Protein AF-A0A6G0IAD9-F1 (afdb_monomer)

pLDDT: mean 78.71, std 19.85, range [28.53, 98.25]

Structure (mmCIF, N/CA/C/O backbone):
data_AF-A0A6G0IAD9-F1
#
_entry.id   AF-A0A6G0IAD9-F1
#
loop_
_atom_site.group_PDB
_atom_site.id
_atom_site.type_symbol
_atom_site.label_atom_id
_atom_site.label_alt_id
_atom_site.label_comp_id
_atom_site.label_asym_id
_atom_site.label_entity_id
_atom_site.label_seq_id
_atom_site.pdbx_PDB_ins_code
_atom_site.Cartn_x
_atom_site.Cartn_y
_atom_site.Cartn_z
_atom_site.occupancy
_atom_site.B_iso_or_equiv
_atom_site.auth_seq_id
_atom_site.auth_comp_id
_atom_site.auth_asym_id
_atom_site.auth_atom_id
_atom_site.pdbx_PDB_model_num
ATOM 1 N N . MET A 1 1 ? 9.715 -29.253 -10.402 1.00 75.00 1 MET A N 1
ATOM 2 C CA . MET A 1 1 ? 9.259 -28.582 -11.630 1.00 75.00 1 MET A CA 1
ATOM 3 C C . MET A 1 1 ? 7.808 -28.174 -11.427 1.00 75.00 1 MET A C 1
ATOM 5 O O . MET A 1 1 ? 7.119 -28.834 -10.648 1.00 75.00 1 MET A O 1
ATOM 9 N N . ALA A 1 2 ? 7.332 -27.096 -12.030 1.00 83.69 2 ALA A N 1
ATOM 10 C CA . ALA A 1 2 ? 5.965 -26.631 -11.843 1.00 83.69 2 ALA A CA 1
ATOM 11 C C . ALA A 1 2 ? 4.946 -27.656 -12.359 1.00 83.69 2 ALA A C 1
ATOM 13 O O . ALA A 1 2 ? 3.952 -27.892 -11.682 1.00 83.69 2 ALA A O 1
ATOM 14 N N . GLU A 1 3 ? 5.252 -28.378 -13.442 1.00 87.31 3 GLU A N 1
ATOM 15 C CA . GLU A 1 3 ? 4.410 -29.477 -13.948 1.00 87.31 3 GLU A CA 1
ATOM 16 C C . GLU A 1 3 ? 4.157 -30.579 -12.911 1.00 87.31 3 GLU A C 1
ATOM 18 O O . GLU A 1 3 ? 3.021 -31.009 -12.718 1.00 87.31 3 GLU A O 1
ATOM 23 N N . SER A 1 4 ? 5.195 -31.013 -12.184 1.00 91.38 4 SER A N 1
ATOM 24 C CA . SER A 1 4 ? 5.028 -32.038 -11.143 1.00 91.38 4 SER A CA 1
ATOM 25 C C . SER A 1 4 ? 4.154 -31.541 -9.991 1.00 91.38 4 SER A C 1
ATOM 27 O O . SER A 1 4 ? 3.413 -32.317 -9.397 1.00 91.38 4 SER A O 1
ATOM 29 N N . PHE A 1 5 ? 4.230 -30.243 -9.683 1.00 92.06 5 PHE A N 1
ATOM 30 C CA . PHE A 1 5 ? 3.425 -29.636 -8.628 1.00 92.06 5 PHE A CA 1
ATOM 31 C C . PHE A 1 5 ? 1.963 -29.475 -9.055 1.00 92.06 5 PHE A C 1
ATOM 33 O O . PHE A 1 5 ? 1.067 -29.857 -8.310 1.00 92.06 5 PHE A O 1
ATOM 40 N N . ILE A 1 6 ? 1.720 -28.987 -10.274 1.00 92.88 6 ILE A N 1
ATOM 41 C CA . ILE A 1 6 ? 0.378 -28.850 -10.849 1.00 92.88 6 ILE A CA 1
ATOM 42 C C . ILE A 1 6 ? -0.303 -30.221 -10.917 1.00 92.88 6 ILE A C 1
ATOM 44 O O . ILE A 1 6 ? -1.428 -30.363 -10.444 1.00 92.88 6 ILE A O 1
ATOM 48 N N . ARG A 1 7 ? 0.392 -31.253 -11.415 1.00 93.50 7 ARG A N 1
ATOM 49 C CA . ARG A 1 7 ? -0.138 -32.623 -11.478 1.00 93.50 7 ARG A CA 1
ATOM 50 C C . ARG A 1 7 ? -0.539 -33.159 -10.102 1.00 93.50 7 ARG A C 1
ATOM 52 O O . ARG A 1 7 ? -1.635 -33.690 -9.967 1.00 93.50 7 ARG A O 1
ATOM 59 N N . ALA A 1 8 ? 0.306 -32.966 -9.089 1.00 93.31 8 ALA A N 1
ATOM 60 C CA . ALA A 1 8 ? 0.004 -33.393 -7.725 1.00 93.31 8 ALA A CA 1
ATOM 61 C C . ALA A 1 8 ? -1.232 -32.683 -7.146 1.00 93.31 8 ALA A C 1
ATOM 63 O O . ALA A 1 8 ? -2.009 -33.298 -6.422 1.00 93.31 8 ALA A O 1
ATOM 64 N N . LEU A 1 9 ? -1.450 -31.402 -7.472 1.00 92.81 9 LEU A N 1
ATOM 65 C CA . LEU A 1 9 ? -2.657 -30.685 -7.050 1.00 92.81 9 LEU A CA 1
ATOM 66 C C . LEU A 1 9 ? -3.922 -31.254 -7.702 1.00 92.81 9 LEU A C 1
ATOM 68 O O . LEU A 1 9 ? -4.931 -31.407 -7.015 1.00 92.81 9 LEU A O 1
ATOM 72 N N . TYR A 1 10 ? -3.866 -31.603 -8.989 1.00 92.69 10 TYR A N 1
ATOM 73 C CA . TYR A 1 10 ? -4.989 -32.252 -9.667 1.00 92.69 10 TYR A CA 1
ATOM 74 C C . TYR A 1 10 ? -5.289 -33.630 -9.072 1.00 92.69 10 TYR A C 1
ATOM 76 O O . TYR A 1 10 ? -6.438 -33.892 -8.732 1.00 92.69 10 TYR A O 1
ATOM 84 N N . GLU A 1 11 ? -4.272 -34.457 -8.845 1.00 92.56 11 GLU A N 1
ATOM 85 C CA . GLU A 1 11 ? -4.423 -35.796 -8.258 1.00 92.56 11 GLU A CA 1
ATOM 86 C C . GLU A 1 11 ? -4.992 -35.748 -6.829 1.00 92.56 11 GLU A C 1
ATOM 88 O O . GLU A 1 11 ? -5.915 -36.484 -6.489 1.00 92.56 11 GLU A O 1
ATOM 93 N N . LEU A 1 12 ? -4.529 -34.806 -5.998 1.00 89.56 12 LEU A N 1
ATOM 94 C CA . LEU A 1 12 ? -5.099 -34.586 -4.663 1.00 89.56 12 LEU A CA 1
ATOM 95 C C . LEU A 1 12 ? -6.558 -34.117 -4.727 1.00 89.56 12 LEU A C 1
ATOM 97 O O . LEU A 1 12 ? -7.362 -34.488 -3.877 1.00 89.56 12 LEU A O 1
ATOM 101 N N . SER A 1 13 ? -6.908 -33.323 -5.740 1.00 90.38 13 SER A N 1
ATOM 102 C CA . SER A 1 13 ? -8.265 -32.802 -5.916 1.00 90.38 13 SER A CA 1
ATOM 103 C C . SER A 1 13 ? -9.271 -33.823 -6.462 1.00 90.38 13 SER A C 1
ATOM 105 O O . SER A 1 13 ? -10.469 -33.551 -6.444 1.00 90.38 13 SER A O 1
ATOM 107 N N . GLU A 1 14 ? -8.825 -34.969 -6.987 1.00 86.94 14 GLU A N 1
ATOM 108 C CA . GLU A 1 14 ? -9.716 -36.051 -7.441 1.00 86.94 14 GLU A CA 1
ATOM 109 C C . GLU A 1 14 ? -10.391 -36.777 -6.276 1.00 86.94 14 GLU A C 1
ATOM 111 O O . GLU A 1 14 ? -11.515 -37.245 -6.419 1.00 86.94 14 GLU A O 1
ATOM 116 N N . ASN A 1 15 ? -9.749 -36.792 -5.107 1.00 84.50 15 ASN A N 1
ATOM 117 C CA . ASN A 1 15 ? -10.247 -37.469 -3.910 1.00 84.50 15 ASN A CA 1
ATOM 118 C C . ASN A 1 15 ? -11.021 -36.536 -2.962 1.00 84.50 15 ASN A C 1
ATOM 120 O O . ASN A 1 15 ? -11.319 -36.912 -1.828 1.00 84.50 15 ASN A O 1
ATOM 124 N N . CYS A 1 16 ? -11.319 -35.308 -3.394 1.00 87.00 16 CYS A N 1
ATOM 125 C CA . CYS A 1 16 ? -11.971 -34.287 -2.581 1.00 87.00 16 CYS A CA 1
ATOM 126 C C . CYS A 1 16 ? -13.280 -33.807 -3.220 1.00 87.00 16 CYS A C 1
ATOM 128 O O . CYS A 1 16 ? -13.340 -33.554 -4.423 1.00 87.00 16 CYS A O 1
ATOM 130 N N . ASP A 1 17 ? -14.313 -33.621 -2.395 1.00 84.75 17 ASP A N 1
ATOM 131 C CA . ASP A 1 17 ? -15.650 -33.213 -2.836 1.00 84.75 17 ASP A CA 1
ATOM 132 C C . ASP A 1 17 ? -15.778 -31.678 -2.928 1.00 84.75 17 ASP A C 1
ATOM 134 O O . ASP A 1 17 ? -16.351 -31.018 -2.064 1.00 84.75 17 ASP A O 1
ATOM 138 N N . PHE A 1 18 ? -15.152 -31.086 -3.952 1.00 83.62 18 PHE A N 1
ATOM 139 C CA . PHE A 1 18 ? -15.120 -29.626 -4.162 1.00 83.62 18 PHE A CA 1
ATOM 140 C C . PHE A 1 18 ? -16.255 -29.080 -5.054 1.00 83.62 18 PHE A C 1
ATOM 142 O O . PHE A 1 18 ? -16.368 -27.861 -5.235 1.00 83.62 18 PHE A O 1
ATOM 149 N N . GLY A 1 19 ? -17.084 -29.955 -5.634 1.00 85.88 19 GLY A N 1
ATOM 150 C CA . GLY A 1 19 ? -18.165 -29.573 -6.550 1.00 85.88 19 GLY A CA 1
ATOM 151 C C . GLY A 1 19 ? -17.698 -28.671 -7.706 1.00 85.88 19 GLY A C 1
ATOM 152 O O . GLY A 1 19 ? -16.619 -28.861 -8.270 1.00 85.88 19 GLY A O 1
ATOM 153 N N . GLU A 1 20 ? -18.497 -27.654 -8.042 1.00 85.81 20 GLU A N 1
ATOM 154 C CA . GLU A 1 20 ? -18.210 -26.696 -9.128 1.00 85.81 20 GLU A CA 1
ATOM 155 C C . GLU A 1 20 ? -17.027 -25.754 -8.824 1.00 85.81 20 GLU A C 1
ATOM 157 O O . GLU A 1 20 ? -16.428 -25.188 -9.736 1.00 85.81 20 GLU A O 1
ATOM 162 N N . THR A 1 21 ? -16.621 -25.632 -7.555 1.00 90.31 21 THR A N 1
ATOM 163 C CA . THR A 1 21 ? -15.525 -24.739 -7.120 1.00 90.31 21 THR A CA 1
ATOM 164 C C . THR A 1 21 ? -14.150 -25.411 -7.106 1.00 90.31 21 THR A C 1
ATOM 166 O O . THR A 1 21 ? -13.164 -24.820 -6.655 1.00 90.31 21 THR A O 1
ATOM 169 N N . LYS A 1 22 ? -14.040 -26.641 -7.630 1.00 90.19 22 LYS A N 1
ATOM 170 C CA . LYS A 1 22 ? -12.777 -27.393 -7.726 1.00 90.19 22 LYS A CA 1
ATOM 171 C C . LYS A 1 22 ? -11.659 -26.570 -8.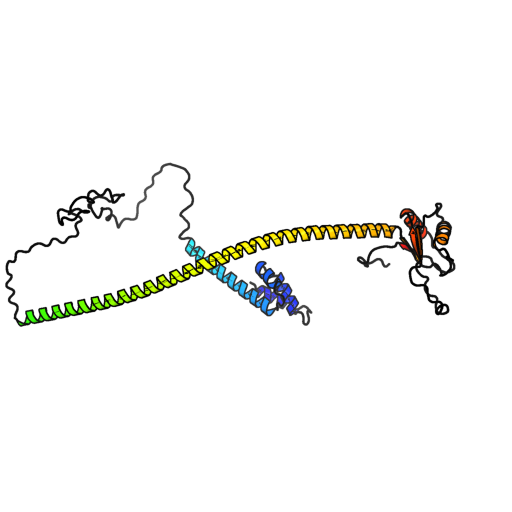370 1.00 90.19 22 LYS A C 1
ATOM 173 O O . LYS A 1 22 ? -10.540 -26.533 -7.858 1.00 90.19 22 LYS A O 1
ATOM 178 N N . SER A 1 23 ? -11.970 -25.866 -9.454 1.00 90.81 23 SER A N 1
ATOM 179 C CA . SER A 1 23 ? -10.989 -25.057 -10.180 1.00 90.81 23 SER A CA 1
ATOM 180 C C . SER A 1 23 ? -10.473 -23.868 -9.361 1.00 90.81 23 SER A C 1
ATOM 182 O O . SER A 1 23 ? -9.296 -23.521 -9.452 1.00 90.81 23 SER A O 1
ATOM 184 N N . GLU A 1 24 ? -11.317 -23.272 -8.518 1.00 91.62 24 GLU A N 1
ATOM 185 C CA . GLU A 1 24 ? -10.944 -22.150 -7.648 1.00 91.62 24 GLU A CA 1
ATOM 186 C C . GLU A 1 24 ? -10.017 -22.612 -6.519 1.00 91.62 24 GLU A C 1
ATOM 188 O O . GLU A 1 24 ? -8.978 -22.002 -6.279 1.00 91.62 24 GLU A O 1
ATOM 193 N N . HIS A 1 25 ? -10.316 -23.760 -5.905 1.00 91.69 25 HIS A N 1
ATOM 194 C CA . HIS A 1 25 ? -9.489 -24.331 -4.840 1.00 91.69 25 HIS A CA 1
ATOM 195 C C . HIS A 1 25 ? -8.100 -24.743 -5.344 1.00 91.69 25 HIS A C 1
ATOM 197 O O . HIS A 1 25 ? -7.087 -24.479 -4.688 1.00 91.69 25 HIS A O 1
ATOM 203 N N . ILE A 1 26 ? -8.030 -25.356 -6.533 1.00 93.75 26 ILE A N 1
ATOM 204 C CA . ILE A 1 26 ? -6.751 -25.703 -7.170 1.00 93.75 26 ILE A CA 1
ATOM 205 C C . ILE A 1 26 ? -5.975 -24.427 -7.513 1.00 93.75 26 ILE A C 1
ATOM 207 O O . ILE A 1 26 ? -4.771 -24.368 -7.255 1.00 93.75 26 ILE A O 1
ATOM 211 N N . ARG A 1 27 ? -6.645 -23.392 -8.039 1.00 94.38 27 ARG A N 1
ATOM 212 C CA . ARG A 1 27 ? -6.027 -22.095 -8.355 1.00 94.38 27 ARG A CA 1
ATOM 213 C C . ARG A 1 27 ? -5.427 -21.459 -7.106 1.00 94.38 27 ARG A C 1
ATOM 215 O O . ARG A 1 27 ? -4.254 -21.097 -7.120 1.00 94.38 27 ARG A O 1
ATOM 222 N N . ASP A 1 28 ? -6.188 -21.354 -6.026 1.00 93.56 28 ASP A N 1
ATOM 223 C CA . ASP A 1 28 ? -5.742 -20.676 -4.807 1.00 93.56 28 ASP A CA 1
ATOM 224 C C . ASP A 1 28 ? -4.579 -21.437 -4.157 1.00 93.56 28 ASP A C 1
ATOM 226 O O . ASP A 1 28 ? -3.576 -20.844 -3.737 1.00 93.56 28 ASP A O 1
ATOM 230 N N . ARG A 1 29 ? -4.647 -22.777 -4.165 1.00 93.94 29 ARG A N 1
ATOM 231 C CA . ARG A 1 29 ? -3.556 -23.618 -3.668 1.00 93.94 29 ARG A CA 1
ATOM 232 C C . ARG A 1 29 ? -2.304 -23.526 -4.536 1.00 93.94 29 ARG A C 1
ATOM 234 O O . ARG A 1 29 ? -1.199 -23.509 -3.989 1.00 93.94 29 ARG A O 1
ATOM 241 N N . LEU A 1 30 ? -2.465 -23.431 -5.855 1.00 94.00 30 LEU A N 1
ATOM 242 C CA . LEU A 1 30 ? -1.375 -23.207 -6.800 1.00 94.00 30 LEU A CA 1
ATOM 243 C C . LEU A 1 30 ? -0.705 -21.855 -6.527 1.00 94.00 30 LEU A C 1
ATOM 245 O O . LEU A 1 30 ? 0.500 -21.816 -6.294 1.00 94.00 30 LEU A O 1
ATOM 249 N N . VAL A 1 31 ? -1.476 -20.766 -6.470 1.00 93.44 31 VAL A N 1
ATOM 250 C CA . VAL A 1 31 ? -0.966 -19.396 -6.293 1.00 93.44 31 VAL A CA 1
ATOM 251 C C . VAL A 1 31 ? -0.169 -19.240 -4.994 1.00 93.44 31 VAL A C 1
ATOM 253 O O . VAL A 1 31 ? 0.915 -18.652 -5.003 1.00 93.44 31 VAL A O 1
ATOM 256 N N . VAL A 1 32 ? -0.658 -19.796 -3.882 1.00 91.94 32 VAL A N 1
ATOM 257 C CA . VAL A 1 32 ? 0.043 -19.755 -2.583 1.00 91.94 32 VAL A CA 1
ATOM 258 C C . VAL A 1 32 ? 1.233 -20.724 -2.543 1.00 91.94 32 VAL A C 1
ATOM 260 O O . VAL A 1 32 ? 2.252 -20.445 -1.903 1.00 91.94 32 VAL A O 1
ATOM 263 N N . GLY A 1 33 ? 1.114 -21.865 -3.227 1.00 89.50 33 GLY A N 1
ATOM 264 C CA . GLY A 1 33 ? 2.094 -22.950 -3.222 1.00 89.50 33 GLY A CA 1
ATOM 265 C C . GLY A 1 33 ? 3.327 -22.723 -4.101 1.00 89.50 33 GLY A C 1
ATOM 266 O O . GLY A 1 33 ? 4.328 -23.421 -3.928 1.00 89.50 33 GLY A O 1
ATOM 267 N N . ILE A 1 34 ? 3.301 -21.743 -5.010 1.00 91.75 34 ILE A N 1
ATOM 268 C CA . ILE A 1 34 ? 4.455 -21.400 -5.850 1.00 91.75 34 ILE A CA 1
ATOM 269 C C . ILE A 1 34 ? 5.636 -20.919 -4.987 1.00 91.75 34 ILE A C 1
ATOM 271 O O . ILE A 1 34 ? 5.507 -20.132 -4.038 1.00 91.75 34 ILE A O 1
ATOM 275 N N . ARG A 1 35 ? 6.832 -21.407 -5.341 1.00 90.06 35 ARG A N 1
ATOM 276 C CA . ARG A 1 35 ? 8.089 -21.052 -4.670 1.00 90.06 35 ARG A CA 1
ATOM 277 C C . ARG A 1 35 ? 8.515 -19.613 -4.966 1.00 90.06 35 ARG A C 1
ATOM 279 O O . ARG A 1 35 ? 8.958 -18.924 -4.053 1.00 90.06 35 ARG A O 1
ATOM 286 N N . ASP A 1 36 ? 8.355 -19.168 -6.211 1.00 91.19 36 ASP A N 1
ATOM 287 C CA . ASP A 1 36 ? 8.596 -17.783 -6.617 1.00 91.19 36 ASP A CA 1
ATOM 288 C C . ASP A 1 36 ? 7.549 -16.842 -5.993 1.00 91.19 36 ASP A C 1
ATOM 290 O O . ASP A 1 36 ? 6.385 -16.782 -6.402 1.00 91.19 36 ASP A O 1
ATOM 294 N N . LYS A 1 37 ? 7.983 -16.088 -4.979 1.00 92.25 37 LYS A N 1
ATOM 295 C CA . LYS A 1 37 ? 7.134 -15.136 -4.254 1.00 92.25 37 LYS A CA 1
ATOM 296 C C . LYS A 1 37 ? 6.804 -13.885 -5.065 1.00 92.25 37 LYS A C 1
ATOM 298 O O . LYS A 1 37 ? 5.778 -13.262 -4.797 1.00 92.25 37 LYS A O 1
ATOM 303 N N . GLY A 1 38 ? 7.614 -13.542 -6.066 1.00 92.56 38 GLY A N 1
ATOM 304 C CA . GLY A 1 38 ? 7.324 -12.452 -6.993 1.00 92.56 38 GLY A CA 1
ATOM 305 C C . GLY A 1 38 ? 6.179 -12.816 -7.934 1.00 92.56 38 GLY A C 1
ATOM 306 O O . GLY A 1 38 ? 5.216 -12.060 -8.063 1.00 92.56 38 GLY A O 1
ATOM 307 N N . LEU A 1 39 ? 6.233 -14.005 -8.541 1.00 92.31 39 LEU A N 1
ATOM 308 C CA . LEU A 1 39 ? 5.135 -14.522 -9.362 1.00 92.31 39 LEU A CA 1
ATOM 309 C C . LEU A 1 39 ? 3.852 -14.727 -8.546 1.00 92.31 39 LEU A C 1
ATOM 311 O O . LEU A 1 39 ? 2.790 -14.293 -8.982 1.00 92.31 39 LEU A O 1
ATOM 315 N N . SER A 1 40 ? 3.953 -15.316 -7.349 1.00 93.62 40 SER A N 1
ATOM 316 C CA . SER A 1 40 ? 2.810 -15.507 -6.443 1.00 93.62 40 SER A CA 1
ATOM 317 C C . SER A 1 40 ? 2.104 -14.180 -6.133 1.00 93.62 40 SER A C 1
ATOM 319 O O . SER A 1 40 ? 0.891 -14.076 -6.301 1.00 93.62 40 SER A O 1
ATOM 321 N N . ARG A 1 41 ? 2.864 -13.124 -5.797 1.00 93.75 41 ARG A N 1
ATOM 322 C CA . ARG A 1 41 ? 2.312 -11.782 -5.555 1.00 93.75 41 ARG A CA 1
ATOM 323 C C . ARG A 1 41 ? 1.622 -11.203 -6.792 1.00 93.75 41 ARG A C 1
ATOM 325 O O . ARG A 1 41 ? 0.546 -10.635 -6.662 1.00 93.75 41 ARG A O 1
ATOM 332 N N . ARG A 1 42 ? 2.209 -11.350 -7.986 1.00 93.56 42 ARG A N 1
ATOM 333 C CA . ARG A 1 42 ? 1.593 -10.865 -9.237 1.00 93.56 42 ARG A CA 1
ATOM 334 C C . ARG A 1 42 ? 0.272 -11.565 -9.540 1.00 93.56 42 ARG A C 1
ATOM 336 O O . ARG A 1 42 ? -0.681 -10.895 -9.912 1.00 93.56 42 ARG A O 1
ATOM 343 N N . LEU A 1 43 ? 0.209 -12.880 -9.345 1.00 93.00 43 LEU A N 1
ATOM 344 C CA . LEU A 1 43 ? -1.019 -13.653 -9.542 1.00 93.00 43 LEU A CA 1
ATOM 345 C C . LEU A 1 43 ? -2.117 -13.237 -8.550 1.00 93.00 43 LEU A C 1
ATOM 347 O O . LEU A 1 43 ? -3.267 -13.108 -8.946 1.00 93.00 43 LEU A O 1
ATOM 351 N N . GLN A 1 44 ? -1.765 -12.945 -7.293 1.00 92.75 44 GLN A N 1
ATOM 352 C CA . GLN A 1 44 ? -2.718 -12.468 -6.275 1.00 92.75 44 GLN A CA 1
ATOM 353 C C . GLN A 1 44 ? -3.289 -11.070 -6.555 1.00 92.75 44 GLN A C 1
ATOM 355 O O . GLN A 1 44 ? -4.326 -10.719 -6.002 1.00 92.75 44 GLN A O 1
ATOM 360 N N . LEU A 1 45 ? -2.623 -10.265 -7.387 1.00 92.88 45 LEU A N 1
ATOM 361 C CA . LEU A 1 45 ? -3.079 -8.921 -7.756 1.00 92.88 45 LEU A CA 1
ATOM 362 C C . LEU A 1 45 ? -4.045 -8.916 -8.951 1.00 92.88 45 LEU A C 1
ATOM 364 O O . LEU A 1 45 ? -4.624 -7.875 -9.255 1.00 92.88 45 LEU A O 1
ATOM 368 N N . MET A 1 46 ? -4.219 -10.043 -9.645 1.00 89.19 46 MET A N 1
ATOM 369 C CA . MET A 1 46 ? -5.150 -10.145 -10.770 1.00 89.19 46 MET A CA 1
ATOM 370 C C . MET A 1 46 ? -6.574 -10.379 -10.249 1.00 89.19 46 MET A C 1
ATOM 372 O O . MET A 1 46 ? -6.835 -11.406 -9.628 1.00 89.19 46 MET A O 1
ATOM 376 N N . SER A 1 47 ? -7.493 -9.445 -10.520 1.00 82.38 47 SER A N 1
ATOM 377 C CA . SER A 1 47 ? -8.879 -9.481 -10.018 1.00 82.38 47 SER A CA 1
ATOM 378 C C . SER A 1 47 ? -9.687 -10.680 -10.525 1.00 82.38 47 SER A C 1
ATOM 380 O O . SER A 1 47 ? -10.421 -11.282 -9.751 1.00 82.38 47 SER A O 1
ATOM 382 N N . ASP A 1 48 ? -9.498 -11.072 -11.790 1.00 87.19 48 ASP A N 1
ATOM 383 C CA . ASP A 1 48 ? -10.254 -12.150 -12.447 1.00 87.19 48 ASP A CA 1
ATOM 384 C C . ASP A 1 48 ? -9.344 -13.315 -12.864 1.00 87.19 48 ASP A C 1
ATOM 386 O O . ASP A 1 48 ? -9.309 -13.745 -14.022 1.00 87.19 48 ASP A O 1
ATOM 390 N N . LEU A 1 49 ? -8.539 -13.820 -11.925 1.00 91.19 49 LEU A N 1
ATOM 391 C CA . LEU A 1 49 ? -7.624 -14.922 -12.211 1.00 91.19 49 LEU A CA 1
ATOM 392 C C . LEU A 1 49 ? -8.377 -16.255 -12.346 1.00 91.19 49 LEU A C 1
ATOM 394 O O . LEU A 1 49 ? -8.966 -16.749 -11.385 1.00 91.19 49 LEU A O 1
ATOM 398 N N . LYS A 1 50 ? -8.294 -16.887 -13.520 1.00 94.44 50 LYS A N 1
ATOM 399 C CA . LYS A 1 50 ? -8.784 -18.255 -13.767 1.00 94.44 50 LYS A CA 1
ATOM 400 C C . LYS A 1 50 ? -7.667 -19.291 -13.613 1.00 94.44 50 LYS A C 1
ATOM 402 O O . LYS A 1 50 ? -6.486 -18.958 -13.740 1.00 94.44 50 LYS A O 1
ATOM 407 N N . LEU A 1 51 ? -8.038 -20.546 -13.347 1.00 93.06 51 LEU A N 1
ATOM 408 C CA . LEU A 1 51 ? -7.084 -21.644 -13.154 1.00 93.06 51 LEU A CA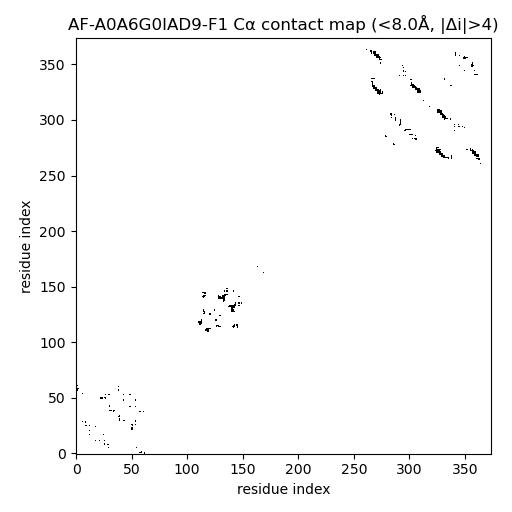 1
ATOM 409 C C . LEU A 1 51 ? -6.203 -21.859 -14.391 1.00 93.06 51 LEU A C 1
ATOM 411 O O . LEU A 1 51 ? -4.992 -22.023 -14.256 1.00 93.06 51 LEU A O 1
ATOM 415 N N . GLU A 1 52 ? -6.781 -21.800 -15.591 1.00 93.62 52 GLU A N 1
ATOM 416 C CA . GLU A 1 52 ? -6.053 -21.987 -16.848 1.00 93.62 52 GLU A CA 1
ATOM 417 C C . GLU A 1 52 ? -4.974 -20.912 -17.024 1.00 93.62 52 GLU A C 1
ATOM 419 O O . GLU A 1 52 ? -3.817 -21.222 -17.314 1.00 93.62 52 GLU A O 1
ATOM 424 N N . THR A 1 53 ? -5.333 -19.652 -16.765 1.00 91.94 53 THR A N 1
ATOM 425 C CA . THR A 1 53 ? -4.415 -18.511 -16.841 1.00 91.94 53 THR A CA 1
ATOM 426 C C . THR A 1 53 ? -3.293 -18.633 -15.810 1.00 91.94 53 THR A C 1
ATOM 428 O O . THR A 1 53 ? -2.128 -18.414 -16.139 1.00 91.94 53 THR A O 1
ATOM 431 N N . ALA A 1 54 ? -3.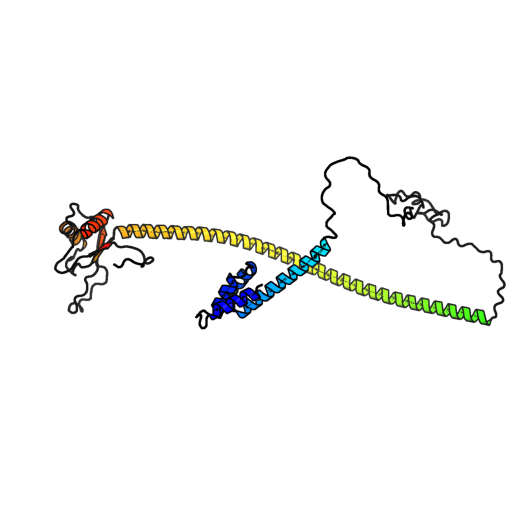614 -19.039 -14.576 1.00 93.00 54 ALA A N 1
ATOM 432 C CA . ALA A 1 54 ? -2.617 -19.256 -13.530 1.00 93.00 54 ALA A CA 1
ATOM 433 C C . ALA A 1 54 ? -1.615 -20.356 -13.922 1.00 93.00 54 ALA A C 1
ATOM 435 O O . ALA A 1 54 ? -0.406 -20.159 -13.802 1.00 93.00 54 ALA A O 1
ATOM 436 N N . VAL A 1 55 ? -2.099 -21.485 -14.451 1.00 94.88 55 VAL A N 1
ATOM 437 C CA . VAL A 1 55 ? -1.255 -22.585 -14.945 1.00 94.88 55 VAL A CA 1
ATOM 438 C C . VAL A 1 55 ? -0.357 -22.120 -16.093 1.00 94.88 55 VAL A C 1
ATOM 440 O O . VAL A 1 55 ? 0.843 -22.397 -16.083 1.00 94.88 55 VAL A O 1
ATOM 443 N N . GLN A 1 56 ? -0.900 -21.375 -17.059 1.00 94.19 56 GLN A N 1
ATOM 444 C CA . GLN A 1 56 ? -0.131 -20.866 -18.194 1.00 94.19 56 GLN A CA 1
ATOM 445 C C . GLN A 1 56 ? 0.990 -19.916 -17.753 1.00 94.19 56 GLN A C 1
ATOM 447 O O . GLN A 1 56 ? 2.128 -20.063 -18.197 1.00 94.19 56 GLN A O 1
ATOM 452 N N . MET A 1 57 ? 0.699 -18.978 -16.851 1.00 92.56 57 MET A N 1
ATOM 453 C CA . MET A 1 57 ? 1.698 -18.033 -16.342 1.00 92.56 57 MET A CA 1
ATOM 454 C C . MET A 1 57 ? 2.801 -18.730 -15.542 1.00 92.56 57 MET A C 1
ATOM 456 O O . MET A 1 57 ? 3.967 -18.348 -15.633 1.00 92.56 57 MET A O 1
ATOM 460 N N . VAL A 1 58 ? 2.451 -19.767 -14.778 1.00 94.06 58 VAL A N 1
ATOM 461 C CA . VAL A 1 58 ? 3.420 -20.577 -14.031 1.00 94.06 58 VAL A CA 1
ATOM 462 C C . VAL A 1 58 ? 4.354 -21.341 -14.969 1.00 94.06 58 VAL A C 1
ATOM 464 O O . VAL A 1 58 ? 5.563 -21.328 -14.746 1.00 94.06 58 VAL A O 1
ATOM 467 N N . ARG A 1 59 ? 3.821 -21.946 -16.038 1.00 93.81 59 ARG A N 1
ATOM 468 C CA . ARG A 1 59 ? 4.622 -22.625 -17.073 1.00 93.81 59 ARG A CA 1
ATOM 469 C C . ARG A 1 59 ? 5.596 -21.667 -17.749 1.00 93.81 59 ARG A C 1
ATOM 471 O O . ARG A 1 59 ? 6.795 -21.915 -17.753 1.00 93.81 59 ARG A O 1
ATOM 478 N N . GLN A 1 60 ? 5.091 -20.527 -18.220 1.00 92.69 60 GLN A N 1
ATOM 479 C CA . GLN A 1 60 ? 5.912 -19.505 -18.874 1.00 92.69 60 GLN A CA 1
ATOM 480 C C . GLN A 1 60 ? 7.026 -18.986 -17.958 1.00 92.69 60 GLN A C 1
ATOM 482 O O . GLN A 1 60 ? 8.151 -18.783 -18.405 1.00 92.69 60 GLN A O 1
ATOM 487 N N . ALA A 1 61 ? 6.739 -18.786 -16.670 1.00 92.81 61 ALA A N 1
ATOM 488 C CA . ALA A 1 61 ? 7.750 -18.353 -15.714 1.00 92.81 61 ALA A CA 1
ATOM 489 C C . ALA A 1 61 ? 8.840 -19.414 -15.488 1.00 92.81 61 ALA A C 1
ATOM 491 O O . ALA A 1 61 ? 10.011 -19.061 -15.347 1.00 92.81 61 ALA A O 1
ATOM 492 N N . GLU A 1 62 ? 8.482 -20.701 -15.468 1.00 91.44 62 GLU A N 1
ATOM 493 C CA . GLU A 1 62 ? 9.456 -21.789 -15.357 1.00 91.44 62 GLU A CA 1
ATOM 494 C C . GLU A 1 62 ? 10.325 -21.909 -16.616 1.00 91.44 62 GLU A C 1
ATOM 496 O O . GLU A 1 62 ? 11.542 -22.048 -16.490 1.00 91.44 62 GLU A O 1
ATOM 501 N N . ASP A 1 63 ? 9.738 -21.767 -17.807 1.00 89.62 63 ASP A N 1
ATOM 502 C CA . ASP A 1 63 ? 10.472 -21.766 -19.078 1.00 89.62 63 ASP A CA 1
ATOM 503 C C . ASP A 1 63 ? 11.484 -20.615 -19.135 1.00 89.62 63 ASP A C 1
ATOM 505 O O . ASP A 1 63 ? 12.657 -20.823 -19.455 1.00 89.62 63 ASP A O 1
ATOM 509 N N . VAL A 1 64 ? 11.066 -19.405 -18.749 1.00 90.62 64 VAL A N 1
ATOM 510 C CA . VAL A 1 64 ? 11.951 -18.232 -18.675 1.00 90.62 64 VAL A CA 1
ATOM 511 C C . VAL A 1 64 ? 13.074 -18.461 -17.664 1.00 90.62 64 VAL A C 1
ATOM 513 O O . VAL A 1 64 ? 14.235 -18.193 -17.966 1.00 90.62 64 VAL A O 1
ATOM 516 N N . ALA A 1 65 ? 12.771 -19.004 -16.482 1.00 88.56 65 ALA A N 1
ATOM 517 C CA . ALA A 1 65 ? 13.791 -19.305 -15.479 1.00 88.56 65 ALA A CA 1
ATOM 518 C C . ALA A 1 65 ? 14.812 -20.347 -15.980 1.00 88.56 65 ALA A C 1
ATOM 520 O O . ALA A 1 65 ? 16.011 -20.218 -15.718 1.00 88.56 65 ALA A O 1
ATOM 521 N N . GLN A 1 66 ? 14.364 -21.357 -16.733 1.00 87.06 66 GLN A N 1
ATOM 522 C CA . GLN A 1 66 ? 15.253 -22.336 -17.359 1.00 87.06 66 GLN A CA 1
ATOM 523 C C . GLN A 1 66 ? 16.125 -21.704 -18.448 1.00 87.06 66 GLN A C 1
ATOM 525 O O . GLN A 1 66 ? 17.330 -21.958 -18.467 1.00 87.06 66 GLN A O 1
ATOM 530 N N . GLN A 1 67 ? 15.552 -20.864 -19.314 1.00 87.56 67 GLN A N 1
ATOM 531 C CA . GLN A 1 67 ? 16.291 -20.151 -20.361 1.00 87.56 67 GLN A CA 1
ATOM 532 C C . GLN A 1 67 ? 17.357 -19.226 -19.770 1.00 87.56 67 GLN A C 1
ATOM 534 O O . GLN A 1 67 ? 18.509 -19.280 -20.197 1.00 87.56 67 GLN A O 1
ATOM 539 N N . ILE A 1 68 ? 17.011 -18.448 -18.738 1.00 87.00 68 ILE A N 1
ATOM 540 C CA . ILE A 1 68 ? 17.961 -17.581 -18.029 1.00 87.00 68 ILE A CA 1
ATOM 541 C C . ILE A 1 68 ? 19.090 -18.419 -17.425 1.00 87.00 68 ILE A C 1
ATOM 543 O O . ILE A 1 68 ? 20.257 -18.108 -17.641 1.00 87.00 68 ILE A O 1
ATOM 547 N N . SER A 1 69 ? 18.780 -19.528 -16.745 1.00 86.75 69 SER A N 1
ATOM 548 C CA . SER A 1 69 ? 19.814 -20.386 -16.153 1.00 86.75 69 SER A CA 1
ATOM 549 C C . SER A 1 69 ? 20.740 -21.017 -17.205 1.00 86.75 69 SER A C 1
ATOM 551 O O . SER A 1 69 ? 21.943 -21.158 -16.976 1.00 86.75 69 SER A O 1
ATOM 553 N N . GLN A 1 70 ? 20.214 -21.384 -18.378 1.00 82.50 70 GLN A N 1
ATOM 554 C CA . GLN A 1 70 ? 21.019 -21.879 -19.501 1.00 82.50 70 GLN A CA 1
ATOM 555 C C . GLN A 1 70 ? 21.900 -20.775 -20.101 1.00 82.50 70 GLN A C 1
ATOM 557 O O . GLN A 1 70 ? 23.076 -21.016 -20.384 1.00 82.50 70 GLN A O 1
ATOM 562 N N . GLN A 1 71 ? 21.364 -19.562 -20.233 1.00 77.12 71 GLN A N 1
ATOM 563 C CA . GLN A 1 71 ? 22.097 -18.399 -20.719 1.00 77.12 71 GLN A CA 1
ATOM 564 C C . GLN A 1 71 ? 23.211 -17.988 -19.746 1.00 77.12 71 GLN A C 1
ATOM 566 O O . GLN A 1 71 ? 24.326 -17.734 -20.188 1.00 77.12 71 GLN A O 1
ATOM 571 N N . GLU A 1 72 ? 22.957 -18.001 -18.435 1.00 75.44 72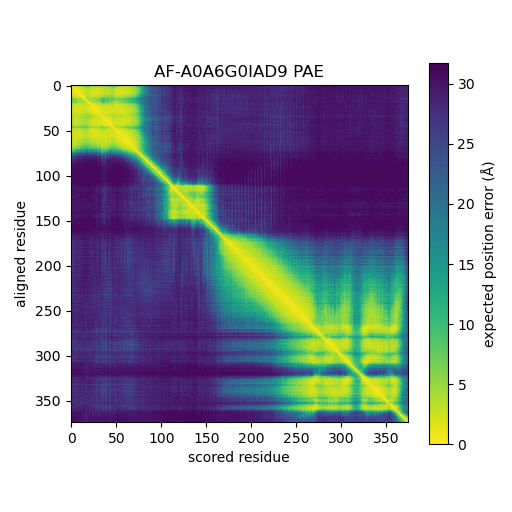 GLU A N 1
ATOM 572 C CA . GLU A 1 72 ? 23.953 -17.752 -17.381 1.00 75.44 72 GLU A CA 1
ATOM 573 C C . GLU A 1 72 ? 25.082 -18.791 -17.384 1.00 75.44 72 GLU A C 1
ATOM 575 O O . GLU A 1 72 ? 26.254 -18.465 -17.180 1.00 75.44 72 GLU A O 1
ATOM 580 N N . ARG A 1 73 ? 24.768 -20.059 -17.669 1.00 66.12 73 ARG A N 1
ATOM 581 C CA . ARG A 1 73 ? 25.787 -21.104 -17.859 1.00 66.12 73 ARG A CA 1
ATOM 582 C C . ARG A 1 73 ? 26.634 -20.875 -19.115 1.00 66.12 73 ARG A C 1
ATOM 584 O O . ARG A 1 73 ? 27.823 -21.171 -19.095 1.00 66.12 73 ARG A O 1
ATOM 591 N N . GLN A 1 74 ? 26.068 -20.318 -20.186 1.00 60.88 74 GLN A N 1
ATOM 592 C CA . GLN A 1 74 ? 26.832 -19.935 -21.382 1.00 60.88 74 GLN A CA 1
ATOM 593 C C . GLN A 1 74 ? 27.669 -18.665 -21.171 1.00 60.88 74 GLN A C 1
ATOM 595 O O . GLN A 1 74 ? 28.812 -18.607 -21.621 1.00 60.88 74 GLN A O 1
ATOM 600 N N . THR A 1 75 ? 27.163 -17.659 -20.454 1.00 55.34 75 THR A N 1
ATOM 601 C CA . THR A 1 75 ? 27.941 -16.451 -20.139 1.00 55.34 75 THR A CA 1
ATOM 602 C C . THR A 1 75 ? 29.037 -16.711 -19.110 1.00 55.34 75 THR A C 1
ATOM 604 O O . THR A 1 75 ? 30.119 -16.152 -19.254 1.00 55.34 75 THR A O 1
ATOM 607 N N . THR A 1 76 ? 28.851 -17.598 -18.130 1.00 53.50 76 THR A N 1
ATOM 608 C CA . THR A 1 76 ? 29.924 -17.956 -17.174 1.00 53.50 76 THR A CA 1
ATOM 609 C C . THR A 1 76 ? 31.086 -18.721 -17.818 1.00 53.50 76 THR A C 1
ATOM 611 O O . THR A 1 76 ? 32.225 -18.557 -17.380 1.00 53.50 76 THR A O 1
ATOM 614 N N . LEU A 1 77 ? 30.851 -19.466 -18.905 1.00 51.34 77 LEU A N 1
ATOM 615 C CA . LEU A 1 77 ? 31.921 -20.062 -19.718 1.00 51.34 77 LEU A CA 1
ATOM 616 C C . LEU A 1 77 ? 32.685 -19.011 -20.547 1.00 51.34 77 LEU A C 1
ATOM 618 O O . LEU A 1 77 ? 33.895 -19.133 -20.708 1.00 51.34 77 LEU A O 1
ATOM 622 N N . ASN A 1 78 ? 32.016 -17.941 -20.989 1.00 49.12 78 ASN A N 1
ATOM 623 C CA . ASN A 1 78 ? 32.637 -16.854 -21.760 1.00 49.12 78 ASN A CA 1
ATOM 624 C C . ASN A 1 78 ? 33.305 -15.772 -20.884 1.00 49.12 78 ASN A C 1
ATOM 626 O O . ASN A 1 78 ? 34.179 -15.046 -21.352 1.00 49.12 78 ASN A O 1
ATOM 630 N N . VAL A 1 79 ? 32.927 -15.649 -19.607 1.00 47.75 79 VAL A N 1
ATOM 631 C CA . VAL A 1 79 ? 33.481 -14.645 -18.674 1.00 47.75 79 VAL A CA 1
ATOM 632 C C . VAL A 1 79 ? 34.700 -15.171 -17.899 1.00 47.75 79 VAL A C 1
ATOM 634 O O . VAL A 1 79 ? 35.495 -14.374 -17.395 1.00 47.75 79 VAL A O 1
ATOM 637 N N . HIS A 1 80 ? 34.952 -16.487 -17.876 1.00 41.16 80 HIS A N 1
ATOM 638 C CA . HIS A 1 80 ? 36.180 -17.021 -17.270 1.00 41.16 80 HIS A CA 1
ATOM 639 C C . HIS A 1 80 ? 37.466 -16.723 -18.071 1.00 41.16 80 HIS A C 1
ATOM 641 O O . HIS A 1 80 ? 38.559 -16.879 -17.527 1.00 41.16 80 HIS A O 1
ATOM 647 N N . GLU A 1 81 ? 37.364 -16.198 -19.300 1.00 43.00 81 GLU A N 1
ATOM 648 C CA . GLU A 1 81 ? 38.515 -15.717 -20.087 1.00 43.00 81 GLU A CA 1
ATOM 649 C C . GLU A 1 81 ? 38.933 -14.267 -19.741 1.00 43.00 81 GLU A C 1
ATOM 651 O O . GLU A 1 81 ? 40.021 -13.814 -20.094 1.00 43.00 81 GLU A O 1
ATOM 656 N N . VAL A 1 82 ? 38.126 -13.533 -18.966 1.00 48.47 82 VAL A N 1
ATOM 657 C CA . VAL A 1 82 ? 38.387 -12.125 -18.603 1.00 48.47 82 VAL A CA 1
ATOM 658 C C . VAL A 1 82 ? 38.177 -11.866 -17.111 1.00 48.47 82 VAL A C 1
ATOM 660 O O . VAL A 1 82 ? 37.626 -10.853 -16.700 1.00 48.47 82 VAL A O 1
ATOM 663 N N . SER A 1 83 ? 38.676 -12.758 -16.255 1.00 40.34 83 SER A N 1
ATOM 664 C CA . SER A 1 83 ? 38.708 -12.503 -14.808 1.00 40.34 83 SER A CA 1
ATOM 665 C C . SER A 1 83 ? 40.026 -12.916 -14.155 1.00 40.34 83 SER A C 1
ATOM 667 O O . SER A 1 83 ? 40.047 -13.634 -13.165 1.00 40.34 83 SER A O 1
ATOM 669 N N . HIS A 1 84 ? 41.146 -12.418 -14.684 1.00 40.50 84 HIS A N 1
ATOM 670 C CA . HIS A 1 84 ? 42.406 -12.324 -13.930 1.00 40.50 84 HIS A CA 1
ATOM 671 C C . HIS A 1 84 ? 43.213 -11.072 -14.298 1.00 40.50 84 HIS A C 1
ATOM 673 O O . HIS A 1 84 ? 44.427 -11.125 -14.481 1.00 40.50 84 HIS A O 1
ATOM 679 N N . ARG A 1 85 ? 42.575 -9.902 -14.391 1.00 41.19 85 ARG A N 1
ATOM 680 C CA . ARG A 1 85 ? 43.294 -8.621 -14.317 1.00 41.19 85 ARG A CA 1
ATOM 681 C C . ARG A 1 85 ? 42.452 -7.644 -13.510 1.00 41.19 85 ARG A C 1
ATOM 683 O O . ARG A 1 85 ? 41.295 -7.453 -13.834 1.00 41.19 85 ARG A O 1
ATOM 690 N N . HIS A 1 86 ? 43.064 -7.041 -12.491 1.00 41.16 86 HIS A N 1
ATOM 691 C CA . HIS A 1 86 ? 42.510 -6.033 -11.570 1.00 41.16 86 HIS A CA 1
ATOM 692 C C . HIS A 1 86 ? 42.005 -6.520 -10.202 1.00 41.16 86 HIS A C 1
ATOM 694 O O . HIS A 1 86 ? 40.966 -6.092 -9.724 1.00 41.16 86 HIS A O 1
ATOM 700 N N . ALA A 1 87 ? 42.827 -7.285 -9.482 1.00 41.41 87 ALA A N 1
ATOM 701 C CA . ALA A 1 87 ? 42.926 -7.117 -8.031 1.00 41.41 87 ALA A CA 1
ATOM 702 C C . ALA A 1 87 ? 44.343 -7.479 -7.558 1.00 41.41 87 ALA A C 1
ATOM 704 O O . ALA A 1 87 ? 44.955 -8.398 -8.086 1.00 41.41 87 ALA A O 1
ATOM 705 N N . ALA A 1 88 ? 44.841 -6.742 -6.564 1.00 37.88 88 ALA A N 1
ATOM 706 C CA . ALA A 1 88 ? 46.130 -6.888 -5.876 1.00 37.88 88 ALA A CA 1
ATOM 707 C C . ALA A 1 88 ? 47.388 -6.302 -6.559 1.00 37.88 88 ALA A C 1
ATOM 709 O O . ALA A 1 88 ? 48.229 -7.002 -7.118 1.00 37.88 88 ALA A O 1
ATOM 710 N N . ARG A 1 89 ? 47.611 -4.995 -6.349 1.00 35.97 89 ARG A N 1
ATOM 711 C CA . ARG A 1 89 ? 48.959 -4.464 -6.072 1.00 35.97 89 ARG A CA 1
ATOM 712 C C . ARG A 1 89 ? 48.920 -3.457 -4.918 1.00 35.97 89 ARG A C 1
ATOM 714 O O . ARG A 1 89 ? 48.783 -2.257 -5.127 1.00 35.97 89 ARG A O 1
ATOM 721 N N . ARG A 1 90 ? 49.113 -3.964 -3.698 1.00 33.97 90 ARG A N 1
ATOM 722 C CA . ARG A 1 90 ? 49.780 -3.253 -2.598 1.00 33.97 90 ARG A CA 1
ATOM 723 C C . ARG A 1 90 ? 50.809 -4.200 -1.975 1.00 33.97 90 ARG A C 1
ATOM 725 O O . ARG A 1 90 ? 50.440 -5.270 -1.517 1.00 33.97 90 ARG A O 1
ATOM 732 N N . GLY A 1 91 ? 52.063 -3.746 -1.943 1.00 30.47 91 GLY A N 1
ATOM 733 C CA . GLY A 1 91 ? 53.107 -4.213 -1.025 1.00 30.47 91 GLY A CA 1
ATOM 734 C C . GLY A 1 91 ? 54.000 -5.366 -1.495 1.00 30.47 91 GLY A C 1
ATOM 735 O O . GLY A 1 91 ? 53.517 -6.408 -1.910 1.00 30.47 91 GLY A O 1
ATOM 736 N N . GLY A 1 92 ? 55.317 -5.186 -1.330 1.00 31.84 92 GLY A N 1
ATOM 737 C CA . GLY A 1 92 ? 56.243 -6.296 -1.069 1.00 31.84 92 GLY A CA 1
ATOM 738 C C . GLY A 1 92 ? 57.281 -6.608 -2.148 1.00 31.84 92 GLY A C 1
ATOM 739 O O . GLY A 1 92 ? 57.033 -7.378 -3.065 1.00 31.84 92 GLY A O 1
ATOM 740 N N . ARG A 1 93 ? 58.490 -6.058 -1.985 1.00 33.50 93 ARG A N 1
ATOM 741 C CA . ARG A 1 93 ? 59.735 -6.547 -2.604 1.00 33.50 93 ARG A CA 1
ATOM 742 C C . ARG A 1 93 ? 60.059 -7.960 -2.086 1.00 33.50 93 ARG A C 1
ATOM 744 O O . ARG A 1 93 ? 59.944 -8.165 -0.885 1.00 33.50 93 ARG A O 1
ATOM 751 N N . GLN A 1 94 ? 60.610 -8.837 -2.931 1.00 31.20 94 GLN A N 1
ATOM 752 C CA . GLN A 1 94 ? 61.980 -9.398 -2.846 1.00 31.20 94 GLN A CA 1
ATOM 753 C C . GLN A 1 94 ? 62.134 -10.686 -3.688 1.00 31.20 94 GLN A C 1
ATOM 755 O O . GLN A 1 94 ? 61.225 -11.495 -3.795 1.00 31.20 94 GLN A O 1
ATOM 760 N N . HIS A 1 95 ? 63.314 -10.783 -4.312 1.00 32.78 95 HIS A N 1
ATOM 761 C CA . HIS A 1 95 ? 64.026 -11.923 -4.911 1.00 32.78 95 HIS A CA 1
ATOM 762 C C . HIS A 1 95 ? 63.366 -13.315 -4.965 1.00 32.78 95 HIS A C 1
ATOM 764 O O . HIS A 1 95 ? 63.053 -13.887 -3.933 1.00 32.78 95 HIS A O 1
ATOM 770 N N . ALA A 1 96 ? 63.421 -13.965 -6.136 1.00 30.56 96 ALA A N 1
ATOM 771 C CA . ALA A 1 96 ? 64.319 -15.108 -6.374 1.00 30.56 96 ALA A CA 1
ATOM 772 C C . ALA A 1 96 ? 64.147 -15.694 -7.786 1.00 30.56 96 ALA A C 1
ATOM 774 O O . ALA A 1 96 ? 63.077 -15.691 -8.384 1.00 30.56 96 ALA A O 1
ATOM 775 N N . ARG A 1 97 ? 65.271 -16.187 -8.302 1.00 36.62 97 ARG A N 1
ATOM 776 C CA . ARG A 1 97 ? 65.473 -16.877 -9.578 1.00 36.62 97 ARG A CA 1
ATOM 777 C C . ARG A 1 97 ? 64.660 -18.176 -9.658 1.00 36.62 97 ARG A C 1
ATOM 779 O O . ARG A 1 97 ? 64.744 -18.972 -8.730 1.00 36.62 97 ARG A O 1
ATOM 786 N N . LYS A 1 98 ? 64.106 -18.493 -10.833 1.00 33.25 98 LYS A N 1
ATOM 787 C CA . LYS A 1 98 ? 64.339 -19.804 -11.466 1.00 33.25 98 LYS A CA 1
ATOM 788 C C . LYS A 1 98 ? 64.014 -19.773 -12.960 1.00 33.25 98 LYS A C 1
ATOM 790 O O . LYS A 1 98 ? 62.965 -19.297 -13.375 1.00 33.25 98 LYS A O 1
ATOM 795 N N . ARG A 1 99 ? 64.990 -20.251 -13.727 1.00 34.62 99 ARG A N 1
ATOM 796 C CA . ARG A 1 99 ? 64.926 -20.607 -15.144 1.00 34.62 99 ARG A CA 1
ATOM 797 C C . ARG A 1 99 ? 64.254 -21.972 -15.285 1.00 34.62 99 ARG A C 1
ATOM 799 O O . ARG A 1 99 ? 64.525 -22.819 -14.440 1.00 34.62 99 ARG A O 1
ATOM 806 N N . THR A 1 100 ? 63.505 -22.141 -16.369 1.00 31.27 100 THR A N 1
ATOM 807 C CA . THR A 1 100 ? 63.389 -23.335 -17.239 1.00 31.27 100 THR A CA 1
ATOM 808 C C . THR A 1 100 ? 62.651 -22.832 -18.489 1.00 31.27 100 THR A C 1
ATOM 810 O O . THR A 1 100 ? 61.517 -22.379 -18.376 1.00 31.27 100 THR A O 1
ATOM 813 N N . ASP A 1 101 ? 63.348 -22.497 -19.572 1.00 29.34 101 ASP A N 1
ATOM 814 C CA . ASP A 1 101 ? 63.769 -23.396 -20.660 1.00 29.34 101 ASP A CA 1
ATOM 815 C C . ASP A 1 101 ? 62.568 -24.066 -21.356 1.00 29.34 101 ASP A C 1
ATOM 817 O O . ASP A 1 101 ? 61.901 -24.911 -20.766 1.00 29.34 101 ASP A O 1
ATOM 821 N N . GLY A 1 102 ? 62.331 -23.684 -22.622 1.00 28.53 102 GLY A N 1
ATOM 822 C CA . GLY A 1 102 ? 61.532 -24.468 -23.572 1.00 28.53 102 GLY A CA 1
ATOM 823 C C . GLY A 1 102 ? 60.374 -23.749 -24.274 1.00 28.53 102 GLY A C 1
ATOM 824 O O . GLY A 1 102 ? 59.228 -24.097 -24.028 1.00 28.53 102 GLY A O 1
ATOM 825 N N . ALA A 1 103 ? 60.663 -22.795 -25.168 1.00 30.70 103 ALA A N 1
ATOM 826 C CA . ALA A 1 103 ? 59.886 -22.552 -26.398 1.00 30.70 103 ALA A CA 1
ATOM 827 C C . ALA A 1 103 ? 60.632 -21.529 -27.264 1.00 30.70 103 ALA A C 1
ATOM 829 O O . ALA A 1 103 ? 60.427 -20.316 -27.201 1.00 30.70 103 ALA A O 1
ATOM 830 N N . GLU A 1 104 ? 61.581 -22.061 -28.016 1.00 29.12 104 GLU A N 1
ATOM 831 C CA . GLU A 1 104 ? 62.267 -21.400 -29.109 1.00 29.12 104 GLU A CA 1
ATOM 832 C C . GLU A 1 104 ? 61.295 -21.057 -30.248 1.00 29.12 104 GLU A C 1
ATOM 834 O O . GLU A 1 104 ? 60.361 -21.801 -30.529 1.00 29.12 104 GLU A O 1
ATOM 839 N N . GLN A 1 105 ? 61.641 -19.966 -30.938 1.00 38.78 105 GLN A N 1
ATOM 840 C CA . GLN A 1 105 ? 61.314 -19.614 -32.324 1.00 38.78 105 GLN A CA 1
ATOM 841 C C . GLN A 1 105 ? 60.119 -18.677 -32.595 1.00 38.78 105 GLN A C 1
ATOM 843 O O . GLN A 1 105 ? 58.950 -18.980 -32.391 1.00 38.78 105 GLN A O 1
ATOM 848 N N . ALA A 1 106 ? 60.515 -17.556 -33.217 1.00 35.56 106 ALA A N 1
ATOM 849 C CA . ALA A 1 106 ? 59.771 -16.571 -34.003 1.00 35.56 106 ALA A CA 1
ATOM 850 C C . ALA A 1 106 ? 59.420 -15.228 -33.325 1.00 35.56 106 ALA A C 1
ATOM 852 O O . ALA A 1 106 ? 58.516 -15.119 -32.504 1.00 35.56 106 ALA A O 1
ATOM 853 N N . ARG A 1 107 ? 60.068 -14.176 -33.865 1.00 37.50 107 ARG A N 1
ATOM 854 C CA . ARG A 1 107 ? 59.758 -12.726 -33.817 1.00 37.50 107 ARG A CA 1
ATOM 855 C C . ARG A 1 107 ? 60.553 -11.861 -32.833 1.00 37.50 107 ARG A C 1
ATOM 857 O O . ARG A 1 107 ? 60.007 -11.186 -31.970 1.00 37.50 107 ARG A O 1
ATOM 864 N N . SER A 1 108 ? 61.851 -11.750 -33.104 1.00 49.25 108 SER A N 1
ATOM 865 C CA . SER A 1 108 ? 62.667 -10.587 -32.738 1.00 49.25 108 SER A CA 1
ATOM 866 C C . SER A 1 108 ? 63.173 -9.928 -34.021 1.00 49.25 108 SER A C 1
ATOM 868 O O . SER A 1 108 ? 64.256 -10.279 -34.473 1.00 49.25 108 SER A O 1
ATOM 870 N N . GLU A 1 109 ? 62.420 -8.990 -34.617 1.00 47.03 109 GLU A N 1
ATOM 871 C CA . GLU A 1 109 ? 63.015 -8.129 -35.660 1.00 47.03 109 GLU A CA 1
ATOM 872 C C . GLU A 1 109 ? 62.362 -6.764 -35.969 1.00 47.03 109 GLU A C 1
ATOM 874 O O . GLU A 1 109 ? 62.928 -6.028 -36.771 1.00 47.03 109 GLU A O 1
ATOM 879 N N . ASP A 1 110 ? 61.276 -6.320 -35.312 1.00 55.12 110 ASP A N 1
ATOM 880 C CA . ASP A 1 110 ? 60.684 -4.990 -35.612 1.00 55.12 110 ASP A CA 1
ATOM 881 C C . ASP A 1 110 ? 60.713 -3.996 -34.436 1.00 55.12 110 ASP A C 1
ATOM 883 O O . ASP A 1 110 ? 59.703 -3.437 -34.012 1.00 55.12 110 ASP A O 1
ATOM 887 N N . SER A 1 111 ? 61.912 -3.755 -33.897 1.00 62.97 111 SER A N 1
ATOM 888 C CA . SER A 1 111 ? 62.161 -2.733 -32.860 1.00 62.97 111 SER A CA 1
ATOM 889 C C . SER A 1 111 ? 63.042 -1.580 -33.357 1.00 62.97 111 SER A C 1
ATOM 891 O O . SER A 1 111 ? 63.738 -0.940 -32.566 1.00 62.97 111 SER A O 1
ATOM 893 N N . ARG A 1 112 ? 63.039 -1.286 -34.666 1.00 80.75 112 ARG A N 1
ATOM 894 C CA . ARG A 1 112 ? 63.790 -0.153 -35.240 1.00 80.75 112 ARG A CA 1
ATOM 895 C C . ARG A 1 112 ? 62.848 0.976 -35.660 1.00 80.75 112 ARG A C 1
ATOM 897 O O . ARG A 1 112 ? 61.807 0.763 -36.270 1.00 80.75 112 ARG A O 1
ATOM 904 N N . CYS A 1 113 ? 63.211 2.209 -35.330 1.00 81.38 113 CYS A N 1
ATOM 905 C CA . CYS A 1 113 ? 62.466 3.411 -35.672 1.00 81.38 113 CYS A CA 1
ATOM 906 C C . CYS A 1 113 ? 62.358 3.570 -37.197 1.00 81.38 113 CYS A C 1
ATOM 908 O O . CYS A 1 113 ? 63.363 3.582 -37.909 1.00 81.38 113 CYS A O 1
ATOM 910 N N . ARG A 1 114 ? 61.134 3.767 -37.698 1.00 77.88 114 ARG A N 1
ATOM 911 C CA . ARG A 1 114 ? 60.847 3.892 -39.138 1.00 77.88 114 ARG A CA 1
ATOM 912 C C . ARG A 1 114 ? 61.383 5.177 -39.786 1.00 77.88 114 ARG A C 1
ATOM 914 O O . ARG A 1 114 ? 61.448 5.234 -41.003 1.00 77.88 114 ARG A O 1
ATOM 921 N N . LYS A 1 115 ? 61.787 6.182 -38.998 1.00 80.44 115 LYS A N 1
ATOM 922 C CA . LYS A 1 115 ? 62.311 7.470 -39.495 1.00 80.44 115 LYS A CA 1
ATOM 923 C C . LYS A 1 115 ? 63.843 7.510 -39.552 1.00 80.44 115 LYS A C 1
ATOM 925 O O . LYS A 1 115 ? 64.413 7.843 -40.585 1.00 80.44 115 LYS A O 1
ATOM 930 N N . CYS A 1 116 ? 64.520 7.140 -38.462 1.00 83.31 116 CYS A N 1
ATOM 931 C CA . CYS A 1 116 ? 65.988 7.188 -38.367 1.00 83.31 116 CYS A CA 1
ATOM 932 C C . CYS A 1 116 ? 66.675 5.818 -38.523 1.00 83.31 116 CYS A C 1
ATOM 934 O O . CYS A 1 116 ? 67.888 5.747 -38.687 1.00 83.31 116 CYS A O 1
ATOM 936 N N . GLY A 1 117 ? 65.938 4.708 -38.430 1.00 76.88 117 GLY A N 1
ATOM 937 C CA . GLY A 1 117 ? 66.491 3.354 -38.524 1.00 76.88 117 GLY A CA 1
ATOM 938 C C . GLY A 1 117 ? 67.282 2.860 -37.307 1.00 76.88 117 GLY A C 1
ATOM 939 O O . GLY A 1 117 ? 67.731 1.715 -37.334 1.00 76.88 117 GLY A O 1
ATOM 940 N N . LYS A 1 118 ? 67.428 3.678 -36.252 1.00 80.81 118 LYS A N 1
ATOM 941 C CA . LYS A 1 118 ? 67.989 3.288 -34.941 1.00 80.81 118 LYS A CA 1
ATOM 942 C C . LYS A 1 118 ? 66.949 2.545 -34.092 1.00 80.81 118 LYS A C 1
ATOM 944 O O . LYS A 1 118 ? 65.812 2.378 -34.521 1.00 80.81 118 LYS A O 1
ATOM 949 N N . GLU A 1 119 ? 67.323 2.098 -32.898 1.00 81.50 119 GLU A N 1
ATOM 950 C CA . GLU A 1 119 ? 66.408 1.459 -31.939 1.00 81.50 119 GLU A CA 1
ATOM 951 C C . GLU A 1 119 ? 65.156 2.307 -31.654 1.00 81.50 119 GLU A C 1
ATOM 953 O O . GLU A 1 119 ? 65.172 3.536 -31.746 1.00 81.50 119 GLU A O 1
ATOM 958 N N . ARG A 1 120 ? 64.037 1.650 -31.335 1.00 78.69 120 ARG A N 1
ATOM 959 C CA . ARG A 1 120 ? 62.735 2.292 -31.116 1.00 78.69 120 ARG A CA 1
ATOM 960 C C . ARG A 1 120 ? 62.794 3.297 -29.959 1.00 78.69 120 ARG A C 1
ATOM 962 O O . ARG A 1 120 ? 63.001 2.939 -28.804 1.00 78.69 120 ARG A O 1
ATOM 969 N N . HIS A 1 121 ? 62.551 4.569 -30.263 1.00 78.00 121 HIS A N 1
ATOM 970 C CA . HIS A 1 121 ? 62.490 5.630 -29.259 1.00 78.00 121 HIS A CA 1
ATOM 971 C C . HIS A 1 121 ? 61.092 5.701 -28.626 1.00 78.00 121 HIS A C 1
ATOM 973 O O . HIS A 1 121 ? 60.089 5.626 -29.335 1.00 78.00 121 HIS A O 1
ATOM 979 N N . LYS A 1 122 ? 61.018 5.885 -27.298 1.00 72.75 122 LYS A N 1
ATOM 980 C CA . LYS A 1 122 ? 59.742 6.007 -26.558 1.00 72.75 122 LYS A CA 1
ATOM 981 C C . LYS A 1 122 ? 58.956 7.279 -26.904 1.00 72.75 122 LYS A C 1
ATOM 983 O O . LYS A 1 122 ? 57.744 7.300 -26.742 1.00 72.75 122 LYS A O 1
ATOM 988 N N . ILE A 1 123 ? 59.642 8.325 -27.370 1.00 75.06 123 ILE A N 1
ATOM 989 C CA . ILE A 1 123 ? 59.055 9.625 -27.711 1.00 75.06 123 ILE A CA 1
ATOM 990 C C . ILE A 1 123 ? 59.390 9.932 -29.179 1.00 75.06 123 ILE A C 1
ATOM 992 O O . ILE A 1 123 ? 60.562 10.175 -29.482 1.00 75.06 123 ILE A O 1
ATOM 996 N N . PRO A 1 124 ? 58.399 9.945 -30.092 1.00 68.19 124 PRO A N 1
ATOM 997 C CA . PRO A 1 124 ? 58.624 10.182 -31.521 1.00 68.19 124 PRO A CA 1
ATOM 998 C C . PRO A 1 124 ? 59.266 11.541 -31.841 1.00 68.19 124 PRO A C 1
ATOM 1000 O O . PRO A 1 124 ? 60.052 11.634 -32.781 1.00 68.19 124 PRO A O 1
ATOM 1003 N N . ALA A 1 125 ? 58.989 12.566 -31.029 1.00 73.81 125 ALA A N 1
ATOM 1004 C CA . ALA A 1 125 ? 59.507 13.926 -31.200 1.00 73.81 125 ALA A CA 1
ATOM 1005 C C . ALA A 1 125 ? 61.021 14.066 -30.937 1.00 73.81 125 ALA A C 1
ATOM 1007 O O . ALA A 1 125 ? 61.638 15.013 -31.399 1.00 73.81 125 ALA A O 1
ATOM 1008 N N . LYS A 1 126 ? 61.647 13.113 -30.229 1.00 78.06 126 LYS A N 1
ATOM 1009 C CA . LYS A 1 126 ? 63.105 13.100 -29.994 1.00 78.06 126 LYS A CA 1
ATOM 1010 C C . LYS A 1 126 ? 63.873 12.331 -31.070 1.00 78.06 126 LYS A C 1
ATOM 1012 O O . LYS A 1 126 ? 65.047 12.012 -30.888 1.00 78.06 126 LYS A O 1
ATOM 1017 N N . CYS A 1 127 ? 63.209 11.956 -32.163 1.00 80.94 127 CYS A N 1
ATOM 1018 C CA . CYS A 1 127 ? 63.862 11.248 -33.249 1.00 80.94 127 CYS A CA 1
ATOM 1019 C C . CYS A 1 127 ? 64.886 12.178 -33.924 1.00 80.94 127 CYS A C 1
ATOM 1021 O O . CYS A 1 127 ? 64.488 13.214 -34.449 1.00 80.94 127 CYS A O 1
ATOM 1023 N N . PRO A 1 128 ? 66.174 11.798 -34.009 1.00 79.19 128 PRO A N 1
ATOM 1024 C CA . PRO A 1 128 ? 67.192 12.632 -34.657 1.00 79.19 128 PRO A CA 1
ATOM 1025 C C . PRO A 1 128 ? 66.910 12.904 -36.145 1.00 79.19 128 PRO A C 1
ATOM 1027 O O . PRO A 1 128 ? 67.430 13.854 -36.725 1.00 79.19 128 PRO A O 1
ATOM 1030 N N . ALA A 1 129 ? 66.087 12.057 -36.771 1.00 82.81 129 ALA A N 1
ATOM 1031 C CA . ALA A 1 129 ? 65.677 12.205 -38.160 1.00 82.81 129 ALA A CA 1
ATOM 1032 C C . ALA A 1 129 ? 64.495 13.169 -38.359 1.00 82.81 129 ALA A C 1
ATOM 1034 O O . ALA A 1 129 ? 64.137 13.423 -39.500 1.00 82.81 129 ALA A O 1
ATOM 1035 N N . LEU A 1 130 ? 63.864 13.678 -37.290 1.00 81.56 130 LEU A N 1
ATOM 1036 C CA . LEU A 1 130 ? 62.641 14.483 -37.391 1.00 81.56 130 LEU A CA 1
ATOM 1037 C C . LEU A 1 130 ? 62.877 15.820 -38.112 1.00 81.56 130 LEU A C 1
ATOM 1039 O O . LEU A 1 130 ? 62.112 16.154 -39.012 1.00 81.56 130 LEU A O 1
ATOM 1043 N N . ASP A 1 131 ? 63.957 16.522 -37.764 1.00 79.31 131 ASP A N 1
ATOM 1044 C CA . ASP A 1 131 ? 64.281 17.845 -38.318 1.00 79.31 131 ASP A CA 1
ATOM 1045 C C . ASP A 1 131 ? 65.377 17.829 -39.386 1.00 79.31 131 ASP A C 1
ATOM 1047 O O . ASP A 1 131 ? 65.613 18.855 -40.024 1.00 79.31 131 ASP A O 1
ATOM 1051 N N . SER A 1 132 ? 66.021 16.679 -39.609 1.00 80.75 132 SER A N 1
ATOM 1052 C CA . SER A 1 132 ? 67.079 16.535 -40.610 1.00 80.75 132 SER A CA 1
ATOM 1053 C C . SER A 1 132 ? 66.535 16.153 -41.986 1.00 80.75 132 SER A C 1
ATOM 1055 O O . SER A 1 132 ? 65.533 15.444 -42.119 1.00 80.75 132 SER A O 1
ATOM 1057 N N . GLU A 1 133 ? 67.215 16.650 -43.016 1.00 84.00 133 GLU A N 1
ATOM 1058 C CA . GLU A 1 133 ? 66.897 16.398 -44.419 1.00 84.00 133 GLU A CA 1
ATOM 1059 C C . GLU A 1 133 ? 67.497 15.075 -44.893 1.00 84.00 133 GLU A C 1
ATOM 1061 O O . GLU A 1 133 ? 68.650 14.729 -44.614 1.00 84.00 133 GLU A O 1
ATOM 1066 N N . CYS A 1 134 ? 66.691 14.308 -45.622 1.00 85.62 134 CYS A N 1
ATOM 1067 C CA . CYS A 1 134 ? 67.129 13.063 -46.219 1.00 85.62 134 CYS A CA 1
ATOM 1068 C C . CYS A 1 134 ? 68.070 13.339 -47.395 1.00 85.62 134 CYS A C 1
ATOM 1070 O O . CYS A 1 134 ? 67.647 13.889 -48.408 1.00 85.62 134 CYS A O 1
ATOM 1072 N N . ARG A 1 135 ? 69.311 12.848 -47.325 1.00 81.00 135 ARG A N 1
ATOM 1073 C CA . ARG A 1 135 ? 70.308 13.004 -48.403 1.00 81.00 135 ARG A CA 1
ATOM 1074 C C . ARG A 1 135 ? 69.914 12.360 -49.740 1.00 81.00 135 ARG A C 1
ATOM 1076 O O . ARG A 1 135 ? 70.488 12.711 -50.757 1.00 81.00 135 ARG A O 1
ATOM 1083 N N . LYS A 1 136 ? 68.925 11.455 -49.745 1.00 78.12 136 LYS A N 1
ATOM 1084 C CA . LYS A 1 136 ? 68.444 10.762 -50.952 1.00 78.12 136 LYS A CA 1
ATOM 1085 C C . LYS A 1 136 ? 67.267 11.452 -51.651 1.00 78.12 136 LYS A C 1
ATOM 1087 O O . LYS A 1 136 ? 67.116 11.308 -52.855 1.00 78.12 136 LYS A O 1
ATOM 1092 N N . CYS A 1 137 ? 66.394 12.152 -50.919 1.00 82.06 137 CYS A N 1
ATOM 1093 C CA . CYS A 1 137 ? 65.182 12.758 -51.502 1.00 82.06 137 CYS A CA 1
ATOM 1094 C C . CYS A 1 137 ? 64.945 14.224 -51.117 1.00 82.06 137 CYS A C 1
ATOM 1096 O O . CYS A 1 137 ? 63.916 14.783 -51.484 1.00 82.06 137 CYS A O 1
ATOM 1098 N N . GLY A 1 138 ? 65.828 14.821 -50.314 1.00 77.69 138 GLY A N 1
ATOM 1099 C CA . GLY A 1 138 ? 65.731 16.203 -49.836 1.00 77.69 138 GLY A CA 1
ATOM 1100 C C . GLY A 1 138 ? 64.607 16.477 -48.828 1.00 77.69 138 GLY A C 1
ATOM 1101 O O . GLY A 1 138 ? 64.545 17.561 -48.263 1.00 77.69 138 GLY A O 1
ATOM 1102 N N . LYS A 1 139 ? 63.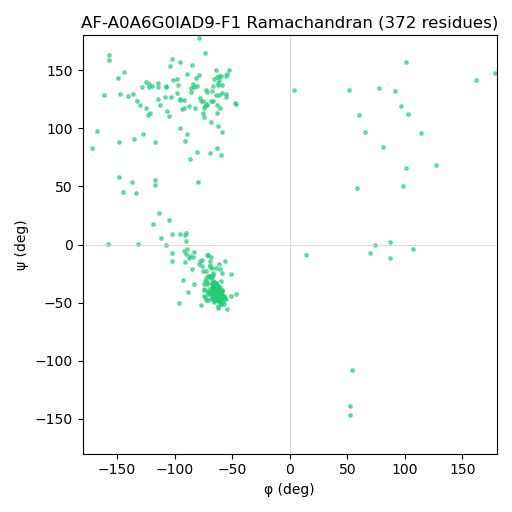707 15.521 -48.552 1.00 80.44 139 LYS A N 1
ATOM 1103 C CA . LYS A 1 139 ? 62.577 15.732 -47.627 1.00 80.44 139 LYS A CA 1
ATOM 1104 C C . LYS A 1 139 ? 63.001 15.566 -46.162 1.00 80.44 139 LYS A C 1
ATOM 1106 O O . LYS A 1 139 ? 63.784 14.675 -45.829 1.00 80.44 139 LYS A O 1
ATOM 1111 N N . ARG A 1 140 ? 62.433 16.393 -45.277 1.00 78.81 140 ARG A N 1
ATOM 1112 C CA . ARG A 1 140 ? 62.647 16.355 -43.816 1.00 78.81 140 ARG A CA 1
ATOM 1113 C C . ARG A 1 140 ? 61.928 15.154 -43.178 1.00 78.81 140 ARG A C 1
ATOM 1115 O O . ARG A 1 140 ? 61.038 14.558 -43.787 1.00 78.81 140 ARG A O 1
ATOM 1122 N N . SER A 1 141 ? 62.273 14.800 -41.939 1.00 81.62 141 SER A N 1
ATOM 1123 C CA . SER A 1 141 ? 61.604 13.769 -41.114 1.00 81.62 141 SER A CA 1
ATOM 1124 C C . SER A 1 141 ? 62.065 12.308 -41.266 1.00 81.62 141 SER A C 1
ATOM 1126 O O . SER A 1 141 ? 61.504 11.426 -40.601 1.00 81.62 141 SER A O 1
ATOM 1128 N N . HIS A 1 142 ? 63.074 12.015 -42.094 1.00 88.44 142 HIS A N 1
ATOM 1129 C CA . HIS A 1 142 ? 63.678 10.678 -42.193 1.00 88.44 142 HIS A CA 1
ATOM 1130 C C . HIS A 1 142 ? 65.113 10.716 -42.745 1.00 88.44 142 HIS A C 1
ATOM 1132 O O . HIS A 1 142 ? 65.530 11.690 -43.363 1.00 88.44 142 HIS A O 1
ATOM 1138 N N . TRP A 1 143 ? 65.867 9.631 -42.551 1.00 88.06 143 TRP A N 1
ATOM 1139 C CA . TRP A 1 143 ? 67.214 9.473 -43.116 1.00 88.06 143 TRP A CA 1
ATOM 1140 C C . TRP A 1 143 ? 67.239 8.564 -44.342 1.00 88.06 143 TRP A C 1
ATOM 1142 O O . TRP A 1 143 ? 66.372 7.710 -44.513 1.00 88.06 143 TRP A O 1
ATOM 1152 N N . GLU A 1 144 ? 68.299 8.693 -45.142 1.00 80.81 144 GLU A N 1
ATOM 1153 C CA . GLU A 1 144 ? 68.549 7.934 -46.376 1.00 80.81 144 GLU A CA 1
ATOM 1154 C C . GLU A 1 144 ? 68.315 6.422 -46.228 1.00 80.81 144 GLU A C 1
ATOM 1156 O O . GLU A 1 144 ? 67.636 5.815 -47.051 1.00 80.81 144 GLU A O 1
ATOM 1161 N N . ARG A 1 145 ? 68.761 5.820 -45.117 1.00 80.44 145 ARG A N 1
ATOM 1162 C CA . ARG A 1 145 ? 68.601 4.375 -44.844 1.00 80.44 145 ARG A CA 1
ATOM 1163 C C . ARG A 1 145 ? 67.146 3.916 -44.690 1.00 80.44 145 ARG A C 1
ATOM 1165 O O . ARG A 1 145 ? 66.879 2.720 -44.759 1.00 80.44 145 ARG A O 1
ATOM 1172 N N . LYS A 1 146 ? 66.223 4.834 -44.399 1.00 83.69 146 LYS A N 1
ATOM 1173 C CA . LYS A 1 146 ? 64.776 4.586 -44.272 1.00 83.69 146 LYS A CA 1
ATOM 1174 C C . LYS A 1 146 ? 63.974 5.392 -45.295 1.00 83.69 146 LYS A C 1
ATOM 1176 O O . LYS A 1 146 ? 62.774 5.588 -45.131 1.00 83.69 146 LYS A O 1
ATOM 1181 N N . CYS A 1 147 ? 64.642 5.871 -46.340 1.00 82.06 147 CYS A N 1
ATOM 1182 C CA . CYS A 1 147 ? 64.009 6.589 -47.424 1.00 82.06 147 CYS A CA 1
ATOM 1183 C C . CYS A 1 147 ? 63.294 5.610 -48.354 1.00 82.06 147 CYS A C 1
ATOM 1185 O O . CYS A 1 147 ? 63.905 4.686 -48.886 1.00 82.06 147 CYS A O 1
ATOM 1187 N N . PHE A 1 148 ? 61.997 5.832 -48.551 1.00 73.56 148 PHE A N 1
ATOM 1188 C CA . PHE A 1 148 ? 61.160 5.022 -49.436 1.00 73.56 148 PHE A CA 1
ATOM 1189 C C . PHE A 1 148 ? 61.130 5.552 -50.876 1.00 73.56 148 PHE A C 1
ATOM 1191 O O . PHE A 1 148 ? 60.420 4.993 -51.709 1.00 73.56 148 PHE A O 1
ATOM 1198 N N . SER A 1 149 ? 61.882 6.615 -51.199 1.00 73.44 149 SER A N 1
ATOM 1199 C CA . SER A 1 149 ? 62.007 7.039 -52.592 1.00 73.44 149 SER A CA 1
ATOM 1200 C C . SER A 1 149 ? 62.795 5.983 -53.370 1.00 73.44 149 SER A C 1
ATOM 1202 O O . SER A 1 149 ? 63.922 5.606 -53.011 1.00 73.44 149 SER A O 1
ATOM 1204 N N . LYS A 1 150 ? 62.181 5.472 -54.442 1.00 65.19 150 LYS A N 1
ATOM 1205 C CA . LYS A 1 150 ? 62.888 4.677 -55.446 1.00 65.19 150 LYS A CA 1
ATOM 1206 C C . LYS A 1 150 ? 64.011 5.552 -56.008 1.00 65.19 150 LYS A C 1
ATOM 1208 O O . LYS A 1 150 ? 63.772 6.711 -56.334 1.00 65.19 150 LYS A O 1
ATOM 1213 N N . SER A 1 151 ? 65.234 5.020 -56.059 1.00 50.16 151 SER A N 1
ATOM 1214 C CA . SER A 1 151 ? 66.264 5.632 -56.904 1.00 50.16 151 SER A CA 1
ATOM 1215 C C . SER A 1 151 ? 65.760 5.507 -58.328 1.00 50.16 151 SER A C 1
ATOM 1217 O O . SER A 1 151 ? 65.648 4.388 -58.819 1.00 50.16 151 SER A O 1
ATOM 1219 N N . VAL A 1 152 ? 65.438 6.625 -58.964 1.00 52.84 152 VAL A N 1
ATOM 1220 C CA . VAL A 1 152 ? 65.494 6.670 -60.418 1.00 52.84 152 VAL A CA 1
ATOM 1221 C C . VAL A 1 152 ? 66.985 6.722 -60.720 1.00 52.84 152 VAL A C 1
ATOM 1223 O O . VAL A 1 152 ? 67.664 7.664 -60.319 1.00 52.84 152 VAL A O 1
ATOM 1226 N N . ARG A 1 153 ? 67.526 5.635 -61.269 1.00 41.53 153 ARG A N 1
ATOM 1227 C CA . ARG A 1 153 ? 68.772 5.732 -62.020 1.00 41.53 153 ARG A CA 1
ATOM 1228 C C . ARG A 1 153 ? 68.367 6.431 -63.312 1.00 41.53 153 ARG A C 1
ATOM 1230 O O . ARG A 1 153 ? 67.450 5.953 -63.971 1.00 41.53 153 ARG A O 1
ATOM 1237 N N . GLU A 1 154 ? 68.961 7.580 -63.603 1.00 47.50 154 GLU A N 1
ATOM 1238 C CA . GLU A 1 154 ? 69.044 8.028 -64.990 1.00 47.50 154 GLU A CA 1
ATOM 1239 C C . GLU A 1 154 ? 69.874 6.951 -65.689 1.00 47.50 154 GLU A C 1
ATOM 1241 O O . GLU A 1 154 ? 71.063 6.790 -65.413 1.00 47.50 154 GLU A O 1
ATOM 1246 N N . GLU A 1 155 ? 69.190 6.080 -66.424 1.00 37.69 155 GLU A N 1
ATOM 1247 C CA . GLU A 1 155 ? 69.839 5.169 -67.350 1.00 37.69 155 GLU A CA 1
ATOM 1248 C C . GLU A 1 155 ? 70.246 6.014 -68.551 1.00 37.69 155 GLU A C 1
ATOM 1250 O O . GLU A 1 155 ? 69.414 6.713 -69.132 1.00 37.69 155 GLU A O 1
ATOM 1255 N N . ASP A 1 156 ? 71.542 5.991 -68.859 1.00 33.53 156 ASP A N 1
ATOM 1256 C CA . ASP A 1 156 ? 72.085 6.514 -70.103 1.00 33.53 156 ASP A CA 1
ATOM 1257 C C . ASP A 1 156 ? 71.244 5.979 -71.270 1.00 33.53 156 ASP A C 1
ATOM 1259 O O . ASP A 1 156 ? 71.132 4.764 -71.459 1.00 33.53 156 ASP A O 1
ATOM 1263 N N . GLU A 1 157 ? 70.669 6.884 -72.065 1.00 41.84 157 GLU A N 1
ATOM 1264 C CA . GLU A 1 157 ? 70.166 6.575 -73.402 1.00 41.84 157 GLU A CA 1
ATOM 1265 C C . GLU A 1 157 ? 71.356 6.151 -74.273 1.00 41.84 157 GLU A C 1
ATOM 1267 O O . GLU A 1 157 ? 71.944 6.933 -75.018 1.00 41.84 157 GLU A O 1
ATOM 1272 N N . GLN A 1 158 ? 71.741 4.884 -74.166 1.00 38.06 158 GLN A N 1
ATOM 1273 C CA . GLN A 1 158 ? 72.487 4.202 -75.208 1.00 38.06 158 GLN A CA 1
ATOM 1274 C C . GLN A 1 158 ? 71.523 3.259 -75.905 1.00 38.06 158 GLN A C 1
ATOM 1276 O O . GLN A 1 158 ? 71.030 2.290 -75.327 1.00 38.06 158 GLN A O 1
ATOM 1281 N N . GLY A 1 159 ? 71.222 3.636 -77.148 1.00 49.03 159 GLY A N 1
ATOM 1282 C CA . GLY A 1 159 ? 70.265 2.989 -78.022 1.00 49.03 159 GLY A CA 1
ATOM 1283 C C . GLY A 1 159 ? 70.430 1.478 -78.043 1.00 49.03 159 GLY A C 1
ATOM 1284 O O . GLY A 1 159 ? 71.465 0.946 -78.443 1.00 49.03 159 GLY A O 1
ATOM 1285 N N . VAL A 1 160 ? 69.357 0.800 -77.656 1.00 43.38 160 VAL A N 1
ATOM 1286 C CA . VAL A 1 160 ? 69.085 -0.550 -78.120 1.00 43.38 160 VAL A CA 1
ATOM 1287 C C . VAL A 1 160 ? 68.143 -0.370 -79.298 1.00 43.38 160 VAL A C 1
ATOM 1289 O O . VAL A 1 160 ? 66.957 -0.099 -79.115 1.00 43.38 160 VAL A O 1
ATOM 1292 N N . ASP A 1 161 ? 68.706 -0.442 -80.503 1.00 42.50 161 ASP A N 1
ATOM 1293 C CA . ASP A 1 161 ? 67.948 -0.542 -81.745 1.00 42.50 161 ASP A CA 1
ATOM 1294 C C . ASP A 1 161 ? 67.088 -1.807 -81.650 1.00 42.50 161 ASP A C 1
ATOM 1296 O O . ASP A 1 161 ? 67.555 -2.934 -81.834 1.00 42.50 161 ASP A O 1
ATOM 1300 N N . ASN A 1 162 ? 65.830 -1.623 -81.257 1.00 49.34 162 ASN A N 1
ATOM 1301 C CA . ASN A 1 162 ? 64.842 -2.678 -81.265 1.00 49.34 162 ASN A CA 1
ATOM 1302 C C . ASN A 1 162 ? 64.183 -2.639 -82.638 1.00 49.34 162 ASN A C 1
ATOM 1304 O O . ASN A 1 162 ? 63.271 -1.853 -82.895 1.00 49.34 162 ASN A O 1
ATOM 1308 N N . MET A 1 163 ? 64.700 -3.469 -83.537 1.00 49.56 163 MET A N 1
ATOM 1309 C CA . MET A 1 163 ? 64.079 -3.747 -84.819 1.00 49.56 163 MET A CA 1
ATOM 1310 C C . MET A 1 163 ? 62.790 -4.549 -84.565 1.00 49.56 163 MET A C 1
ATOM 1312 O O . MET A 1 163 ? 62.779 -5.770 -84.682 1.00 49.56 163 MET A O 1
ATOM 1316 N N . LEU A 1 164 ? 61.715 -3.861 -84.167 1.00 48.06 164 LEU A N 1
ATOM 1317 C CA . LEU A 1 164 ? 60.361 -4.412 -84.147 1.00 48.06 164 LEU A CA 1
ATOM 1318 C C . LEU A 1 164 ? 59.637 -3.972 -85.413 1.00 48.06 164 LEU A C 1
ATOM 1320 O O . LEU A 1 164 ? 59.631 -2.796 -85.784 1.00 48.06 164 LEU A O 1
ATOM 1324 N N . SER A 1 165 ? 59.032 -4.944 -86.078 1.00 57.97 165 SER A N 1
ATOM 1325 C CA . SER A 1 165 ? 58.222 -4.749 -87.275 1.00 57.97 165 SER A CA 1
ATOM 1326 C C . SER A 1 165 ? 57.098 -3.737 -87.000 1.00 57.97 165 SER A C 1
ATOM 1328 O O . SER A 1 165 ? 56.537 -3.712 -85.903 1.00 57.97 165 SER A O 1
ATOM 1330 N N . GLN A 1 166 ? 56.733 -2.919 -87.997 1.00 57.72 166 GLN A N 1
ATOM 1331 C CA . GLN A 1 166 ? 55.653 -1.914 -87.900 1.00 57.72 166 GLN A CA 1
ATOM 1332 C C . GLN A 1 166 ? 54.323 -2.487 -87.371 1.00 57.72 166 GLN A C 1
ATOM 1334 O O . GLN A 1 166 ? 53.543 -1.762 -86.752 1.00 57.72 166 GLN A O 1
ATOM 1339 N N . ASP A 1 167 ? 54.108 -3.790 -87.545 1.00 57.94 167 ASP A N 1
ATOM 1340 C CA . ASP A 1 167 ? 52.923 -4.508 -87.079 1.00 57.94 167 ASP A CA 1
ATOM 1341 C C . ASP A 1 167 ? 52.889 -4.707 -85.547 1.00 57.94 167 ASP A C 1
ATOM 1343 O O . ASP A 1 167 ? 51.815 -4.726 -84.949 1.00 57.94 167 ASP A O 1
ATOM 1347 N N . GLU A 1 168 ? 54.036 -4.789 -84.863 1.00 58.25 168 GLU A N 1
ATOM 1348 C CA . GLU A 1 168 ? 54.098 -5.013 -83.407 1.00 58.25 168 GLU A CA 1
ATOM 1349 C C . GLU A 1 168 ? 53.928 -3.713 -82.603 1.00 58.25 168 GLU A C 1
ATOM 1351 O O . GLU A 1 168 ? 53.286 -3.710 -81.551 1.00 58.25 168 GLU A O 1
ATOM 1356 N N . ALA A 1 169 ? 54.422 -2.583 -83.121 1.00 60.97 169 ALA A N 1
ATOM 1357 C CA . ALA A 1 169 ? 54.253 -1.268 -82.495 1.00 60.97 169 ALA A CA 1
ATOM 1358 C C . ALA A 1 169 ? 52.786 -0.787 -82.504 1.00 60.97 169 ALA A C 1
ATOM 1360 O O . ALA A 1 169 ? 52.338 -0.147 -81.548 1.00 60.97 169 ALA A O 1
ATOM 1361 N N . SER A 1 170 ? 52.026 -1.141 -83.548 1.00 68.25 170 SER A N 1
ATOM 1362 C CA . SER A 1 170 ? 50.587 -0.850 -83.646 1.00 68.25 170 SER A CA 1
ATOM 1363 C C . SER A 1 170 ? 49.784 -1.620 -82.593 1.00 68.25 170 SER A C 1
ATOM 1365 O O . SER A 1 170 ? 49.006 -1.023 -81.848 1.00 68.25 170 SER A O 1
ATOM 1367 N N . ASN A 1 171 ? 50.066 -2.917 -82.433 1.00 76.31 171 ASN A N 1
ATOM 1368 C CA . ASN A 1 171 ? 49.399 -3.764 -81.441 1.00 76.31 171 ASN A CA 1
ATOM 1369 C C . ASN A 1 171 ? 49.666 -3.298 -79.998 1.00 76.31 171 ASN A C 1
ATOM 1371 O O . ASN A 1 171 ? 48.763 -3.290 -79.161 1.00 76.31 171 ASN A O 1
ATOM 1375 N N . VAL A 1 172 ? 50.894 -2.865 -79.688 1.00 79.88 172 VAL A N 1
ATOM 1376 C CA . VAL A 1 172 ? 51.236 -2.341 -78.353 1.00 79.88 172 VAL A CA 1
ATOM 1377 C C . VAL A 1 172 ? 50.521 -1.016 -78.068 1.00 79.88 172 VAL A C 1
ATOM 1379 O O . VAL A 1 172 ? 50.038 -0.810 -76.953 1.00 79.88 172 VAL A O 1
ATOM 1382 N N . SER A 1 173 ? 50.407 -0.127 -79.060 1.00 79.38 173 SER A N 1
ATOM 1383 C CA . SER A 1 173 ? 49.675 1.139 -78.917 1.00 79.38 173 SER A CA 1
ATOM 1384 C C . SER A 1 173 ? 48.179 0.913 -78.671 1.00 79.38 173 SER A C 1
ATOM 1386 O O . SER A 1 173 ? 47.588 1.548 -77.792 1.00 79.38 173 SER A O 1
ATOM 1388 N N . GLU A 1 174 ? 47.584 -0.051 -79.374 1.00 82.56 174 GLU A N 1
ATOM 1389 C CA . GLU A 1 174 ? 46.178 -0.414 -79.217 1.00 82.56 174 GLU A CA 1
ATOM 1390 C C . GLU A 1 174 ? 45.899 -1.002 -77.820 1.00 82.56 174 GLU A C 1
ATOM 1392 O O . GLU A 1 174 ? 44.969 -0.561 -77.137 1.00 82.56 174 GLU A O 1
ATOM 1397 N N . ILE A 1 175 ? 46.776 -1.880 -77.316 1.00 85.94 175 ILE A N 1
ATOM 1398 C CA . ILE A 1 175 ? 46.704 -2.419 -75.945 1.00 85.94 175 ILE A CA 1
ATOM 1399 C C . ILE A 1 175 ? 46.834 -1.308 -74.893 1.00 85.94 175 ILE A C 1
ATOM 1401 O O . ILE A 1 175 ? 46.071 -1.282 -73.925 1.00 85.94 175 ILE A O 1
ATOM 1405 N N . LEU A 1 176 ? 47.772 -0.371 -75.067 1.00 86.12 176 LEU A N 1
ATOM 1406 C CA . LEU A 1 176 ? 47.939 0.754 -74.141 1.00 86.12 176 LEU A CA 1
ATOM 1407 C C . LEU A 1 176 ? 46.689 1.638 -74.097 1.00 86.12 176 LEU A C 1
ATOM 1409 O O . LEU A 1 176 ? 46.260 2.022 -73.008 1.00 86.12 176 LEU A O 1
ATOM 1413 N N . SER A 1 177 ? 46.064 1.897 -75.249 1.00 85.75 177 SER A N 1
ATOM 1414 C CA . SER A 1 177 ? 44.815 2.663 -75.323 1.00 85.75 177 SER A CA 1
ATOM 1415 C C . SER A 1 177 ? 43.656 1.954 -74.607 1.00 85.75 177 SER A C 1
ATOM 1417 O O . SER A 1 177 ? 42.915 2.588 -73.851 1.00 85.75 177 SER A O 1
ATOM 1419 N N . ALA A 1 178 ? 43.557 0.626 -74.746 1.00 87.62 178 ALA A N 1
ATOM 1420 C CA . ALA A 1 178 ? 42.551 -0.188 -74.073 1.00 87.62 178 ALA A CA 1
ATOM 1421 C C . ALA A 1 178 ? 42.749 -0.197 -72.548 1.00 87.62 178 ALA A C 1
ATOM 1423 O O . ALA A 1 178 ? 41.786 -0.041 -71.796 1.00 87.62 178 ALA A O 1
ATOM 1424 N N . ILE A 1 179 ? 43.998 -0.296 -72.074 1.00 89.31 179 ILE A N 1
ATOM 1425 C CA . ILE A 1 179 ? 44.335 -0.200 -70.644 1.00 89.31 179 ILE A CA 1
ATOM 1426 C C . ILE A 1 179 ? 43.987 1.189 -70.096 1.00 89.31 179 ILE A C 1
ATOM 1428 O O . ILE A 1 179 ? 43.448 1.300 -68.993 1.00 89.31 179 ILE A O 1
ATOM 1432 N N . GLN A 1 180 ? 44.260 2.253 -70.853 1.00 90.06 180 GLN A N 1
ATOM 1433 C CA . GLN A 1 180 ? 43.918 3.620 -70.455 1.00 90.06 180 GLN A CA 1
ATOM 1434 C C . GLN A 1 180 ? 42.404 3.837 -70.386 1.00 90.06 180 GLN A C 1
ATOM 1436 O O . GLN A 1 180 ? 41.926 4.459 -69.435 1.00 90.06 180 GLN A O 1
ATOM 1441 N N . SER A 1 181 ? 41.647 3.285 -71.339 1.00 89.88 181 SER A N 1
ATOM 1442 C CA . SER A 1 181 ? 40.182 3.303 -71.315 1.00 89.88 181 SER A CA 1
ATOM 1443 C C . SER A 1 181 ? 39.638 2.550 -70.103 1.00 89.88 181 SER A C 1
ATOM 1445 O O . SER A 1 181 ? 38.853 3.106 -69.340 1.00 89.88 181 SER A O 1
ATOM 1447 N N . LEU A 1 182 ? 40.122 1.330 -69.853 1.00 92.75 182 LEU A N 1
ATOM 1448 C CA . LEU A 1 182 ? 39.698 0.527 -68.705 1.00 92.75 182 LEU A CA 1
ATOM 1449 C C . LEU A 1 182 ? 40.042 1.209 -67.374 1.00 92.75 182 LEU A C 1
ATOM 1451 O O . LEU A 1 182 ? 39.248 1.196 -66.438 1.00 92.75 182 LEU A O 1
ATOM 1455 N N . SER A 1 183 ? 41.215 1.841 -67.283 1.00 93.50 183 SER A N 1
ATOM 1456 C CA . SER A 1 183 ? 41.605 2.617 -66.105 1.00 93.50 183 SER A CA 1
ATOM 1457 C C . SER A 1 183 ? 40.681 3.816 -65.884 1.00 93.50 183 SER A C 1
ATOM 1459 O O . SER A 1 183 ? 40.330 4.122 -64.743 1.00 93.50 183 SER A O 1
ATOM 1461 N N . LYS A 1 184 ? 40.258 4.487 -66.959 1.00 92.56 184 LYS A N 1
ATOM 1462 C CA . LYS A 1 184 ? 39.302 5.594 -66.889 1.00 92.56 184 LYS A CA 1
ATOM 1463 C C . LYS A 1 184 ? 37.929 5.114 -66.408 1.00 92.56 184 LYS A C 1
ATOM 1465 O O . LYS A 1 184 ? 37.379 5.735 -65.501 1.00 92.56 184 LYS A O 1
ATOM 1470 N N . ASP A 1 185 ? 37.437 3.997 -66.936 1.00 93.75 185 ASP A N 1
ATOM 1471 C CA . ASP A 1 185 ? 36.146 3.416 -66.549 1.00 93.75 185 ASP A CA 1
ATOM 1472 C C . ASP A 1 185 ? 36.152 2.918 -65.098 1.00 93.75 185 ASP A C 1
ATOM 1474 O O . ASP A 1 185 ? 35.235 3.218 -64.336 1.00 93.75 185 ASP A O 1
ATOM 1478 N N . LEU A 1 186 ? 37.223 2.244 -64.663 1.00 93.38 186 LEU A N 1
ATOM 1479 C CA . LEU A 1 186 ? 37.380 1.812 -63.269 1.00 93.38 186 LEU A CA 1
ATOM 1480 C C . LEU A 1 186 ? 37.412 2.995 -62.300 1.00 93.38 186 LEU A C 1
ATOM 1482 O O . LEU A 1 186 ? 36.803 2.932 -61.235 1.00 93.38 186 LEU A O 1
ATOM 1486 N N . ASN A 1 187 ? 38.101 4.082 -62.657 1.00 93.00 187 ASN A N 1
ATOM 1487 C CA . ASN A 1 187 ? 38.125 5.292 -61.838 1.00 93.00 187 ASN A CA 1
ATOM 1488 C C . ASN A 1 187 ? 36.759 5.994 -61.801 1.00 93.00 187 ASN A C 1
ATOM 1490 O O . ASN A 1 187 ? 36.404 6.555 -60.763 1.00 93.00 187 ASN A O 1
ATOM 1494 N N . ALA A 1 188 ? 35.989 5.950 -62.893 1.00 92.50 188 ALA A N 1
ATOM 1495 C CA . ALA A 1 188 ? 34.624 6.466 -62.927 1.00 92.50 188 ALA A CA 1
ATOM 1496 C C . ALA A 1 188 ? 33.700 5.653 -62.004 1.00 92.50 188 ALA A C 1
ATOM 1498 O O . ALA A 1 188 ? 33.075 6.234 -61.118 1.00 92.50 188 ALA A O 1
ATOM 1499 N N . GLN A 1 189 ? 33.718 4.320 -62.114 1.00 94.12 189 GLN A N 1
ATOM 1500 C CA . GLN A 1 189 ? 32.943 3.421 -61.246 1.00 94.12 189 GLN A CA 1
ATOM 1501 C C . GLN A 1 189 ? 33.339 3.553 -59.767 1.00 94.12 189 GLN A C 1
ATOM 1503 O O . GLN A 1 189 ? 32.478 3.625 -58.892 1.00 94.12 189 GLN A O 1
ATOM 1508 N N . LEU A 1 190 ? 34.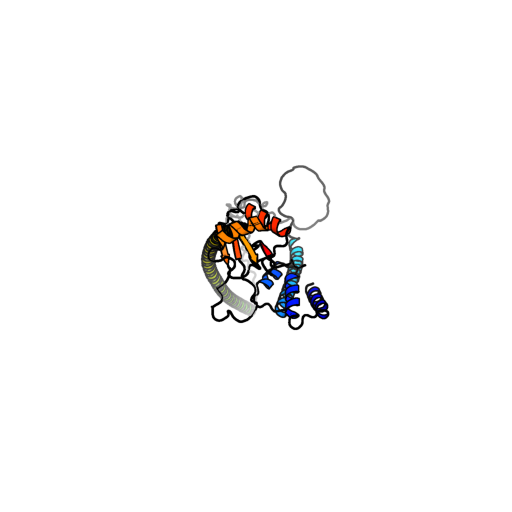639 3.649 -59.460 1.00 95.25 190 LEU A N 1
ATOM 1509 C CA . LEU A 1 190 ? 35.117 3.930 -58.098 1.00 95.25 190 LEU A CA 1
ATOM 1510 C C . LEU A 1 190 ? 34.617 5.283 -57.581 1.00 95.25 190 LEU A C 1
ATOM 1512 O O . LEU A 1 190 ? 34.320 5.417 -56.394 1.00 95.25 190 LEU A O 1
ATOM 1516 N N . GLY A 1 191 ? 34.538 6.285 -58.457 1.00 94.88 191 GLY A N 1
ATOM 1517 C CA . GLY A 1 191 ? 33.969 7.591 -58.147 1.00 94.88 191 GLY A CA 1
ATOM 1518 C C . GLY A 1 191 ? 32.485 7.507 -57.795 1.00 94.88 191 GLY A C 1
ATOM 1519 O O . GLY A 1 191 ? 32.082 8.082 -56.784 1.00 94.88 191 GLY A O 1
ATOM 1520 N N . GLU A 1 192 ? 31.703 6.766 -58.580 1.00 94.56 192 GLU A N 1
ATOM 1521 C CA . GLU A 1 192 ? 30.271 6.536 -58.352 1.00 94.56 192 GLU A CA 1
ATOM 1522 C C . GLU A 1 192 ? 30.025 5.811 -57.028 1.00 94.56 192 GLU A C 1
ATOM 1524 O O . GLU A 1 192 ? 29.364 6.369 -56.153 1.00 94.56 192 GLU A O 1
ATOM 1529 N N . VAL A 1 193 ? 30.662 4.656 -56.808 1.00 95.75 193 VAL A N 1
ATOM 1530 C CA . VAL A 1 193 ? 30.525 3.884 -55.558 1.00 95.75 193 VAL A CA 1
ATOM 1531 C C . VAL A 1 193 ? 30.945 4.710 -54.341 1.00 95.75 193 VAL A C 1
ATOM 1533 O O . VAL A 1 193 ? 30.298 4.667 -53.295 1.00 95.75 193 VAL A O 1
ATOM 1536 N N . ARG A 1 194 ? 32.021 5.501 -54.450 1.00 96.44 194 ARG A N 1
ATOM 1537 C CA . ARG A 1 194 ? 32.450 6.395 -53.366 1.00 96.44 194 ARG A CA 1
ATOM 1538 C C . ARG A 1 194 ? 31.394 7.457 -53.066 1.00 96.44 194 ARG A C 1
ATOM 1540 O O . ARG A 1 194 ? 31.170 7.761 -51.896 1.00 96.44 194 ARG A O 1
ATOM 1547 N N . ASN A 1 195 ? 30.790 8.047 -54.094 1.00 94.56 195 ASN A N 1
ATOM 1548 C CA . ASN A 1 195 ? 29.767 9.071 -53.917 1.00 94.56 195 ASN A CA 1
ATOM 1549 C C . ASN A 1 195 ? 28.499 8.464 -53.299 1.00 94.56 195 ASN A C 1
ATOM 1551 O O . ASN A 1 195 ? 27.999 9.013 -52.321 1.00 94.56 195 ASN A O 1
ATOM 1555 N N . GLU A 1 196 ? 28.051 7.301 -53.779 1.00 96.00 196 GLU A N 1
ATOM 1556 C CA . GLU A 1 196 ? 26.926 6.555 -53.200 1.00 96.00 196 GLU A CA 1
ATOM 1557 C C . GLU A 1 196 ? 27.173 6.217 -51.727 1.00 96.00 196 GLU A C 1
ATOM 1559 O O . GLU A 1 196 ? 26.360 6.542 -50.859 1.00 96.00 196 GLU A O 1
ATOM 1564 N N . PHE A 1 197 ? 28.339 5.653 -51.408 1.00 96.31 197 PHE A N 1
ATOM 1565 C CA . PHE A 1 197 ? 28.703 5.348 -50.027 1.00 96.31 197 PHE A CA 1
ATOM 1566 C C . PHE A 1 197 ? 28.762 6.611 -49.157 1.00 96.31 197 PHE A C 1
ATOM 1568 O O . PHE A 1 197 ? 28.313 6.601 -48.012 1.00 96.31 197 PHE A O 1
ATOM 1575 N N . SER A 1 198 ? 29.262 7.727 -49.698 1.00 96.50 198 SER A N 1
ATOM 1576 C CA . SER A 1 198 ? 29.279 9.009 -48.990 1.00 96.50 198 SER A CA 1
ATOM 1577 C C . SER A 1 198 ? 27.871 9.546 -48.721 1.00 96.50 198 SER A C 1
ATOM 1579 O O . SER A 1 198 ? 27.658 10.129 -47.658 1.00 96.50 198 SER A O 1
ATOM 1581 N N . THR A 1 199 ? 26.919 9.356 -49.642 1.00 95.75 199 THR A N 1
ATOM 1582 C CA . THR A 1 199 ? 25.513 9.740 -49.426 1.00 95.75 199 THR A CA 1
ATOM 1583 C C . THR A 1 199 ? 24.854 8.873 -48.358 1.00 95.75 199 THR A C 1
ATOM 1585 O O . THR A 1 199 ? 24.323 9.413 -47.395 1.00 95.75 199 THR A O 1
ATOM 1588 N N . GLN A 1 200 ? 25.018 7.547 -48.424 1.00 96.88 200 GLN A N 1
ATOM 1589 C CA . GLN A 1 200 ? 24.483 6.633 -47.410 1.00 96.88 200 GLN A CA 1
ATOM 1590 C C . GLN A 1 200 ? 25.059 6.911 -46.016 1.00 96.88 200 GLN A C 1
ATOM 1592 O O . GLN A 1 200 ? 24.336 6.890 -45.022 1.00 96.88 200 GLN A O 1
ATOM 1597 N N . LEU A 1 201 ? 26.361 7.206 -45.921 1.00 97.06 201 LEU A N 1
ATOM 1598 C CA . LEU A 1 201 ? 26.971 7.611 -44.655 1.00 97.06 201 LEU A CA 1
ATOM 1599 C C . LEU A 1 201 ? 26.385 8.921 -44.128 1.00 97.06 201 LEU A C 1
ATOM 1601 O O . LEU A 1 201 ? 26.196 9.051 -42.920 1.00 97.06 201 LEU A O 1
ATOM 1605 N N . HIS A 1 202 ? 26.108 9.887 -45.005 1.00 96.56 202 HIS A N 1
ATOM 1606 C CA . HIS A 1 202 ? 25.492 11.143 -44.600 1.00 96.56 202 HIS A CA 1
ATOM 1607 C C . HIS A 1 202 ? 24.074 10.923 -44.061 1.00 96.56 202 HIS A C 1
ATOM 1609 O O . HIS A 1 202 ? 23.764 11.429 -42.983 1.00 96.56 202 HIS A O 1
ATOM 1615 N N . ASP A 1 203 ? 23.273 10.093 -44.731 1.00 96.62 203 ASP A N 1
ATOM 1616 C CA . ASP A 1 203 ? 21.917 9.743 -44.295 1.00 96.62 203 ASP A CA 1
ATOM 1617 C C . ASP A 1 203 ? 21.929 9.075 -42.913 1.00 96.62 203 ASP A C 1
ATOM 1619 O O . ASP A 1 203 ? 21.168 9.456 -42.024 1.00 96.62 203 ASP A O 1
ATOM 1623 N N . VAL A 1 204 ? 22.860 8.140 -42.683 1.00 97.50 204 VAL A N 1
ATOM 1624 C CA . VAL A 1 204 ? 23.041 7.481 -41.377 1.00 97.50 204 VAL A CA 1
ATOM 1625 C C . VAL A 1 204 ? 23.494 8.467 -40.298 1.00 97.50 204 VAL A C 1
ATOM 1627 O O . VAL A 1 204 ? 23.072 8.371 -39.145 1.00 97.50 204 VAL A O 1
ATOM 1630 N N . ILE A 1 205 ? 24.375 9.415 -40.621 1.00 96.75 205 ILE A N 1
ATOM 1631 C CA . ILE A 1 205 ? 24.785 10.454 -39.665 1.00 96.75 205 ILE A CA 1
ATOM 1632 C C . ILE A 1 205 ? 23.592 11.351 -39.323 1.00 96.75 205 ILE A C 1
ATOM 1634 O O . ILE A 1 205 ? 23.402 11.662 -38.146 1.00 96.75 205 ILE A O 1
ATOM 1638 N N . SER A 1 206 ? 22.777 11.721 -40.316 1.00 97.44 206 SER A N 1
ATOM 1639 C CA . SER A 1 206 ? 21.582 12.545 -40.105 1.00 97.44 206 SER A CA 1
ATOM 1640 C C . SER A 1 206 ? 20.563 11.825 -39.230 1.00 97.44 206 SER A C 1
ATOM 1642 O O . SER A 1 206 ? 20.136 12.371 -38.215 1.00 97.44 206 SER A O 1
ATOM 1644 N N . SER A 1 207 ? 20.259 10.557 -39.526 1.00 97.12 207 SER A N 1
ATOM 1645 C CA . SER A 1 207 ? 19.318 9.782 -38.713 1.00 97.12 207 SER A CA 1
ATOM 1646 C C . SER A 1 207 ? 19.820 9.613 -37.275 1.00 97.12 207 SER A C 1
ATOM 1648 O O . SER A 1 207 ? 19.049 9.694 -36.323 1.00 97.12 207 SER A O 1
ATOM 1650 N N . ASN A 1 208 ? 21.129 9.413 -37.081 1.00 95.94 208 ASN A N 1
ATOM 1651 C CA . ASN A 1 208 ? 21.722 9.354 -35.744 1.00 95.94 208 ASN A CA 1
ATOM 1652 C C . ASN A 1 208 ? 21.639 10.696 -35.004 1.00 95.94 208 ASN A C 1
ATOM 1654 O O . ASN A 1 208 ? 21.502 10.707 -33.779 1.00 95.94 208 ASN A O 1
ATOM 1658 N N . HIS A 1 209 ? 21.729 11.819 -35.719 1.00 96.50 209 HIS A N 1
ATOM 1659 C CA . HIS A 1 209 ? 21.546 13.141 -35.132 1.00 96.50 209 HIS A CA 1
ATOM 1660 C C . HIS A 1 209 ? 20.107 13.332 -34.640 1.00 96.50 209 HIS A C 1
ATOM 1662 O O . HIS A 1 209 ? 19.914 13.681 -33.478 1.00 96.50 209 HIS A O 1
ATOM 1668 N N . GLU A 1 210 ? 19.114 12.986 -35.461 1.00 96.94 210 GLU A N 1
ATOM 1669 C CA . GLU A 1 210 ? 17.692 13.044 -35.092 1.00 96.94 210 GLU A CA 1
ATOM 1670 C C . GLU A 1 210 ? 17.372 12.148 -33.887 1.00 96.94 210 GLU A C 1
ATOM 1672 O O . GLU A 1 210 ? 16.703 12.569 -32.942 1.00 96.94 210 GLU A O 1
ATOM 1677 N N . ILE A 1 211 ? 17.909 10.922 -33.861 1.00 97.31 211 ILE A N 1
ATOM 1678 C CA . ILE A 1 211 ? 17.761 10.012 -32.716 1.00 97.31 211 ILE A CA 1
ATOM 1679 C C . ILE A 1 211 ? 18.373 10.627 -31.455 1.00 97.31 211 ILE A C 1
ATOM 1681 O O . ILE A 1 211 ? 17.785 10.539 -30.376 1.00 97.31 211 ILE A O 1
ATOM 1685 N N . LYS A 1 212 ? 19.543 11.262 -31.567 1.00 97.50 212 LYS A N 1
ATOM 1686 C CA . LYS A 1 212 ? 20.201 11.913 -30.431 1.00 97.50 212 LYS A CA 1
ATOM 1687 C C . LYS A 1 212 ? 19.359 13.062 -29.879 1.00 97.50 212 LYS A C 1
ATOM 1689 O O . LYS A 1 212 ? 19.257 13.189 -28.659 1.00 97.50 212 LYS A O 1
ATOM 1694 N N . GLU A 1 213 ? 18.752 13.868 -30.745 1.00 97.19 213 GLU A N 1
ATOM 1695 C CA . GLU A 1 213 ? 17.836 14.932 -30.326 1.00 97.19 213 GLU A CA 1
ATOM 1696 C C . GLU A 1 213 ? 16.594 14.358 -29.640 1.00 97.19 213 GLU A C 1
ATOM 1698 O O . GLU A 1 213 ? 16.265 14.765 -28.523 1.00 97.19 213 GLU A O 1
ATOM 1703 N N . ALA A 1 214 ? 15.960 13.344 -30.237 1.00 97.06 214 ALA A N 1
ATOM 1704 C CA . ALA A 1 214 ? 14.805 12.675 -29.648 1.00 97.06 214 ALA A CA 1
ATOM 1705 C C . ALA A 1 214 ? 15.129 12.104 -28.256 1.00 97.06 214 ALA A C 1
ATOM 1707 O O . ALA A 1 214 ? 14.392 12.361 -27.303 1.00 97.06 214 ALA A O 1
ATOM 1708 N N . ILE A 1 215 ? 16.258 11.400 -28.105 1.00 97.62 215 ILE A N 1
ATOM 1709 C CA . ILE A 1 215 ? 16.734 10.873 -26.815 1.00 97.62 215 ILE A CA 1
ATOM 1710 C C . ILE A 1 215 ? 16.953 12.001 -25.801 1.00 97.62 215 ILE A C 1
ATOM 1712 O O . ILE A 1 215 ? 16.592 11.834 -24.637 1.00 97.62 215 ILE A O 1
ATOM 1716 N N . GLY A 1 216 ? 17.486 13.152 -26.224 1.00 97.38 216 GLY A N 1
ATOM 1717 C CA . GLY A 1 216 ? 17.623 14.332 -25.367 1.00 97.38 216 GLY A CA 1
ATOM 1718 C C . GLY A 1 216 ? 16.278 14.786 -24.797 1.00 97.38 216 GLY A C 1
ATOM 1719 O O . GLY A 1 216 ? 16.122 14.881 -23.580 1.00 97.38 216 GLY A O 1
ATOM 1720 N N . THR A 1 217 ? 15.270 14.954 -25.657 1.00 97.00 217 THR A N 1
ATOM 1721 C CA . THR A 1 217 ? 13.922 15.357 -25.213 1.00 97.00 217 THR A CA 1
ATOM 1722 C C . THR A 1 217 ? 13.254 14.312 -24.311 1.00 97.00 217 THR A C 1
ATOM 1724 O O . THR A 1 217 ? 12.577 14.659 -23.340 1.00 97.00 217 THR A O 1
ATOM 1727 N N . PHE A 1 218 ? 13.456 13.018 -24.585 1.00 96.94 218 PHE A N 1
ATOM 1728 C CA . PHE A 1 218 ? 12.962 11.947 -23.721 1.00 96.94 218 PHE A CA 1
ATOM 1729 C C . PHE A 1 218 ? 13.656 11.949 -22.363 1.00 96.94 218 PHE A C 1
ATOM 1731 O O . PHE A 1 218 ? 12.979 11.749 -21.358 1.00 96.94 218 PHE A O 1
ATOM 1738 N N . SER A 1 219 ? 14.962 12.215 -22.320 1.00 98.25 219 SER A N 1
ATOM 1739 C CA . SER A 1 219 ? 15.711 12.334 -21.070 1.00 98.25 219 SER A CA 1
ATOM 1740 C C . SER A 1 219 ? 15.149 13.456 -20.197 1.00 98.25 219 SER A C 1
ATOM 1742 O O . SER A 1 219 ? 14.925 13.238 -19.012 1.00 98.25 219 SER A O 1
ATOM 1744 N N . GLU A 1 220 ? 14.846 14.624 -20.770 1.00 97.06 220 GLU A N 1
ATOM 1745 C CA . GLU A 1 220 ? 14.249 15.743 -20.025 1.00 97.06 220 GLU A CA 1
ATOM 1746 C C . GLU A 1 220 ? 12.863 15.394 -19.470 1.00 97.06 220 GLU A C 1
ATOM 1748 O O . GLU A 1 220 ? 12.570 15.625 -18.293 1.00 97.06 220 GLU A O 1
ATOM 1753 N N . ARG A 1 221 ? 12.009 14.783 -20.301 1.00 97.00 221 ARG A N 1
ATOM 1754 C CA . ARG A 1 221 ? 10.677 14.327 -19.875 1.00 97.00 221 ARG A CA 1
ATOM 1755 C C . ARG A 1 221 ? 10.758 13.255 -18.792 1.00 97.00 221 ARG A C 1
ATOM 1757 O O . ARG A 1 221 ? 9.922 13.254 -17.889 1.00 97.00 221 ARG A O 1
ATOM 1764 N N . LEU A 1 222 ? 11.738 12.356 -18.878 1.00 98.06 222 LEU A N 1
ATOM 1765 C CA . LEU A 1 222 ? 11.965 11.313 -17.885 1.00 98.06 222 LEU A CA 1
ATOM 1766 C C . LEU A 1 222 ? 12.392 11.925 -16.550 1.00 98.06 222 LEU A C 1
ATOM 1768 O O . LEU A 1 222 ? 11.756 11.641 -15.543 1.00 98.06 222 LEU A O 1
ATOM 1772 N N . THR A 1 223 ? 13.354 12.849 -16.549 1.00 97.38 223 THR A N 1
ATOM 1773 C CA . THR A 1 223 ? 13.774 13.559 -15.330 1.00 97.38 223 THR A CA 1
ATOM 1774 C C . THR A 1 223 ? 12.619 14.338 -14.693 1.00 97.38 223 THR A C 1
ATOM 1776 O O . THR A 1 223 ? 12.458 14.342 -13.471 1.00 97.38 223 THR A O 1
ATOM 1779 N N . GLN A 1 224 ? 11.755 14.966 -15.497 1.00 98.00 224 GLN A N 1
ATOM 1780 C CA . GLN A 1 224 ? 10.561 15.634 -14.973 1.00 98.00 224 GLN A CA 1
ATOM 1781 C C . GLN A 1 224 ? 9.571 14.637 -14.348 1.00 98.00 224 GLN A C 1
ATOM 1783 O O . GLN A 1 224 ? 8.991 14.918 -13.295 1.00 98.00 224 GLN A O 1
ATOM 1788 N N . ALA A 1 225 ? 9.356 13.484 -14.985 1.00 96.50 225 ALA A N 1
ATOM 1789 C CA . ALA A 1 225 ? 8.500 12.433 -14.449 1.00 96.50 225 ALA A CA 1
ATOM 1790 C C . ALA A 1 225 ? 9.066 11.865 -13.139 1.00 96.50 225 ALA A C 1
ATOM 1792 O O . ALA A 1 225 ? 8.320 11.750 -12.171 1.00 96.50 225 ALA A O 1
ATOM 1793 N N . GLU A 1 226 ? 10.371 11.602 -13.075 1.00 97.81 226 GLU A N 1
ATOM 1794 C CA . GLU A 1 226 ? 11.077 11.146 -11.872 1.00 97.81 226 GLU A CA 1
ATOM 1795 C C . GLU A 1 226 ? 10.914 12.137 -10.712 1.00 97.81 226 GLU A C 1
ATOM 1797 O O . GLU A 1 226 ? 10.555 11.739 -9.606 1.00 97.81 226 GLU A O 1
ATOM 1802 N N . SER A 1 227 ? 11.072 13.440 -10.967 1.00 97.12 227 SER A N 1
ATOM 1803 C CA . SER A 1 227 ? 10.862 14.473 -9.944 1.00 97.12 227 SER A CA 1
ATOM 1804 C C . SER A 1 227 ? 9.419 14.501 -9.426 1.00 97.12 227 SER A C 1
ATOM 1806 O O . SER A 1 227 ? 9.193 14.613 -8.220 1.00 97.12 227 SER A O 1
ATOM 1808 N N . ARG A 1 228 ? 8.428 14.362 -10.317 1.00 97.25 228 ARG A N 1
ATOM 1809 C CA . ARG A 1 228 ? 7.012 14.292 -9.923 1.00 97.25 228 ARG A CA 1
ATOM 18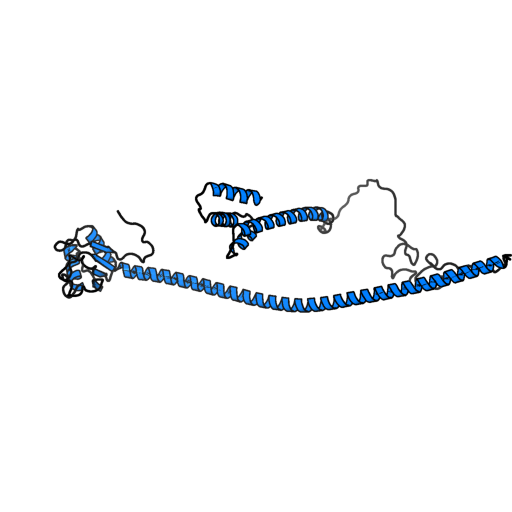10 C C . ARG A 1 228 ? 6.692 13.028 -9.129 1.00 97.25 228 ARG A C 1
ATOM 1812 O O . ARG A 1 228 ? 5.887 13.103 -8.206 1.00 97.25 228 ARG A O 1
ATOM 1819 N N . ILE A 1 229 ? 7.298 11.896 -9.490 1.00 97.62 229 ILE A N 1
ATOM 1820 C CA . ILE A 1 229 ? 7.143 10.627 -8.771 1.00 97.62 229 ILE A CA 1
ATOM 1821 C C . ILE A 1 229 ? 7.727 10.763 -7.364 1.00 97.62 229 ILE A C 1
ATOM 1823 O O . ILE A 1 229 ? 7.009 10.492 -6.410 1.00 97.62 229 ILE A O 1
ATOM 1827 N N . SER A 1 230 ? 8.941 11.302 -7.221 1.00 98.06 230 SER A N 1
ATOM 1828 C CA . SER A 1 230 ? 9.564 11.531 -5.910 1.00 98.06 230 SER A CA 1
ATOM 1829 C C . SER A 1 230 ? 8.701 12.416 -5.004 1.00 98.06 230 SER A C 1
ATOM 1831 O O . SER A 1 230 ? 8.465 12.073 -3.850 1.00 98.06 230 SER A O 1
ATOM 1833 N N . ALA A 1 231 ? 8.153 13.517 -5.529 1.00 97.44 231 ALA A N 1
ATOM 1834 C CA . ALA A 1 231 ? 7.269 14.382 -4.746 1.00 97.44 231 ALA A CA 1
ATOM 1835 C C . ALA A 1 231 ? 5.960 13.679 -4.331 1.00 97.44 231 ALA A C 1
ATOM 1837 O O . ALA A 1 231 ? 5.443 13.919 -3.240 1.00 97.44 231 ALA A O 1
ATOM 1838 N N . ALA A 1 232 ? 5.407 12.819 -5.193 1.00 96.38 232 ALA A N 1
ATOM 1839 C CA . ALA A 1 232 ? 4.218 12.035 -4.871 1.00 96.38 232 ALA A CA 1
ATOM 1840 C C . ALA A 1 232 ? 4.516 10.948 -3.825 1.00 96.38 232 ALA A C 1
ATOM 1842 O O . ALA A 1 232 ? 3.701 10.725 -2.933 1.00 96.38 232 ALA A O 1
ATOM 1843 N N . GLU A 1 233 ? 5.681 10.304 -3.901 1.00 97.50 233 GLU A N 1
ATOM 1844 C CA . GLU A 1 233 ? 6.146 9.325 -2.915 1.00 97.50 233 GLU A CA 1
ATOM 1845 C C . GLU A 1 233 ? 6.295 9.958 -1.526 1.00 97.50 233 GLU A C 1
ATOM 1847 O O . GLU A 1 233 ? 5.782 9.404 -0.551 1.00 97.50 233 GLU A O 1
ATOM 1852 N N . ASP A 1 234 ? 6.878 11.158 -1.439 1.00 97.31 234 ASP A N 1
ATOM 1853 C CA . ASP A 1 234 ? 6.988 11.912 -0.183 1.00 97.31 234 ASP A CA 1
ATOM 1854 C C . ASP A 1 234 ? 5.606 12.252 0.408 1.00 97.31 234 ASP A C 1
ATOM 1856 O O . ASP A 1 234 ? 5.372 12.116 1.614 1.00 97.31 234 ASP A O 1
ATOM 1860 N N . GLN A 1 235 ? 4.649 12.649 -0.439 1.00 97.62 235 GLN A N 1
ATOM 1861 C CA . GLN A 1 235 ? 3.270 12.902 -0.009 1.00 97.62 235 GLN A CA 1
ATOM 1862 C C . GLN A 1 235 ? 2.573 11.629 0.480 1.00 97.62 235 GLN A C 1
ATOM 1864 O O . GLN A 1 235 ? 1.883 11.665 1.501 1.00 97.62 235 GLN A O 1
ATOM 1869 N N . ILE A 1 236 ? 2.758 10.500 -0.209 1.00 97.38 236 ILE A N 1
ATOM 1870 C CA . ILE A 1 236 ? 2.202 9.204 0.201 1.00 97.38 236 ILE A CA 1
ATOM 1871 C C . ILE A 1 236 ? 2.783 8.779 1.552 1.00 97.38 236 ILE A C 1
ATOM 1873 O O . ILE A 1 236 ? 2.027 8.325 2.413 1.00 97.38 236 ILE A O 1
ATOM 1877 N N . ALA A 1 237 ? 4.086 8.961 1.774 1.00 97.31 237 ALA A N 1
ATOM 1878 C CA . ALA A 1 237 ? 4.722 8.658 3.053 1.00 97.31 237 ALA A CA 1
ATOM 1879 C C . ALA A 1 237 ? 4.112 9.491 4.194 1.00 97.31 237 ALA A C 1
ATOM 1881 O O . ALA A 1 237 ? 3.689 8.933 5.208 1.00 97.31 237 ALA A O 1
ATOM 1882 N N . SER A 1 238 ? 3.961 10.805 3.990 1.00 97.19 238 SER A N 1
ATOM 1883 C CA . SER A 1 238 ? 3.347 11.702 4.978 1.00 97.19 238 SER A CA 1
ATOM 1884 C C . SER A 1 238 ? 1.876 11.362 5.262 1.00 97.19 238 SER A C 1
ATOM 1886 O O . SER A 1 238 ? 1.452 11.325 6.420 1.00 97.19 238 SER A O 1
ATOM 1888 N N . LEU A 1 239 ? 1.086 11.057 4.226 1.00 96.00 239 LEU A N 1
ATOM 1889 C CA . LEU A 1 239 ? -0.312 10.645 4.386 1.00 96.00 239 LEU A CA 1
ATOM 1890 C C . LEU A 1 239 ? -0.443 9.293 5.095 1.00 96.00 239 LEU A C 1
ATOM 1892 O O . LEU A 1 239 ? -1.374 9.102 5.880 1.00 96.00 239 LEU A O 1
ATOM 1896 N N . THR A 1 240 ? 0.483 8.368 4.847 1.00 97.81 240 THR A N 1
ATOM 1897 C CA . THR A 1 240 ? 0.515 7.062 5.519 1.00 97.81 240 THR A CA 1
ATOM 1898 C C . THR A 1 240 ? 0.768 7.241 7.015 1.00 97.81 240 THR A C 1
ATOM 1900 O O . THR A 1 240 ? 0.009 6.714 7.825 1.00 97.81 240 THR A O 1
ATOM 1903 N N . GLU A 1 241 ? 1.734 8.081 7.395 1.00 97.44 241 GLU A N 1
ATOM 1904 C CA . GLU A 1 241 ? 2.011 8.406 8.801 1.00 97.44 241 GLU A CA 1
ATOM 1905 C C . GLU A 1 241 ? 0.807 9.082 9.489 1.00 97.44 241 GLU A C 1
ATOM 1907 O O . GLU A 1 241 ? 0.403 8.712 10.598 1.00 97.44 241 GLU A O 1
ATOM 1912 N N . ALA A 1 242 ? 0.153 10.034 8.817 1.00 97.19 242 ALA A N 1
ATOM 1913 C CA . ALA A 1 242 ? -1.072 10.652 9.326 1.00 97.19 242 ALA A CA 1
ATOM 1914 C C . ALA A 1 242 ? -2.216 9.628 9.494 1.00 97.19 242 ALA A C 1
ATOM 1916 O O . ALA A 1 242 ? -2.989 9.686 10.456 1.00 97.19 242 ALA A O 1
ATOM 1917 N N . THR A 1 243 ? -2.316 8.656 8.589 1.00 97.44 243 THR A N 1
ATOM 1918 C CA . THR A 1 243 ? -3.320 7.585 8.656 1.00 97.44 243 THR A CA 1
ATOM 1919 C C . THR A 1 243 ? -3.043 6.631 9.818 1.00 97.44 243 THR A C 1
ATOM 1921 O O . THR A 1 243 ? -3.962 6.272 10.552 1.00 97.44 243 THR A O 1
ATOM 1924 N N . ASP A 1 244 ? -1.785 6.267 10.061 1.00 96.25 244 ASP A N 1
ATOM 1925 C CA . ASP A 1 244 ? -1.425 5.409 11.191 1.00 96.25 244 ASP A CA 1
ATOM 1926 C C . ASP A 1 244 ? -1.669 6.099 12.534 1.00 96.25 244 ASP A C 1
ATOM 1928 O O . ASP A 1 244 ? -2.321 5.533 13.415 1.00 96.25 244 ASP A O 1
ATOM 1932 N N . THR A 1 245 ? -1.263 7.361 12.671 1.00 96.69 245 THR A N 1
ATOM 1933 C CA . THR A 1 245 ? -1.501 8.120 13.909 1.00 96.69 245 THR A CA 1
ATOM 1934 C C . THR A 1 245 ? -2.991 8.348 14.185 1.00 96.69 245 THR A C 1
ATOM 1936 O O . THR A 1 245 ? -3.424 8.339 15.341 1.00 96.69 245 THR A O 1
ATOM 1939 N N . THR A 1 246 ? -3.814 8.544 13.151 1.00 94.62 246 THR A N 1
ATOM 1940 C CA . THR A 1 246 ? -5.274 8.645 13.316 1.00 94.62 246 THR A CA 1
ATOM 1941 C C . THR A 1 246 ? -5.895 7.297 13.665 1.00 94.62 246 THR A C 1
ATOM 1943 O O . THR A 1 246 ? -6.723 7.244 14.575 1.00 94.62 246 THR A O 1
ATOM 1946 N N . ARG A 1 247 ? -5.449 6.202 13.043 1.00 96.88 247 ARG A N 1
ATOM 1947 C CA . ARG A 1 247 ? -5.876 4.835 13.372 1.00 96.88 247 ARG A CA 1
ATOM 1948 C C . ARG A 1 247 ? -5.572 4.471 14.825 1.00 96.88 247 ARG A C 1
ATOM 1950 O O . ARG A 1 247 ? -6.440 3.935 15.512 1.00 96.88 247 ARG A O 1
ATOM 1957 N N . GLU A 1 248 ? -4.389 4.817 15.326 1.00 97.00 248 GLU A N 1
ATOM 1958 C CA . GLU A 1 248 ? -4.022 4.622 16.734 1.00 97.00 248 GLU A CA 1
ATOM 1959 C C . GLU A 1 248 ? -4.915 5.425 17.684 1.00 97.00 248 GLU A C 1
ATOM 1961 O O . GLU A 1 248 ? -5.379 4.900 18.700 1.00 97.00 248 GLU A O 1
ATOM 1966 N N . LYS A 1 249 ? -5.210 6.688 17.349 1.00 96.81 249 LYS A N 1
ATOM 1967 C CA . LYS A 1 249 ? -6.135 7.519 18.133 1.00 96.81 249 LYS A CA 1
ATOM 1968 C C . LYS A 1 249 ? -7.545 6.938 18.142 1.00 96.81 249 LYS A C 1
ATOM 1970 O O . LYS A 1 249 ? -8.157 6.905 19.205 1.00 96.81 249 LYS A O 1
ATOM 1975 N N . VAL A 1 250 ? -8.043 6.456 17.003 1.00 96.88 250 VAL A N 1
ATOM 1976 C CA . VAL A 1 250 ? -9.357 5.801 16.905 1.00 96.88 250 VAL A CA 1
ATOM 1977 C C . VAL A 1 250 ? -9.398 4.554 17.781 1.00 96.88 250 VAL A C 1
ATOM 1979 O O . VAL A 1 250 ? -10.303 4.431 18.597 1.00 96.88 250 VAL A O 1
ATOM 1982 N N . HIS A 1 251 ? -8.391 3.681 17.697 1.00 95.25 251 HIS A N 1
ATOM 1983 C CA . HIS A 1 251 ? -8.319 2.490 18.544 1.00 95.25 251 HIS A CA 1
ATOM 1984 C C . HIS A 1 251 ? -8.256 2.848 20.037 1.00 95.25 251 HIS A C 1
ATOM 1986 O O . HIS A 1 251 ? -8.938 2.246 20.862 1.00 95.25 251 HIS A O 1
ATOM 1992 N N . LYS A 1 252 ? -7.471 3.866 20.407 1.00 95.81 252 LYS A N 1
ATOM 1993 C CA . LYS A 1 252 ? -7.397 4.336 21.796 1.00 95.81 252 LYS A CA 1
ATOM 1994 C C . LYS A 1 252 ? -8.740 4.876 22.290 1.00 95.81 252 LYS A C 1
ATOM 1996 O O . LYS A 1 252 ? -9.125 4.581 23.419 1.00 95.81 252 LYS A O 1
ATOM 2001 N N . LEU A 1 253 ? -9.438 5.660 21.469 1.00 93.88 253 LEU A N 1
ATOM 2002 C CA . LEU A 1 253 ? -10.765 6.178 21.798 1.00 93.88 253 LEU A CA 1
ATOM 2003 C C . LEU A 1 253 ? -11.797 5.056 21.912 1.00 93.88 253 LEU A C 1
ATOM 2005 O O . LEU A 1 253 ? -12.616 5.104 22.823 1.00 93.88 253 LEU A O 1
ATOM 2009 N N . ASP A 1 254 ? -11.730 4.039 21.053 1.00 92.75 254 ASP A N 1
ATOM 2010 C CA . ASP A 1 254 ? -12.616 2.873 21.103 1.00 92.75 254 ASP A CA 1
ATOM 2011 C C . ASP A 1 254 ? -12.434 2.086 22.409 1.00 92.75 254 ASP A C 1
ATOM 2013 O O . ASP A 1 254 ? -13.399 1.843 23.133 1.00 92.75 254 ASP A O 1
ATOM 2017 N N . MET A 1 255 ? -11.184 1.820 22.803 1.00 88.56 255 MET A N 1
ATOM 2018 C CA . MET A 1 255 ? -10.874 1.180 24.088 1.00 88.56 255 MET A CA 1
ATOM 2019 C C . MET A 1 255 ? -11.344 2.013 25.287 1.00 88.56 255 MET A C 1
ATOM 2021 O O . MET A 1 255 ? -11.918 1.471 26.231 1.00 88.56 255 MET A O 1
ATOM 2025 N N . GLN A 1 256 ? -11.155 3.337 25.254 1.00 94.12 256 GLN A N 1
ATOM 2026 C CA . GLN A 1 256 ? -11.647 4.230 26.312 1.00 94.12 256 GLN A CA 1
ATOM 2027 C C . GLN A 1 256 ? -13.181 4.291 26.353 1.00 94.12 256 GLN A C 1
ATOM 2029 O O . GLN A 1 256 ? -13.778 4.358 27.431 1.00 94.12 256 GLN A O 1
ATOM 2034 N N . MET A 1 257 ? -13.842 4.261 25.199 1.00 90.56 257 MET A N 1
ATOM 2035 C CA . MET A 1 257 ? -15.297 4.214 25.110 1.00 90.56 257 MET A CA 1
ATOM 2036 C C . MET A 1 257 ? -15.826 2.898 25.686 1.00 90.56 257 MET A C 1
ATOM 2038 O O . MET A 1 257 ? -16.726 2.931 26.523 1.00 90.56 257 MET A O 1
ATOM 2042 N N . GLU A 1 258 ? -15.236 1.758 25.320 1.00 86.88 258 GLU A N 1
ATOM 2043 C CA . GLU A 1 258 ? -15.610 0.456 25.874 1.00 86.88 258 GLU A CA 1
ATOM 2044 C C . GLU A 1 258 ? -15.374 0.412 27.391 1.00 86.88 258 GLU A C 1
ATOM 2046 O O . GLU A 1 258 ? -16.237 -0.045 28.142 1.00 86.88 258 GLU A O 1
ATOM 2051 N N . GLU A 1 259 ? -14.247 0.933 27.882 1.00 86.75 259 GLU A N 1
ATOM 2052 C CA . GLU A 1 259 ? -13.950 0.981 29.315 1.00 86.75 259 GLU A CA 1
ATOM 2053 C C . GLU A 1 259 ? -14.944 1.863 30.083 1.00 86.75 259 GLU A C 1
ATOM 2055 O O . GLU A 1 259 ? -15.487 1.441 31.109 1.00 86.75 259 GLU A O 1
ATOM 2060 N N . THR A 1 260 ? -15.236 3.067 29.584 1.00 84.81 260 THR A N 1
ATOM 2061 C CA . THR A 1 260 ? -16.194 3.984 30.223 1.00 84.81 260 THR A CA 1
ATOM 2062 C C . THR A 1 260 ? -17.623 3.458 30.161 1.00 84.81 260 THR A C 1
ATOM 2064 O O . THR A 1 260 ? -18.369 3.577 31.138 1.00 84.81 260 THR A O 1
ATOM 2067 N N . GLU A 1 261 ? -18.016 2.827 29.056 1.00 85.38 261 GLU A N 1
ATOM 2068 C CA . GLU A 1 261 ? -19.309 2.171 28.931 1.00 85.38 261 GLU A CA 1
ATOM 2069 C C . GLU A 1 261 ? -19.412 0.978 29.886 1.00 85.38 261 GLU A C 1
ATOM 2071 O O . GLU A 1 261 ? -20.401 0.857 30.613 1.00 85.38 261 GLU A O 1
ATOM 2076 N N . ASN A 1 262 ? -18.378 0.141 29.965 1.00 83.19 262 ASN A N 1
ATOM 2077 C CA . ASN A 1 262 ? -18.316 -0.959 30.919 1.00 83.19 262 ASN A CA 1
ATOM 2078 C C . ASN A 1 262 ? -18.380 -0.440 32.358 1.00 83.19 262 ASN A C 1
ATOM 2080 O O . ASN A 1 262 ? -19.133 -0.986 33.162 1.00 83.19 262 ASN A O 1
ATOM 2084 N N . GLN A 1 263 ? -17.687 0.654 32.684 1.00 82.69 263 GLN A N 1
ATOM 2085 C CA . GLN A 1 263 ? -17.763 1.285 34.000 1.00 82.69 263 GLN A CA 1
ATOM 2086 C C . GLN A 1 263 ? -19.177 1.785 34.321 1.00 82.69 263 GLN A C 1
ATOM 2088 O O . GLN A 1 263 ? -19.652 1.595 35.440 1.00 82.69 263 GLN A O 1
ATOM 2093 N N . ARG A 1 264 ? -19.892 2.354 33.341 1.00 80.19 264 ARG A N 1
ATOM 2094 C CA . ARG A 1 264 ? -21.300 2.753 33.509 1.00 80.19 264 ARG A CA 1
ATOM 2095 C C . ARG A 1 264 ? -22.226 1.545 33.667 1.00 80.19 264 ARG A C 1
ATOM 2097 O O . ARG A 1 264 ? -23.105 1.561 34.525 1.00 80.19 264 ARG A O 1
ATOM 2104 N N . ARG A 1 265 ? -22.027 0.483 32.880 1.00 82.50 265 ARG A N 1
ATOM 2105 C CA . ARG A 1 265 ? -22.827 -0.754 32.934 1.00 82.50 265 ARG A CA 1
ATOM 2106 C C . ARG A 1 265 ? -22.564 -1.573 34.204 1.00 82.50 265 ARG A C 1
ATOM 2108 O O . ARG A 1 265 ? -23.478 -2.246 34.672 1.00 82.50 265 ARG A O 1
ATOM 2115 N N . ARG A 1 266 ? -21.375 -1.475 34.816 1.00 85.00 266 ARG A N 1
ATOM 2116 C CA . ARG A 1 266 ? -21.029 -2.125 36.101 1.00 85.00 266 ARG A CA 1
ATOM 2117 C C . ARG A 1 266 ? -21.939 -1.708 37.251 1.00 85.00 266 ARG A C 1
ATOM 2119 O O . ARG A 1 266 ? -22.084 -2.478 38.198 1.00 85.00 266 ARG A O 1
ATOM 2126 N N . CYS A 1 267 ? -22.561 -0.538 37.180 1.00 87.38 267 CYS A N 1
ATOM 2127 C CA . CYS A 1 267 ? -23.522 -0.085 38.181 1.00 87.38 267 CYS A CA 1
ATOM 2128 C C . CYS A 1 267 ? -24.967 -0.513 37.880 1.00 87.38 267 CYS A C 1
ATOM 2130 O O . CYS A 1 267 ? -25.856 -0.264 38.692 1.00 87.38 267 CYS A O 1
ATOM 2132 N N . ASN A 1 268 ? -25.216 -1.164 36.740 1.00 89.75 268 ASN A N 1
ATOM 2133 C CA . ASN A 1 268 ? -26.553 -1.546 36.307 1.00 89.75 268 ASN A CA 1
ATOM 2134 C C . ASN A 1 268 ? -26.866 -3.004 36.673 1.00 89.75 268 ASN A C 1
ATOM 2136 O O . ASN A 1 268 ? -26.064 -3.917 36.457 1.00 89.75 268 ASN A O 1
ATOM 2140 N N . LEU A 1 269 ? -28.079 -3.226 37.163 1.00 89.75 269 LEU A N 1
ATOM 2141 C CA . LEU A 1 269 ? -28.630 -4.524 37.531 1.00 89.75 269 LEU A CA 1
ATOM 2142 C C . LEU A 1 269 ? -29.987 -4.704 36.856 1.00 89.75 269 LEU A C 1
ATOM 2144 O O . LEU A 1 269 ? -30.812 -3.793 36.855 1.00 89.75 269 LEU A O 1
ATOM 2148 N N . LYS A 1 270 ? -30.222 -5.880 36.284 1.00 90.62 270 LYS A N 1
ATOM 2149 C CA . LYS A 1 270 ? -31.502 -6.252 35.684 1.00 90.62 270 LYS A CA 1
ATOM 2150 C C . LYS A 1 270 ? -32.254 -7.176 36.629 1.00 90.62 270 LYS A C 1
ATOM 2152 O O . LYS A 1 270 ? -31.718 -8.206 37.029 1.00 90.62 270 LYS A O 1
ATOM 2157 N N . LEU A 1 271 ? -33.497 -6.824 36.932 1.00 89.31 271 LEU A N 1
ATOM 2158 C CA . LEU A 1 271 ? -34.419 -7.653 37.701 1.00 89.31 271 LEU A CA 1
ATOM 2159 C C . LEU A 1 271 ? -35.502 -8.186 36.765 1.00 89.31 271 LEU A C 1
ATOM 2161 O O . LEU A 1 271 ? -36.149 -7.423 36.045 1.00 89.31 271 LEU A O 1
ATOM 2165 N N . VAL A 1 272 ? -35.692 -9.500 36.761 1.00 87.88 272 VAL A N 1
ATOM 2166 C CA . VAL A 1 272 ? -36.699 -10.196 35.949 1.00 87.88 272 VAL A CA 1
ATOM 2167 C C . VAL A 1 272 ? -37.645 -10.920 36.892 1.00 87.88 272 VAL A C 1
ATOM 2169 O O . VAL A 1 272 ? -37.175 -11.551 37.826 1.00 87.88 272 VAL A O 1
ATOM 2172 N N . GLY A 1 273 ? -38.956 -10.856 36.654 1.00 83.94 273 GLY A N 1
ATOM 2173 C CA . GLY A 1 273 ? -39.941 -11.579 37.473 1.00 83.94 273 GLY A CA 1
ATOM 2174 C C . GLY A 1 273 ? -40.776 -10.711 38.415 1.00 83.94 273 GLY A C 1
ATOM 2175 O O . GLY A 1 273 ? -41.705 -11.228 39.024 1.00 83.94 273 GLY A O 1
ATOM 2176 N N . ILE A 1 274 ? -40.520 -9.399 38.502 1.00 86.56 274 ILE A N 1
ATOM 2177 C CA . ILE A 1 274 ? -41.349 -8.485 39.307 1.00 86.56 274 ILE A CA 1
ATOM 2178 C C . ILE A 1 274 ? -42.687 -8.238 38.577 1.00 86.56 274 ILE A C 1
ATOM 2180 O O . ILE A 1 274 ? -42.652 -7.664 37.481 1.00 86.56 274 ILE A O 1
ATOM 2184 N N . PRO A 1 275 ? -43.852 -8.614 39.146 1.00 82.62 275 PRO A N 1
ATOM 2185 C CA . PRO A 1 275 ? -45.169 -8.412 38.534 1.00 82.62 275 PRO A CA 1
ATOM 2186 C C . PRO A 1 275 ? -45.433 -6.951 38.154 1.00 82.62 275 PRO A C 1
ATOM 2188 O O . PRO A 1 275 ? -44.950 -6.033 38.823 1.00 82.62 275 PRO A O 1
ATOM 2191 N N . GLU A 1 276 ? -46.174 -6.716 37.069 1.00 81.94 276 GLU A N 1
ATOM 2192 C CA . GLU A 1 276 ? -46.493 -5.352 36.631 1.00 81.94 276 GLU A CA 1
ATOM 2193 C C . GLU A 1 276 ? -47.404 -4.644 37.650 1.00 81.94 276 GLU A C 1
ATOM 2195 O O . GLU A 1 276 ? -48.353 -5.227 38.162 1.00 81.94 276 GLU A O 1
ATOM 2200 N N . GLY A 1 277 ? -47.109 -3.377 37.966 1.00 76.62 277 GLY A N 1
ATOM 2201 C CA . GLY A 1 277 ? -47.905 -2.562 38.898 1.00 76.62 277 GLY A CA 1
ATOM 2202 C C . GLY A 1 277 ? -47.533 -2.687 40.382 1.00 76.62 277 GLY A C 1
ATOM 2203 O O . GLY A 1 277 ? -47.931 -1.827 41.169 1.00 76.62 277 GLY A O 1
ATOM 2204 N N . PHE A 1 278 ? -46.708 -3.667 40.767 1.00 76.88 278 PHE A N 1
ATOM 2205 C CA . PHE A 1 278 ? -46.278 -3.861 42.162 1.00 76.88 278 PHE A CA 1
ATOM 2206 C C . PHE A 1 278 ? -45.442 -2.685 42.708 1.00 76.88 278 PHE A C 1
ATOM 2208 O O . PHE A 1 278 ? -45.548 -2.301 43.870 1.00 76.88 278 PHE A O 1
ATOM 2215 N N . GLU A 1 279 ? -44.662 -2.055 41.829 1.00 72.25 279 GLU A N 1
ATOM 2216 C CA . GLU A 1 279 ? -43.819 -0.882 42.107 1.00 72.25 279 GLU A CA 1
ATOM 2217 C C . GLU A 1 279 ? -44.613 0.407 42.395 1.00 72.25 279 GLU A C 1
ATOM 2219 O O . GLU A 1 279 ? -44.041 1.400 42.850 1.00 72.25 279 GLU A O 1
ATOM 2224 N N . LYS A 1 280 ? -45.935 0.413 42.150 1.00 74.06 280 LYS A N 1
ATOM 2225 C CA . LYS A 1 280 ? -46.799 1.606 42.219 1.00 74.06 280 LYS A CA 1
ATOM 2226 C C . LYS A 1 280 ? -46.224 2.753 41.357 1.00 74.06 280 LYS A C 1
ATOM 2228 O O . LYS A 1 280 ? -45.683 2.502 40.286 1.00 74.06 280 LYS A O 1
ATOM 2233 N N . ARG A 1 281 ? -46.390 4.026 41.758 1.00 74.25 281 ARG A N 1
ATOM 2234 C CA . ARG A 1 281 ? -45.902 5.194 40.987 1.00 74.25 281 ARG A CA 1
ATOM 2235 C C . ARG A 1 281 ? -44.389 5.437 41.100 1.00 74.25 281 ARG A C 1
ATOM 2237 O O . ARG A 1 281 ? -43.858 6.145 40.252 1.00 74.25 281 ARG A O 1
ATOM 2244 N N . ASP A 1 282 ? -43.707 4.887 42.109 1.00 84.25 282 ASP A N 1
ATOM 2245 C CA . ASP A 1 282 ? -42.276 5.125 42.349 1.00 84.25 282 ASP A CA 1
ATOM 2246 C C . ASP A 1 282 ? -41.486 3.813 42.478 1.00 84.25 282 ASP A C 1
ATOM 2248 O O . ASP A 1 282 ? -41.350 3.227 43.555 1.00 84.25 282 ASP A O 1
ATOM 2252 N N . CYS A 1 283 ? -40.903 3.388 41.355 1.00 83.25 283 CYS A N 1
ATOM 2253 C CA . CYS A 1 283 ? -40.069 2.188 41.276 1.00 83.25 283 CYS A CA 1
ATOM 2254 C C . CYS A 1 283 ? -38.790 2.309 42.119 1.00 83.25 283 CYS A C 1
ATOM 2256 O O . CYS A 1 283 ? -38.298 1.319 42.661 1.00 83.25 283 CYS A O 1
ATOM 2258 N N . ARG A 1 284 ? -38.231 3.520 42.236 1.00 88.12 284 ARG A N 1
ATOM 2259 C CA . ARG A 1 284 ? -36.971 3.760 42.947 1.00 88.12 284 ARG A CA 1
ATOM 2260 C C . ARG A 1 284 ? -37.172 3.645 44.454 1.00 88.12 284 ARG A C 1
ATOM 2262 O O . ARG A 1 284 ? -36.389 2.960 45.112 1.00 88.12 284 ARG A O 1
ATOM 2269 N N . GLY A 1 285 ? -38.208 4.290 44.989 1.00 86.69 285 GLY A N 1
ATOM 2270 C CA . GLY A 1 285 ? -38.574 4.198 46.402 1.00 86.69 285 GLY A CA 1
ATOM 2271 C C . GLY A 1 285 ? -38.913 2.767 46.813 1.00 86.69 285 GLY A C 1
ATOM 2272 O O . GLY A 1 285 ? -38.398 2.286 47.824 1.00 86.69 285 GLY A O 1
ATOM 2273 N N . PHE A 1 286 ? -39.687 2.059 45.981 1.00 89.25 286 PHE A N 1
ATOM 2274 C CA . PHE A 1 286 ? -39.999 0.644 46.186 1.00 89.25 286 PHE A CA 1
ATOM 2275 C C . PHE A 1 286 ? -38.729 -0.204 46.334 1.00 89.25 286 PHE A C 1
ATOM 2277 O O . PHE A 1 286 ? -38.546 -0.860 47.357 1.00 89.25 286 PHE A O 1
ATOM 2284 N N . LEU A 1 287 ? -37.814 -0.151 45.362 1.00 89.25 287 LEU A N 1
ATOM 2285 C CA . LEU A 1 287 ? -36.603 -0.976 45.392 1.00 89.25 287 LEU A CA 1
ATOM 2286 C C . LEU A 1 287 ? -35.651 -0.606 46.533 1.00 89.25 287 LEU A C 1
ATOM 2288 O O . LEU A 1 287 ? -34.985 -1.488 47.071 1.00 89.25 287 LEU A O 1
ATOM 2292 N N . ARG A 1 288 ? -35.604 0.671 46.935 1.00 89.12 288 ARG A N 1
ATOM 2293 C CA . ARG A 1 288 ? -34.775 1.131 48.061 1.00 89.12 288 ARG A CA 1
ATOM 2294 C C . ARG A 1 288 ? -35.233 0.543 49.399 1.00 89.12 288 ARG A C 1
ATOM 2296 O O . ARG A 1 288 ? -34.389 0.322 50.260 1.00 89.12 2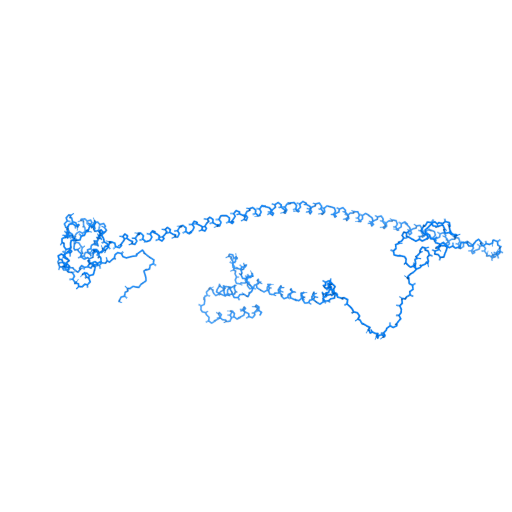88 ARG A O 1
ATOM 2303 N N . ALA A 1 289 ? -36.531 0.293 49.572 1.00 87.75 289 ALA A N 1
ATOM 2304 C CA . ALA A 1 289 ? -37.083 -0.340 50.772 1.00 87.75 289 ALA A CA 1
ATOM 2305 C C . ALA A 1 289 ? -37.103 -1.874 50.671 1.00 87.75 289 ALA A C 1
ATOM 2307 O O . ALA A 1 289 ? -36.773 -2.571 51.627 1.00 87.75 289 ALA A O 1
ATOM 2308 N N . TRP A 1 290 ? -37.459 -2.399 49.497 1.00 89.06 290 TRP A N 1
ATOM 2309 C CA . TRP A 1 290 ? -37.683 -3.824 49.278 1.00 89.06 290 TRP A CA 1
ATOM 2310 C C . TRP A 1 290 ? -36.387 -4.645 49.220 1.00 89.06 290 TRP A C 1
ATOM 2312 O O . TRP A 1 290 ? -36.306 -5.695 49.856 1.00 89.06 290 TRP A O 1
ATOM 2322 N N . LEU A 1 291 ? -35.351 -4.171 48.510 1.00 89.19 291 LEU A N 1
ATOM 2323 C CA . LEU A 1 291 ? -34.101 -4.930 48.348 1.00 89.19 291 LEU A CA 1
ATOM 2324 C C . LEU A 1 291 ? -33.396 -5.225 49.685 1.00 89.19 291 LEU A C 1
ATOM 2326 O O . LEU A 1 291 ? -33.043 -6.387 49.901 1.00 89.19 291 LEU A O 1
ATOM 2330 N N . PRO A 1 292 ? -33.209 -4.250 50.603 1.00 89.56 292 PRO A N 1
ATOM 2331 C CA . PRO A 1 292 ? -32.574 -4.529 51.891 1.00 89.56 292 PRO A CA 1
ATOM 2332 C C . PRO A 1 292 ? -33.377 -5.509 52.748 1.00 89.56 292 PRO A C 1
ATOM 2334 O O . PRO A 1 292 ? -32.792 -6.393 53.371 1.00 89.56 292 PRO A O 1
ATOM 2337 N N . GLN A 1 293 ? -34.712 -5.401 52.731 1.00 86.75 293 GLN A N 1
ATOM 2338 C CA . GLN A 1 293 ? -35.599 -6.265 53.509 1.00 86.75 293 GLN A CA 1
ATOM 2339 C C . GLN A 1 293 ? -35.546 -7.722 53.031 1.00 86.75 293 GLN A C 1
ATOM 2341 O O . GLN A 1 293 ? -35.424 -8.635 53.845 1.00 86.75 293 GLN A O 1
ATOM 2346 N N . VAL A 1 294 ? -35.610 -7.944 51.717 1.00 87.69 294 VAL A N 1
ATOM 2347 C CA . VAL A 1 294 ? -35.647 -9.293 51.131 1.00 87.69 294 VAL A CA 1
ATOM 2348 C C . VAL A 1 294 ? -34.288 -9.983 51.180 1.00 87.69 294 VAL A C 1
ATOM 2350 O O . VAL A 1 294 ? -34.205 -11.180 51.451 1.00 87.69 294 VAL A O 1
ATOM 2353 N N . LEU A 1 295 ? -33.208 -9.241 50.937 1.00 86.19 295 LEU A N 1
ATOM 2354 C CA . LEU A 1 295 ? -31.862 -9.813 50.893 1.00 86.19 295 LEU A CA 1
ATOM 2355 C C . LEU A 1 295 ? -31.163 -9.809 52.261 1.00 86.19 295 LEU A C 1
ATOM 2357 O O . LEU A 1 295 ? -30.139 -10.476 52.413 1.00 86.19 295 LEU A O 1
ATOM 2361 N N . SER A 1 296 ? -31.752 -9.163 53.274 1.00 85.06 296 SER A N 1
ATOM 2362 C CA . SER A 1 296 ? -31.166 -8.948 54.608 1.00 85.06 296 SER A CA 1
ATOM 2363 C C . SER A 1 296 ? -29.841 -8.179 54.537 1.00 85.06 296 SER A C 1
ATOM 2365 O O . SER A 1 296 ? -28.836 -8.603 55.097 1.00 85.06 296 SER A O 1
ATOM 2367 N N . ILE A 1 297 ? -29.832 -7.070 53.794 1.00 86.38 297 ILE A N 1
ATOM 2368 C CA . ILE A 1 297 ? -28.669 -6.180 53.681 1.00 86.38 297 ILE A CA 1
ATOM 2369 C C . ILE A 1 297 ? -28.788 -5.102 54.761 1.00 86.38 297 ILE A C 1
ATOM 2371 O O . ILE A 1 297 ? -29.791 -4.396 54.821 1.00 86.38 297 ILE A O 1
ATOM 2375 N N . GLU A 1 298 ? -27.766 -4.974 55.608 1.00 80.25 298 GLU A N 1
ATOM 2376 C CA . GLU A 1 298 ? -27.789 -4.099 56.792 1.00 80.25 298 GLU A CA 1
ATOM 2377 C C . GLU A 1 298 ? -27.642 -2.602 56.465 1.00 80.25 298 GLU A C 1
ATOM 2379 O O . GLU A 1 298 ? -28.060 -1.749 57.245 1.00 80.25 298 GLU A O 1
ATOM 2384 N N . HIS A 1 299 ? -27.071 -2.262 55.306 1.00 82.25 299 HIS A N 1
ATOM 2385 C CA . HIS A 1 299 ? -26.831 -0.879 54.891 1.00 82.25 299 HIS A CA 1
ATOM 2386 C C . HIS A 1 299 ? -27.824 -0.397 53.823 1.00 82.25 299 HIS A C 1
ATOM 2388 O O . HIS A 1 299 ? -28.357 -1.166 53.021 1.00 82.25 299 HIS A O 1
ATOM 2394 N N . GLN A 1 300 ? -28.053 0.919 53.771 1.00 83.06 300 GLN A N 1
ATOM 2395 C CA . GLN A 1 300 ? -28.947 1.519 52.783 1.00 83.06 300 GLN A CA 1
ATOM 2396 C C . GLN A 1 300 ? -28.318 1.509 51.382 1.00 83.06 300 GLN A C 1
ATOM 2398 O O . GLN A 1 300 ? -27.169 1.908 51.206 1.00 83.06 300 GLN A O 1
ATOM 2403 N N . LEU A 1 301 ? -29.087 1.089 50.376 1.00 87.06 301 LEU A N 1
ATOM 2404 C CA . LEU A 1 301 ? -28.634 1.040 48.984 1.00 87.06 301 LEU A CA 1
ATOM 2405 C C . LEU A 1 301 ? -28.836 2.391 48.285 1.00 87.06 301 LEU A C 1
ATOM 2407 O O . LEU A 1 301 ? -29.938 2.956 48.299 1.00 87.06 301 LEU A O 1
ATOM 2411 N N . ASN A 1 302 ? -27.796 2.887 47.613 1.00 88.62 302 ASN A N 1
ATOM 2412 C CA . ASN A 1 302 ? -27.857 4.144 46.870 1.00 88.62 302 ASN A CA 1
ATOM 2413 C C . ASN A 1 302 ? -28.272 3.905 45.416 1.00 88.62 302 ASN A C 1
ATOM 2415 O O . ASN A 1 302 ? -27.444 3.735 44.522 1.00 88.62 302 ASN A O 1
ATOM 2419 N N . ILE A 1 303 ? -29.584 3.914 45.178 1.00 90.81 303 ILE A N 1
ATOM 2420 C CA . ILE A 1 303 ? -30.167 3.778 43.838 1.00 90.81 303 ILE A CA 1
ATOM 2421 C C . ILE A 1 303 ? -30.274 5.163 43.184 1.00 90.81 303 ILE A C 1
ATOM 2423 O O . ILE A 1 303 ? -30.975 6.052 43.688 1.00 90.81 303 ILE A O 1
ATOM 2427 N N . GLU A 1 304 ? -29.592 5.335 42.052 1.00 89.75 304 GLU A N 1
ATOM 2428 C CA . GLU A 1 304 ? -29.629 6.543 41.223 1.00 89.75 304 GLU A CA 1
ATOM 2429 C C . GLU A 1 304 ? -30.926 6.582 40.408 1.00 89.75 304 GLU A C 1
ATOM 2431 O O . GLU A 1 304 ? -31.680 7.551 40.477 1.00 89.75 304 GLU A O 1
ATOM 2436 N N . GLN A 1 305 ? -31.220 5.497 39.684 1.00 89.56 305 GLN A N 1
ATOM 2437 C CA . GLN A 1 305 ? -32.399 5.374 38.827 1.00 89.56 305 GLN A CA 1
ATOM 2438 C C . GLN A 1 305 ? -32.945 3.947 38.851 1.00 89.56 305 GLN A C 1
ATOM 2440 O O . GLN A 1 305 ? -32.187 2.984 38.963 1.00 89.56 305 GLN A O 1
ATOM 2445 N N . ALA A 1 306 ? -34.260 3.806 38.705 1.00 90.69 306 ALA A N 1
ATOM 2446 C CA . ALA A 1 306 ? -34.903 2.518 38.495 1.00 90.69 306 ALA A CA 1
ATOM 2447 C C . ALA A 1 306 ? -36.143 2.681 37.619 1.00 90.69 306 ALA A C 1
ATOM 2449 O O . ALA A 1 306 ? -36.976 3.546 37.890 1.00 90.69 306 ALA A O 1
ATOM 2450 N N . TYR A 1 307 ? -36.255 1.868 36.572 1.00 88.44 307 TYR A N 1
ATOM 2451 C CA . TYR A 1 307 ? -37.373 1.923 35.631 1.00 88.44 307 TYR A CA 1
ATOM 2452 C C . TYR A 1 307 ? -37.551 0.593 34.895 1.00 88.44 307 TYR A C 1
ATOM 2454 O O . TYR A 1 307 ? -36.621 -0.208 34.786 1.00 88.44 307 TYR A O 1
ATOM 2462 N N . ARG A 1 308 ? -38.751 0.359 34.356 1.00 87.62 308 ARG A N 1
ATOM 2463 C CA . ARG A 1 308 ? -39.017 -0.793 33.485 1.00 87.62 308 ARG A CA 1
ATOM 2464 C C . ARG A 1 308 ? -38.550 -0.542 32.061 1.00 87.62 308 ARG A C 1
ATOM 2466 O O . ARG A 1 308 ? -38.789 0.521 31.497 1.00 87.62 308 ARG A O 1
ATOM 2473 N N . LEU A 1 309 ? -37.912 -1.551 31.480 1.00 81.88 309 LEU A N 1
ATOM 2474 C CA . LEU A 1 309 ? -37.483 -1.568 30.089 1.00 81.88 309 LEU A CA 1
ATOM 2475 C C . LEU A 1 309 ? -38.626 -2.044 29.180 1.00 81.88 309 LEU A C 1
ATOM 2477 O O . LEU A 1 309 ? -39.264 -3.060 29.455 1.00 81.88 309 LEU A O 1
ATOM 2481 N N . GLY A 1 310 ? -38.836 -1.333 28.069 1.00 73.62 310 GLY A N 1
ATOM 2482 C CA . GLY A 1 310 ? -39.843 -1.644 27.047 1.00 73.62 310 GLY A CA 1
ATOM 2483 C C . GLY A 1 310 ? -41.112 -0.789 27.138 1.00 73.62 310 GLY A C 1
ATOM 2484 O O . GLY A 1 310 ? -41.442 -0.247 28.194 1.00 73.62 310 GLY A O 1
ATOM 2485 N N . ALA A 1 311 ? -41.827 -0.672 26.014 1.00 66.38 311 ALA A N 1
ATOM 2486 C CA . ALA A 1 311 ? -43.067 0.099 25.919 1.00 66.38 311 ALA A CA 1
ATOM 2487 C C . ALA A 1 311 ? -44.137 -0.429 26.892 1.00 66.38 311 ALA A C 1
ATOM 2489 O O . ALA A 1 311 ? -44.216 -1.630 27.158 1.00 66.38 311 ALA A O 1
ATOM 2490 N N . THR A 1 312 ? -44.950 0.471 27.448 1.00 64.50 312 THR A N 1
ATOM 2491 C CA . THR A 1 312 ? -46.101 0.090 28.277 1.00 64.50 312 THR A CA 1
ATOM 2492 C C . THR A 1 312 ? -47.109 -0.682 27.424 1.00 64.50 312 THR A C 1
ATOM 2494 O O . THR A 1 312 ? -47.478 -0.175 26.360 1.00 64.50 312 THR A O 1
ATOM 2497 N N . PRO A 1 313 ? -47.575 -1.869 27.855 1.00 58.62 313 PRO A N 1
ATOM 2498 C CA . PRO A 1 313 ? -48.633 -2.579 27.151 1.00 58.62 313 PRO A CA 1
ATOM 2499 C C . PRO A 1 313 ? -49.853 -1.663 27.012 1.00 58.62 313 PRO A C 1
ATOM 2501 O O . PRO A 1 313 ? -50.303 -1.074 27.996 1.00 58.62 313 PRO A O 1
ATOM 2504 N N . SER A 1 314 ? -50.360 -1.500 25.788 1.00 51.94 314 SER A N 1
ATOM 2505 C CA . SER A 1 314 ? -51.574 -0.714 25.553 1.00 51.94 314 SER A CA 1
ATOM 2506 C C . SER A 1 314 ? -52.758 -1.346 26.280 1.00 51.94 314 SER A C 1
ATOM 2508 O O . SER A 1 314 ? -52.935 -2.565 26.269 1.00 51.94 314 SER A O 1
ATOM 2510 N N . THR A 1 315 ? -53.593 -0.497 26.875 1.00 54.59 315 THR A N 1
ATOM 2511 C CA . THR A 1 315 ? -54.729 -0.833 27.750 1.00 54.59 315 THR A CA 1
ATOM 2512 C C . THR A 1 315 ? -55.761 -1.777 27.113 1.00 54.59 315 THR A C 1
ATOM 2514 O O . THR A 1 315 ? -56.570 -2.361 27.822 1.00 54.59 315 THR A O 1
ATOM 2517 N N . GLN A 1 316 ? -55.722 -1.976 25.791 1.00 51.38 316 GLN A N 1
ATOM 2518 C CA . GLN A 1 316 ? -56.625 -2.872 25.057 1.00 51.38 316 GLN A CA 1
ATOM 2519 C C . GLN A 1 316 ? -56.253 -4.366 25.145 1.00 51.38 316 GLN A C 1
ATOM 2521 O O . GLN A 1 316 ? -57.114 -5.205 24.914 1.00 51.38 316 GLN A O 1
ATOM 2526 N N . ASN A 1 317 ? -55.023 -4.719 25.545 1.00 50.12 317 ASN A N 1
ATOM 2527 C CA . ASN A 1 317 ? -54.562 -6.117 25.643 1.00 50.12 317 ASN A CA 1
ATOM 2528 C C . ASN A 1 317 ? -54.486 -6.648 27.090 1.00 50.12 317 ASN A C 1
ATOM 2530 O O . ASN A 1 317 ? -53.787 -7.619 27.361 1.00 50.12 317 ASN A O 1
ATOM 2534 N N . GLN A 1 318 ? -55.200 -6.035 28.041 1.00 53.62 318 GLN A N 1
ATOM 2535 C CA . GLN A 1 318 ? -55.163 -6.441 29.458 1.00 53.62 318 GLN A CA 1
ATOM 2536 C C . GLN A 1 318 ? -55.874 -7.770 29.769 1.00 53.62 318 GLN A C 1
ATOM 2538 O O . GLN A 1 318 ? -55.739 -8.272 30.880 1.00 53.62 318 GLN A O 1
ATOM 2543 N N . GLN A 1 319 ? -56.615 -8.355 28.821 1.00 52.81 319 GLN A N 1
ATOM 2544 C CA . GLN A 1 319 ? -57.429 -9.554 29.070 1.00 52.81 319 GLN A CA 1
ATOM 2545 C C . GLN A 1 319 ? -56.898 -10.853 28.453 1.00 52.81 319 GLN A C 1
ATOM 2547 O O . GLN A 1 319 ? -57.511 -11.897 28.666 1.00 52.81 319 GLN A O 1
ATOM 2552 N N . GLN A 1 320 ? -55.765 -10.851 27.739 1.00 45.59 320 GLN A N 1
ATOM 2553 C CA . GLN A 1 320 ? -55.237 -12.085 27.148 1.00 45.59 320 GLN A CA 1
ATOM 2554 C C . GLN A 1 320 ? -53.756 -12.323 27.455 1.00 45.59 320 GLN A C 1
ATOM 2556 O O . GLN A 1 320 ? -52.866 -11.589 27.036 1.00 45.59 320 GLN A O 1
ATOM 2561 N N . SER A 1 321 ? -53.538 -13.461 28.117 1.00 41.84 321 SER A N 1
ATOM 2562 C CA . SER A 1 321 ? -52.282 -14.149 28.415 1.00 41.84 321 SER A CA 1
ATOM 2563 C C . SER A 1 321 ? -51.429 -13.579 29.551 1.00 41.84 321 SER A C 1
ATOM 2565 O O . SER A 1 321 ? -51.181 -12.382 29.668 1.00 41.84 321 SER A O 1
ATOM 2567 N N . ALA A 1 322 ? -50.956 -14.500 30.390 1.00 53.19 322 ALA A N 1
ATOM 2568 C CA . ALA A 1 322 ? -49.894 -14.317 31.363 1.00 53.19 322 ALA A CA 1
ATOM 2569 C C . ALA A 1 322 ? -48.596 -13.894 30.651 1.00 53.19 322 ALA A C 1
ATOM 2571 O O . ALA A 1 322 ? -47.705 -14.702 30.390 1.00 53.19 322 ALA A O 1
ATOM 2572 N N . THR A 1 323 ? -48.517 -12.625 30.258 1.00 65.81 323 THR A N 1
ATOM 2573 C CA . THR A 1 323 ? -47.339 -12.071 29.601 1.00 65.81 323 THR A CA 1
ATOM 2574 C C . THR A 1 323 ? -46.219 -11.936 30.629 1.00 65.81 323 THR A C 1
ATOM 2576 O O . THR A 1 323 ? -46.418 -11.475 31.754 1.00 65.81 323 THR A O 1
ATOM 2579 N N . LYS A 1 324 ? -45.026 -12.417 30.268 1.00 72.62 324 LYS A N 1
ATOM 2580 C CA . LYS A 1 324 ? -43.846 -12.403 31.138 1.00 72.62 324 LYS A CA 1
ATOM 2581 C C . LYS A 1 324 ? -43.569 -10.963 31.610 1.00 72.62 324 LYS A C 1
ATOM 2583 O O . LYS A 1 324 ? -43.482 -10.075 30.761 1.00 72.62 324 LYS A O 1
ATOM 2588 N N . PRO A 1 325 ? -43.385 -10.720 32.922 1.00 81.12 325 PRO A N 1
ATOM 2589 C CA . PRO A 1 325 ? -43.177 -9.371 33.441 1.00 81.12 325 PRO A CA 1
ATOM 2590 C C . PRO A 1 325 ? -41.944 -8.698 32.820 1.00 81.12 325 PRO A C 1
ATOM 2592 O O . PRO A 1 325 ? -40.882 -9.319 32.697 1.00 81.12 325 PRO A O 1
ATOM 2595 N N . ARG A 1 326 ? -42.075 -7.410 32.465 1.00 84.81 326 ARG A N 1
ATOM 2596 C CA . ARG A 1 326 ? -40.982 -6.602 31.894 1.00 84.81 326 ARG A CA 1
ATOM 2597 C C . ARG A 1 326 ? -39.798 -6.468 32.848 1.00 84.81 326 ARG A C 1
ATOM 2599 O O . ARG A 1 326 ? -39.972 -6.344 34.060 1.00 84.81 326 ARG A O 1
ATOM 2606 N N . VAL A 1 327 ? -38.598 -6.431 32.269 1.00 87.44 327 VAL A N 1
ATOM 2607 C CA . VAL A 1 327 ? -37.334 -6.292 33.005 1.00 87.44 327 VAL A CA 1
ATOM 2608 C C . VAL A 1 327 ? -37.253 -4.913 33.648 1.00 87.44 327 VAL A C 1
ATOM 2610 O O . VAL A 1 327 ? -37.455 -3.901 32.979 1.00 87.44 327 VAL A O 1
ATOM 2613 N N . VAL A 1 328 ? -36.903 -4.863 34.927 1.00 89.06 328 VAL A N 1
ATOM 2614 C CA . VAL A 1 328 ? -36.607 -3.615 35.637 1.00 89.06 328 VAL A CA 1
ATOM 2615 C C . VAL A 1 328 ? -35.101 -3.395 35.593 1.00 89.06 328 VAL A C 1
ATOM 2617 O O . VAL A 1 328 ? -34.334 -4.268 36.002 1.00 89.06 328 VAL A O 1
ATOM 2620 N N . LEU A 1 329 ? -34.667 -2.246 35.079 1.00 90.00 329 LEU A N 1
ATOM 2621 C CA . LEU A 1 329 ? -33.271 -1.831 35.134 1.00 90.00 329 LEU A CA 1
ATOM 2622 C C . LEU A 1 329 ? -33.069 -0.928 36.344 1.00 90.00 329 LEU A C 1
ATOM 2624 O O . LEU A 1 329 ? -33.741 0.093 36.491 1.00 90.00 329 LEU A O 1
ATOM 2628 N N . VAL A 1 330 ? -32.117 -1.303 37.186 1.00 91.12 330 VAL A N 1
ATOM 2629 C CA . VAL A 1 330 ? -31.724 -0.562 38.381 1.00 91.12 330 VAL A CA 1
ATOM 2630 C C . VAL A 1 330 ? -30.301 -0.072 38.186 1.00 91.12 330 VAL A C 1
ATOM 2632 O O . VAL A 1 330 ? -29.403 -0.867 37.920 1.00 91.12 330 VAL A O 1
ATOM 2635 N N . LYS A 1 331 ? -30.096 1.234 38.324 1.00 91.31 331 LYS A N 1
ATOM 2636 C CA . LYS A 1 331 ? -28.783 1.872 38.304 1.00 91.31 331 LYS A CA 1
ATOM 2637 C C . LYS A 1 331 ? -28.413 2.291 39.721 1.00 91.31 331 LYS A C 1
ATOM 2639 O O . LYS A 1 331 ? -29.070 3.150 40.315 1.00 91.31 331 LYS A O 1
ATOM 2644 N N . PHE A 1 332 ? -27.366 1.679 40.254 1.00 91.00 332 PHE A N 1
ATOM 2645 C CA . PHE A 1 332 ? -26.773 2.045 41.536 1.00 91.00 332 PHE A CA 1
ATOM 2646 C C . PHE A 1 332 ? -25.775 3.192 41.357 1.00 91.00 332 PHE A C 1
ATOM 2648 O O . PHE A 1 332 ? -25.191 3.355 40.289 1.00 91.00 332 PHE A O 1
ATOM 2655 N N . LEU A 1 333 ? -25.552 3.976 42.409 1.00 89.38 333 LEU A N 1
ATOM 2656 C CA . LEU A 1 333 ? -24.523 5.018 42.410 1.00 89.38 333 LEU A CA 1
ATOM 2657 C C . LEU A 1 333 ? -23.109 4.415 42.512 1.00 89.38 333 LEU A C 1
ATOM 2659 O O . LEU A 1 333 ? -22.156 4.956 41.960 1.00 89.38 333 LEU A O 1
ATOM 2663 N N . SER A 1 334 ? -22.981 3.274 43.198 1.00 88.56 334 SER A N 1
ATOM 2664 C CA . SER A 1 334 ? -21.726 2.543 43.397 1.00 88.56 334 SER A CA 1
ATOM 2665 C C . SER A 1 334 ? -21.855 1.100 42.917 1.00 88.56 334 SER A C 1
ATOM 2667 O O . SER A 1 334 ? -22.865 0.438 43.163 1.00 88.56 334 SER A O 1
ATOM 2669 N N . TYR A 1 335 ? -20.806 0.581 42.274 1.00 87.56 335 TYR A N 1
ATOM 2670 C CA . TYR A 1 335 ? -20.764 -0.821 41.852 1.00 87.56 335 TYR A CA 1
ATOM 2671 C C . TYR A 1 335 ? -20.729 -1.788 43.046 1.00 87.56 335 TYR A C 1
ATOM 2673 O O . TYR A 1 335 ? -21.209 -2.910 42.918 1.00 87.56 335 TYR A O 1
ATOM 2681 N N . HIS A 1 336 ? -20.217 -1.345 44.201 1.00 88.50 336 HIS A N 1
ATOM 2682 C CA . HIS A 1 336 ? -20.175 -2.151 45.422 1.00 88.50 336 HIS A CA 1
ATOM 2683 C C . HIS A 1 336 ? -21.586 -2.512 45.891 1.00 88.50 336 HIS A C 1
ATOM 2685 O O . HIS A 1 336 ? -21.844 -3.676 46.171 1.00 88.50 336 HIS A O 1
ATOM 2691 N N . ASP A 1 337 ? -22.518 -1.551 45.886 1.00 89.94 337 ASP A N 1
ATOM 2692 C CA . ASP A 1 337 ? -23.921 -1.799 46.243 1.00 89.94 337 ASP A CA 1
ATOM 2693 C C . ASP A 1 337 ? -24.547 -2.833 45.297 1.00 89.94 337 ASP A C 1
ATOM 2695 O O . ASP A 1 337 ? -25.213 -3.770 45.740 1.00 89.94 337 ASP A O 1
ATOM 2699 N N . ARG A 1 338 ? -24.277 -2.706 43.988 1.00 90.06 338 ARG A N 1
ATOM 2700 C CA . ARG A 1 338 ? -24.746 -3.664 42.978 1.00 90.06 338 ARG A CA 1
ATOM 2701 C C . ARG A 1 338 ? -24.176 -5.062 43.216 1.00 90.06 338 ARG A C 1
ATOM 2703 O O . ARG A 1 338 ? -24.923 -6.035 43.127 1.00 90.06 338 ARG A O 1
ATOM 2710 N N . ASP A 1 339 ? -22.877 -5.178 43.491 1.00 88.38 339 ASP A N 1
ATOM 2711 C CA . ASP A 1 339 ? -22.211 -6.459 43.751 1.00 88.38 339 ASP A CA 1
ATOM 2712 C C . ASP A 1 339 ? -22.694 -7.104 45.051 1.00 88.38 339 ASP A C 1
ATOM 2714 O O . ASP A 1 339 ? -22.919 -8.312 45.070 1.00 88.38 339 ASP A O 1
ATOM 2718 N N . THR A 1 340 ? -22.905 -6.329 46.116 1.00 89.88 340 THR A N 1
ATOM 2719 C CA . THR A 1 340 ? -23.469 -6.830 47.376 1.00 89.88 340 THR A CA 1
ATOM 2720 C C . THR A 1 340 ? -24.869 -7.393 47.157 1.00 89.88 340 THR A C 1
ATOM 2722 O O . THR A 1 340 ? -25.149 -8.512 47.584 1.00 89.88 340 THR A O 1
ATOM 2725 N N . VAL A 1 341 ? -25.726 -6.672 46.424 1.00 89.75 341 VAL A N 1
ATOM 2726 C CA . VAL A 1 341 ? -27.070 -7.147 46.057 1.00 89.75 341 VAL A CA 1
ATOM 2727 C C . VAL A 1 341 ? -26.995 -8.433 45.234 1.00 89.75 341 VAL A C 1
ATOM 2729 O O . VAL A 1 341 ? -27.700 -9.390 45.539 1.00 89.75 341 VAL A O 1
ATOM 2732 N N . LEU A 1 342 ? -26.125 -8.489 44.222 1.00 89.12 342 LEU A N 1
ATOM 2733 C CA . LEU A 1 342 ? -25.994 -9.665 43.357 1.00 89.12 342 LEU A CA 1
ATOM 2734 C C . LEU A 1 342 ? -25.458 -10.888 44.122 1.00 89.12 342 LEU A C 1
ATOM 2736 O O . LEU A 1 342 ? -25.960 -11.994 43.939 1.00 89.12 342 LEU A O 1
ATOM 2740 N N . LYS A 1 343 ? -24.476 -10.694 45.011 1.00 88.62 343 LYS A N 1
ATOM 2741 C CA . LYS A 1 343 ? -23.939 -11.754 45.880 1.00 88.62 343 LYS A CA 1
ATOM 2742 C C . LYS A 1 343 ? -24.995 -12.265 46.856 1.00 88.62 343 LYS A C 1
ATOM 2744 O O . LYS A 1 343 ? -25.162 -13.474 46.979 1.00 88.62 343 LYS A O 1
ATOM 2749 N N . ALA A 1 344 ? -25.733 -11.367 47.508 1.00 88.62 344 ALA A N 1
ATOM 2750 C CA . ALA A 1 344 ? -26.798 -11.742 48.435 1.00 88.62 344 ALA A CA 1
ATOM 2751 C C . ALA A 1 344 ? -27.943 -12.484 47.725 1.00 88.62 344 ALA A C 1
ATOM 2753 O O . ALA A 1 344 ? -28.461 -13.464 48.255 1.00 88.62 344 ALA A O 1
ATOM 2754 N N . ALA A 1 345 ? -28.293 -12.064 46.506 1.00 88.00 345 ALA A N 1
ATOM 2755 C CA . ALA A 1 345 ? -29.296 -12.730 45.678 1.00 88.00 345 ALA A CA 1
ATOM 2756 C C . ALA A 1 345 ? -28.853 -14.118 45.185 1.00 88.00 345 ALA A C 1
ATOM 2758 O O . ALA A 1 345 ? -29.695 -14.977 44.965 1.00 88.00 345 ALA A O 1
ATOM 2759 N N . CYS A 1 346 ? -27.550 -14.375 45.039 1.00 84.62 346 CYS A N 1
ATOM 2760 C CA . CYS A 1 346 ? -27.042 -15.705 44.681 1.00 84.62 346 CYS A CA 1
ATOM 2761 C C . CYS A 1 346 ? -27.239 -16.729 45.816 1.00 84.62 346 CYS A C 1
ATOM 2763 O O . CYS A 1 346 ? -27.405 -17.920 45.572 1.00 84.62 346 CYS A O 1
ATOM 2765 N N . LEU A 1 347 ? -27.246 -16.261 47.067 1.00 84.69 347 LEU A N 1
ATOM 2766 C CA . LEU A 1 347 ? -27.374 -17.107 48.255 1.00 84.69 347 LEU A CA 1
ATOM 2767 C C . LEU A 1 347 ? -28.830 -17.369 48.664 1.00 84.69 347 LEU A C 1
ATOM 2769 O O . LEU A 1 347 ? -29.076 -18.203 49.534 1.00 84.69 347 LEU A O 1
ATOM 2773 N N . LYS A 1 348 ? -29.792 -16.639 48.090 1.00 81.06 348 LYS A N 1
ATOM 2774 C CA . LYS A 1 348 ? -31.200 -16.682 48.493 1.00 81.06 348 LYS A CA 1
ATOM 2775 C C . LYS A 1 348 ? -32.108 -16.730 47.278 1.00 81.06 348 LYS A C 1
ATOM 2777 O O . LYS A 1 348 ? -32.040 -15.874 46.403 1.00 81.06 348 LYS A O 1
ATOM 2782 N N . GLU A 1 349 ? -33.034 -17.680 47.271 1.00 81.50 349 GLU A N 1
ATOM 2783 C CA . GLU A 1 349 ? -34.090 -17.699 46.269 1.00 81.50 349 GLU A CA 1
ATOM 2784 C C . GLU A 1 349 ? -35.140 -16.631 46.602 1.00 81.50 349 GLU A C 1
ATOM 2786 O O . GLU A 1 349 ? -35.836 -16.712 47.616 1.00 81.50 349 GLU A O 1
ATOM 2791 N N . VAL A 1 350 ? -35.251 -15.609 45.753 1.00 85.50 350 VAL A N 1
ATOM 2792 C CA . VAL A 1 350 ? -36.203 -14.513 45.953 1.00 85.50 350 VAL A CA 1
ATOM 2793 C C . VAL A 1 350 ? -37.494 -14.804 45.200 1.00 85.50 350 VAL A C 1
ATOM 2795 O O . VAL A 1 350 ? -37.512 -14.850 43.969 1.00 85.50 350 VAL A O 1
ATOM 2798 N N . LYS A 1 351 ? -38.594 -14.952 45.941 1.00 82.81 351 LYS A N 1
ATOM 2799 C CA . LYS A 1 351 ? -39.944 -15.101 45.383 1.00 82.81 351 LYS A CA 1
ATOM 2800 C C . LYS A 1 351 ? -40.793 -13.904 45.772 1.00 82.81 351 LYS A C 1
ATOM 2802 O O . LYS A 1 351 ? -40.761 -13.461 46.919 1.00 82.81 351 LYS A O 1
ATOM 2807 N N . LEU A 1 352 ? -41.539 -13.384 44.807 1.00 80.38 352 LEU A N 1
ATOM 2808 C CA . LEU A 1 352 ? -42.513 -12.328 45.023 1.00 80.38 352 LEU A CA 1
ATOM 2809 C C . LEU A 1 352 ? -43.865 -12.814 44.502 1.00 80.38 352 LEU A C 1
ATOM 2811 O O . LEU A 1 352 ? -44.001 -13.108 43.314 1.00 80.38 352 LEU A O 1
ATOM 2815 N N . GLU A 1 353 ? -44.837 -12.926 45.407 1.00 74.75 353 GLU A N 1
ATOM 2816 C CA . GLU A 1 353 ? -46.112 -13.612 45.160 1.00 74.75 353 GLU A CA 1
ATOM 2817 C C . GLU A 1 353 ? -45.867 -15.050 44.658 1.00 74.75 353 GLU A C 1
ATOM 2819 O O . GLU A 1 353 ? -45.389 -15.879 45.429 1.00 74.75 353 GLU A O 1
ATOM 2824 N N . ASN A 1 354 ? -46.111 -15.324 43.370 1.00 70.25 354 ASN A N 1
ATOM 2825 C CA . ASN A 1 354 ? -45.882 -16.623 42.721 1.00 70.25 354 ASN A CA 1
ATOM 2826 C C . ASN A 1 354 ? -44.743 -16.603 41.682 1.00 70.25 354 ASN A C 1
ATOM 2828 O O . ASN A 1 354 ? -44.522 -17.601 40.996 1.00 70.25 354 ASN A O 1
ATOM 2832 N N . ASN A 1 355 ? -44.014 -15.490 41.551 1.00 78.94 355 ASN A N 1
ATOM 2833 C CA . ASN A 1 355 ? -42.944 -15.343 40.566 1.00 78.94 355 ASN A CA 1
ATOM 2834 C C . ASN A 1 355 ? -41.560 -15.374 41.220 1.00 78.94 355 ASN A C 1
ATOM 2836 O O . ASN A 1 355 ? -41.303 -14.712 42.227 1.00 78.94 355 ASN A O 1
ATOM 2840 N N . HIS A 1 356 ? -40.636 -16.099 40.592 1.00 84.19 356 HIS A N 1
ATOM 2841 C CA . HIS A 1 356 ? -39.223 -16.064 40.955 1.00 84.19 356 HIS A CA 1
ATOM 2842 C C . HIS A 1 356 ? -38.587 -14.795 40.391 1.00 84.19 356 HIS A C 1
ATOM 2844 O O . HIS A 1 356 ? -38.668 -14.529 39.187 1.00 84.19 356 HIS A O 1
ATOM 2850 N N . VAL A 1 357 ? -37.949 -14.016 41.263 1.00 87.38 357 VAL A N 1
ATOM 2851 C CA . VAL A 1 357 ? -37.214 -12.819 40.864 1.00 87.38 357 VAL A CA 1
ATOM 2852 C C . VAL A 1 357 ? -35.764 -13.201 40.601 1.00 87.38 357 VAL A C 1
ATOM 2854 O O . VAL A 1 357 ? -35.046 -13.630 41.499 1.00 87.38 357 VAL A O 1
ATOM 2857 N N . MET A 1 358 ? -35.330 -13.026 39.357 1.00 86.25 358 MET A N 1
ATOM 2858 C CA . MET A 1 358 ? -33.959 -13.278 38.927 1.00 86.25 358 MET A CA 1
ATOM 2859 C C . MET A 1 358 ? -33.175 -11.974 38.798 1.00 86.25 358 MET A C 1
ATOM 2861 O O . MET A 1 358 ? -33.687 -10.963 38.309 1.00 86.25 358 MET A O 1
ATOM 2865 N N . PHE A 1 359 ? -31.909 -12.032 39.202 1.00 90.56 359 PHE A N 1
ATOM 2866 C CA . PHE A 1 359 ? -30.980 -10.910 39.230 1.00 90.56 359 PHE A CA 1
ATOM 2867 C C . PHE A 1 359 ? -29.878 -11.153 38.200 1.00 90.56 359 PHE A C 1
ATOM 2869 O O . PHE A 1 359 ? -29.143 -12.132 38.297 1.00 90.56 359 PHE A O 1
ATOM 2876 N N . PHE A 1 360 ? -29.739 -10.256 37.226 1.00 86.25 360 PHE A N 1
ATOM 2877 C CA . PHE A 1 360 ? -28.712 -10.355 36.191 1.00 86.25 360 PHE A CA 1
ATOM 2878 C C . PHE A 1 360 ? -27.823 -9.119 36.188 1.00 86.25 360 PHE A C 1
ATOM 2880 O O . PHE A 1 360 ? -28.303 -7.981 36.207 1.00 86.25 360 PHE A O 1
ATOM 2887 N N . CYS A 1 361 ? -26.513 -9.331 36.096 1.00 81.62 361 CYS A N 1
ATOM 2888 C CA . CYS A 1 361 ? -25.591 -8.256 35.770 1.00 81.62 361 CYS A CA 1
ATOM 2889 C C . CYS A 1 361 ? -25.855 -7.774 34.336 1.00 81.62 361 CYS A C 1
ATOM 2891 O O . CYS A 1 361 ? -26.167 -8.551 33.430 1.00 81.62 361 CYS A O 1
ATOM 2893 N N . HIS A 1 362 ? -25.751 -6.467 34.106 1.00 71.31 362 HIS A N 1
ATOM 2894 C CA . HIS A 1 362 ? -25.854 -5.939 32.755 1.00 71.31 362 HIS A CA 1
ATOM 2895 C C . HIS A 1 362 ? -24.508 -6.109 32.032 1.00 71.31 362 HIS A C 1
ATOM 2897 O O . HIS A 1 362 ? -23.717 -5.170 31.976 1.00 71.31 362 HIS A O 1
ATOM 2903 N N . GLN A 1 363 ? -24.213 -7.316 31.529 1.00 59.34 363 GLN A N 1
ATOM 2904 C CA . GLN A 1 363 ? -22.942 -7.595 30.852 1.00 59.34 363 GLN A CA 1
ATOM 2905 C C . GLN A 1 363 ? -22.983 -7.533 29.318 1.00 59.34 363 GLN A C 1
ATOM 2907 O O . GLN A 1 363 ? -23.957 -7.919 28.681 1.00 59.34 363 GLN A O 1
ATOM 2912 N N . ARG A 1 364 ? -21.849 -7.003 28.830 1.00 55.66 364 ARG A N 1
ATOM 2913 C CA . ARG A 1 364 ? -21.191 -6.953 27.514 1.00 55.66 364 ARG A CA 1
ATOM 2914 C C . ARG A 1 364 ? -21.955 -6.482 26.270 1.00 55.66 364 ARG A C 1
ATOM 2916 O O . ARG A 1 364 ? -23.077 -6.865 25.967 1.00 55.66 364 ARG A O 1
ATOM 2923 N N . SER A 1 365 ? -21.277 -5.600 25.537 1.00 46.19 365 SER A N 1
ATOM 2924 C CA . SER A 1 365 ? -21.546 -5.263 24.143 1.00 46.19 365 SER A CA 1
ATOM 2925 C C . SER A 1 365 ? -21.321 -6.512 23.283 1.00 46.19 365 SER A C 1
ATOM 2927 O O . SER A 1 365 ? -20.241 -7.088 23.350 1.00 46.19 365 SER A O 1
ATOM 2929 N N . ARG A 1 366 ? -22.381 -6.943 22.590 1.00 48.31 366 ARG A N 1
ATOM 2930 C CA . ARG A 1 366 ? -22.553 -7.761 21.363 1.00 48.31 366 ARG A CA 1
ATOM 2931 C C . ARG A 1 366 ? -21.428 -8.606 20.717 1.00 48.31 366 ARG A C 1
ATOM 2933 O O . ARG A 1 366 ? -21.764 -9.396 19.848 1.00 48.31 366 ARG A O 1
ATOM 2940 N N . ASN A 1 367 ? -20.158 -8.536 21.104 1.00 41.00 367 ASN A N 1
ATOM 2941 C CA . ASN A 1 367 ? -19.057 -9.178 20.371 1.00 41.00 367 ASN A CA 1
ATOM 2942 C C . ASN A 1 367 ? -18.537 -10.489 20.984 1.00 41.00 367 ASN A C 1
ATOM 2944 O O . ASN A 1 367 ? -17.525 -10.998 20.527 1.00 41.00 367 ASN A O 1
ATOM 2948 N N . ASN A 1 368 ? -19.199 -11.056 21.996 1.00 36.06 368 ASN A N 1
ATOM 2949 C CA . ASN A 1 368 ? -18.864 -12.385 22.526 1.00 36.06 368 ASN A CA 1
ATOM 2950 C C . ASN A 1 368 ? -20.127 -13.097 23.042 1.00 36.06 368 ASN A C 1
ATOM 2952 O O . ASN A 1 368 ? -20.221 -13.465 24.210 1.00 36.06 368 ASN A O 1
ATOM 2956 N N . GLU A 1 369 ? -21.118 -13.284 22.167 1.00 34.00 369 GLU A N 1
ATOM 2957 C CA . GLU A 1 369 ? -22.219 -14.236 22.387 1.00 34.00 369 GLU A CA 1
ATOM 2958 C C . GLU A 1 369 ? -21.774 -15.672 22.064 1.00 34.00 369 GLU A C 1
ATOM 2960 O O . GLU A 1 369 ? -22.404 -16.367 21.277 1.00 34.00 369 GLU A O 1
ATOM 2965 N N . ASN A 1 370 ? -20.677 -16.134 22.669 1.00 34.81 370 ASN A N 1
ATOM 2966 C CA . ASN A 1 370 ? -20.358 -17.555 22.677 1.00 34.81 370 ASN A CA 1
ATOM 2967 C C . ASN A 1 370 ? -20.248 -18.055 24.114 1.00 34.81 370 ASN A C 1
ATOM 2969 O O . ASN A 1 370 ? -19.324 -17.714 24.847 1.00 34.81 370 ASN A O 1
ATOM 2973 N N . PHE A 1 371 ? -21.219 -18.908 24.433 1.00 33.88 371 PHE A N 1
ATOM 2974 C CA . PHE A 1 371 ? -21.190 -19.947 25.451 1.00 33.88 371 PHE A CA 1
ATOM 2975 C C . PHE A 1 371 ? -21.069 -19.513 26.914 1.00 33.88 371 PHE A C 1
ATOM 2977 O O . PHE A 1 371 ? -19.990 -19.404 27.484 1.00 33.88 371 PHE A O 1
ATOM 2984 N N . LEU A 1 372 ? -22.233 -19.452 27.558 1.00 29.84 372 LEU A N 1
ATOM 2985 C CA . LEU A 1 372 ? -22.456 -20.148 28.825 1.00 29.84 372 LEU A CA 1
ATOM 2986 C C . LEU A 1 372 ? -23.933 -20.561 28.878 1.00 29.84 372 LEU A C 1
ATOM 2988 O O . LEU A 1 372 ? -24.802 -19.816 29.325 1.00 29.84 372 LEU A O 1
ATOM 2992 N N . MET A 1 373 ? -24.202 -21.747 28.331 1.00 28.97 373 MET A N 1
ATOM 2993 C CA . MET A 1 373 ? -25.367 -22.559 28.669 1.00 28.97 373 MET A CA 1
ATOM 2994 C C . MET A 1 373 ? -24.871 -23.835 29.350 1.00 28.97 373 MET A C 1
ATOM 2996 O O . MET A 1 373 ? -23.914 -24.438 28.865 1.00 28.97 373 MET A O 1
ATOM 3000 N N . ALA A 1 374 ? -25.620 -24.209 30.392 1.00 30.47 374 ALA A N 1
ATOM 3001 C CA . ALA A 1 374 ? -25.506 -25.364 31.287 1.00 30.47 374 ALA A CA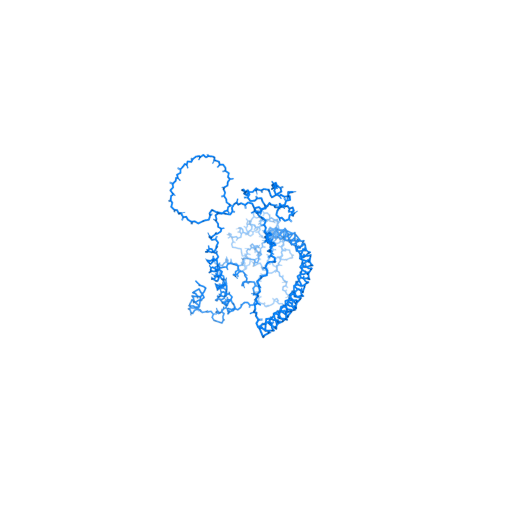 1
ATOM 3002 C C . ALA A 1 374 ? -24.437 -25.260 32.383 1.00 30.47 374 ALA A C 1
ATOM 3004 O O . ALA A 1 374 ? -23.236 -25.445 32.094 1.00 30.47 374 ALA A O 1
#

Foldseek 3Di:
DLVVVLVVLVVVLVPDDCPPCSFVVSLVCSLVVDPPPVLSVVQVPDPDDTSVNSSVSVVVVVVVVVVVVVVVVVVVVVCVVPPDPDDDDDDDDDDDDDDDDDDDDDDDDPQADLAERHGHDPDLVPPPQQADAEPQPRDGRHYVVNDPDDDPDPDPPPDPPDPDDPVVVVVVVVVVVVVVVVVVVVVVVVVVVVVVVVVVVVVVVVVVVVVVVVVVVVVVVVVVVVVVVVVVVVVVVVVVVVVVVVVVVVVVVVVVVQVVVVVQLLQKKKKFWDDPCPCPPHVQVCCQVPLCVQLVPPDGFAWPDKDFDDDDPPPVCPPDDPPGDTIMMIGGPDSVSVVSSQVSCVVDFDDDPHTTMDMDRRDDDDPDPDDDDD

Mean predicted aligned error: 22.19 Å

Nearest PDB structures (foldseek):
  6z1p-assembly1_BQ  TM=7.215E-01  e=7.123E-03  Tetrahymena thermophila SB210
  2cq1-assembly1_A  TM=7.103E-01  e=8.095E-02  Homo sapiens
  2d9p-assembly1_A  TM=5.477E-01  e=2.806E-02  Homo sapiens
  3hf5-assembly2_C  TM=2.834E-01  e=1.419E-01  Pseudomonas reinekei
  3hfk-assembly1_A  TM=3.036E-01  e=2.486E-01  Pseudomonas reinekei

Solvent-accessible surface area (backbone atoms only — not comparable to full-atom values): 22603 Å² total; per-residue (Å²): 110,70,68,64,52,54,51,51,50,54,61,60,51,71,82,47,96,49,74,92,51,42,55,57,55,51,34,53,51,48,45,70,65,45,82,55,62,68,59,26,53,56,57,72,69,46,91,84,71,46,45,69,58,54,53,50,54,53,51,53,51,51,54,51,53,51,52,50,54,53,49,51,54,54,48,55,66,64,46,68,81,74,71,88,80,90,82,89,90,80,85,82,89,79,89,83,89,81,88,80,89,91,82,85,88,90,87,89,81,87,60,53,29,75,31,61,62,45,71,59,64,96,52,76,89,73,40,80,18,50,84,35,62,11,87,78,75,68,47,64,42,23,29,52,95,45,52,84,73,77,81,78,72,86,71,79,92,68,85,75,88,74,91,68,57,77,70,57,59,52,54,52,52,53,51,50,52,52,52,52,50,50,53,51,52,51,52,50,52,52,49,50,55,50,50,54,52,52,50,54,52,48,54,52,52,50,53,52,49,54,50,52,50,52,51,49,56,49,50,54,52,47,53,53,48,51,54,53,48,53,56,48,51,55,49,50,52,53,52,49,52,54,49,51,58,49,50,53,49,50,53,53,50,50,52,50,49,53,50,52,49,48,59,59,32,55,16,29,37,35,38,36,35,57,62,85,72,75,46,62,96,44,45,48,65,42,49,53,58,46,49,33,67,76,58,68,48,94,64,88,63,59,69,71,47,43,49,68,56,74,82,79,80,62,84,87,58,78,86,66,75,95,69,79,44,59,39,31,43,35,30,32,73,43,45,63,57,40,49,52,51,53,54,41,49,73,77,42,91,46,69,53,95,93,31,63,48,45,81,40,76,56,75,78,79,88,83,71,91,69,86,92,79,135

Radius of gyration: 54.68 Å; Cα contacts (8 Å, |Δi|>4): 257; chains: 1; bounding box: 130×55×145 Å

Organism: Larimichthys crocea (NCBI:txid215358)

Secondary structure (DSSP, 8-state):
-HHHHHHHHHHHHHTS--GGGHHHHHHHHHHHH-S-HHHHHHHHT-TT--HHHHHHHHHHHHHHHHHHHHHHHHHHHHHTTS-SSSS------------------S-----B-TTTSSBPPSSGGG-TTSSSBPTTT--BSS-GGG-------------------HHHHHHHHHHHHHHHHHHHHHHHHHHHHHHHHHHHHHHHHHHHHHHHHHHHHHHHHHHHHHHHHHHHHHHHHHHHHHHHHHHHHHHHHHHHHHHHHHHHHTTEEEEE-PPTTTTTT-HHHHHHHHHHHHHT-SS---EEEEEE-SPPPPGGGTTS--PPPPPEEEEESSHHHHHHHHHHHHSS--EETTEEPEEEE----SS-------

Sequence (374 aa):
MAESFIRALYELSENCDFGETKSEHIRDRLVVGIRDKGLSRRLQLMSDLKLETAVQMVRQAEDVAQQISQQERQTTLNVHEVSHRHAARRGGRQHARKRTDGAEQARSEDSRCRKCGKERHKIPAKCPALDSECRKCGKRSHWERKCFSKSVREEDEQGVDNMLSQDEASNVSEILSAIQSLSKDLNAQLGEVRNEFSTQLHDVISSNHEIKEAIGTFSERLTQAESRISAAEDQIASLTEATDTTREKVHKLDMQMEETENQRRRCNLKLVGIPEGFEKRDCRGFLRAWLPQVLSIEHQLNIEQAYRLGATPSTQNQQQSATKPRVVLVKFLSYHDRDTVLKAACLKEVKLENNHVMFFCHQRSRNNENFLMA

InterPro domains:
  IPR004244 Transposase, L1 [PTHR11505] (158-356)
  IPR036875 Zinc finger, CCHC-type superfamily [SSF57756] (108-150)